Protein AF-0000000080648873 (afdb_homodimer)

Foldseek 3Di:
DDPVVVVVLVVVCVVVVVVPFPLVLLLPLFDQVVLQVLLVVLPPCPPPPDDDPQPRSSLLLLLLLVCQQAVHALQRSQVCCVPDSSNCVSSVNDPDGDHSVSSVVSLVSCLVVVSLVVSLVVVLVRCVVLVNDADQFKEKDKDAQAAACDDDPDQDDPPDLALHANQWDWDDDPPDIGIFKMKIWMAGLPQLATNDIAIGHPHDQSLVDAPDADAGEYEYECSNPPHDHNYNYHYQHDADDVRGQDPVSVVSNVVSVVSCVSVVVLVCCSCPRSVRSYDSDHDRSSVVSSVSSSSVSSNSVSSSVCVVVVVGPD/DDPVVVVVLVVVCVVVVVVPDPLVLLLPLFDQVVLQVLLVVLPPCPPPPDDDPQPRSSLLLLLLLVCQQAVHALQRSQVCCVPDSSNCVSSVNDPDGDHSVSSVVSLVSCLVVVSLVVSLVVVLVRCVVLVNDADQFKEKDKDAQAAAQDDDPDQDDPPDLALHANQWDWDDDPPDIGIFKMKIWMAGLPQLATNDIAIGHPHDQSLVDAPDADAGEYEYECSNPPHDHNYNDHYQHDADDVRGADPVSVVSNVVSVVSCVSVVVLVCCSCPRSVRSYDRDHDRSSVVSSVSSSSVSSNSVSSSVCVVVVVGPD

InterPro domains:
  IPR002559 Transposase IS4-like domain [PF01609] (135-297)
  IPR008490 Transposase InsH, N-terminal [PF05598] (14-109)
  IPR047959 IS5 family transposase [NF033581] (22-300)

Radius of gyration: 28.11 Å; Cα contacts (8 Å, |Δi|>4): 966; chains: 2; bounding box: 74×78×67 Å

Nearest PDB structures (foldseek):
  1hbk-assembly1_A  TM=2.390E-01  e=6.594E+00  Plasmodium falciparum
  1hbk-assembly1_A  TM=2.390E-01  e=6.672E+00  Plasmodium falciparum

Solvent-accessible surface area (backbone atoms only — not comparable to full-atom values): 34703 Å² total; per-residue (Å²): 78,56,71,60,32,48,48,12,47,54,58,48,38,53,59,30,53,73,70,61,46,69,61,67,60,50,63,72,71,58,78,66,70,77,50,41,69,62,55,54,61,72,57,73,75,75,63,79,72,80,61,80,76,72,74,57,62,60,50,52,52,50,50,51,34,51,23,35,50,63,43,43,51,52,61,52,38,36,48,43,45,53,25,24,48,62,51,26,56,68,55,63,59,55,64,67,78,67,46,35,64,57,52,49,51,52,53,50,50,30,43,76,69,49,44,51,56,53,52,51,50,52,52,52,51,53,40,44,73,73,67,65,57,78,76,81,25,32,29,46,52,71,45,74,30,34,35,43,80,55,88,74,88,68,87,71,72,95,80,60,93,45,60,36,30,71,56,44,28,65,29,72,55,89,92,44,80,43,40,12,24,26,44,34,38,28,25,26,67,82,78,54,37,69,75,44,73,47,66,46,41,31,58,61,58,67,52,78,60,76,86,57,47,73,85,36,37,32,38,34,52,52,73,34,51,94,51,84,54,67,15,47,67,45,55,25,78,66,67,44,95,97,42,73,68,48,71,68,51,49,51,50,37,50,52,51,54,62,68,41,50,62,60,53,51,57,53,48,43,39,40,69,66,15,47,55,40,59,48,70,58,32,43,64,56,57,47,35,44,53,48,51,34,38,50,52,40,46,38,49,54,44,47,51,53,35,40,75,69,61,71,44,80,136,79,56,71,60,33,49,48,11,47,54,59,46,39,53,58,29,53,73,72,60,48,71,63,68,60,51,62,73,70,59,80,67,70,78,50,40,70,64,53,55,62,73,56,72,74,75,61,78,70,81,61,80,77,74,73,58,61,59,50,52,52,51,49,50,34,51,23,35,51,64,43,44,53,52,60,51,37,34,49,43,45,54,26,24,48,63,52,26,55,69,56,63,59,54,62,67,76,65,46,35,65,55,53,48,50,52,52,49,49,30,42,74,68,48,45,50,56,55,51,51,50,53,52,53,50,53,39,45,74,73,65,66,57,77,76,81,24,32,31,46,52,72,45,74,30,34,37,43,78,55,88,74,88,66,86,70,72,96,79,59,91,46,58,37,31,70,58,44,29,65,30,73,55,91,91,43,80,44,41,14,24,26,44,34,37,28,26,26,66,80,77,56,36,70,76,45,75,49,65,46,42,30,57,60,57,67,53,78,58,77,87,54,47,74,84,36,37,33,37,34,52,52,74,34,52,94,52,85,52,67,16,48,66,45,55,24,78,64,67,44,94,96,41,73,67,50,71,66,51,49,52,50,35,52,52,51,54,63,68,42,49,61,60,54,49,57,55,49,43,40,41,70,66,15,47,56,40,58,47,70,56,32,42,64,56,57,46,36,44,53,48,50,32,38,51,51,39,47,38,48,55,44,47,52,52,36,40,75,69,62,71,44,81,135

Sequence (628 aa):
MSSFTAWGLREAYKNVEKLGDRLSKITNLIEWEPFRPILEEMYHNKTERGGRPNFDVILMLKVLLLQQWYGLSDLETEKQISDRISFMKFLGFPDSIPDSRTIWLFRERMAQTGKDESVWEELQRQLDFKGLQVKRGTIQDATFIEADPGGSKKPRRETARTRRSRDGTWAKKGEELHFGYKLHSKVDIDYGLIRSIESTTASVHDSRVDLSVEGEVVLRDKGYFGVKAKGNDFTMKRAAAGHPLSDLDKLRNRLISKLRFPGERQFAVIKRVFRSAHVMVTTIPRVHVKMVFTAFAFDLYQLCTLKNAEIVSKMSSFTAWGLREAYKNVEKLGDRLSKITNLIEWEPFRPILEEMYHNKTERGGRPNFDVILMLKVLLLQQWYGLSDLETEKQISDRISFMKFLGFPDSIPDSRTIWLFRERMAQTGKDESVWEELQRQLDFKGLQVKRGTIQDATFIEADPGGSKKPRRETARTRRSRDGTWAKKGEELHFGYKLHSKVDIDYGLIRSIESTTASVHDSRVDLSVEGEVVLRDKGYFGVKAKGNDFTMKRAAAGHPLSDLDKLRNRLISKLRFPGERQFAVIKRVFRSAHVMVTTIPRVHVKMVFTAFAFDLYQLCTLKNAEIVSK

Structure (mmCIF, N/CA/C/O backbone):
data_AF-0000000080648873-model_v1
#
loop_
_entity.id
_entity.type
_entity.pdbx_description
1 polymer Transposase
#
loop_
_atom_site.group_PDB
_atom_site.id
_atom_site.type_symbol
_atom_site.label_atom_id
_atom_site.label_alt_id
_atom_site.label_comp_id
_atom_site.label_asym_id
_atom_site.label_entity_id
_atom_site.label_seq_id
_atom_site.pdbx_PDB_ins_code
_atom_site.Cartn_x
_atom_site.Cartn_y
_atom_site.Cartn_z
_atom_site.occupancy
_atom_site.B_iso_or_equiv
_atom_site.auth_seq_id
_atom_site.auth_comp_id
_atom_site.auth_asym_id
_atom_site.auth_atom_id
_atom_site.pdbx_PDB_model_num
ATOM 1 N N . MET A 1 1 ? 25.808 -4.186 -13.613 1 66.53 1 MET A N 1
ATOM 2 C CA . MET A 1 1 ? 26.315 -3.49 -12.433 1 66.53 1 MET A CA 1
ATOM 3 C C . MET A 1 1 ? 27.792 -3.798 -12.213 1 66.53 1 MET A C 1
ATOM 5 O O . MET A 1 1 ? 28.234 -4.928 -12.429 1 66.53 1 MET A O 1
ATOM 9 N N . SER A 1 2 ? 28.55 -2.704 -11.987 1 70.62 2 SER A N 1
ATOM 10 C CA . SER A 1 2 ? 29.976 -2.906 -11.755 1 70.62 2 SER A CA 1
ATOM 11 C C . SER A 1 2 ? 30.218 -3.792 -10.537 1 70.62 2 SER A C 1
ATOM 13 O O . SER A 1 2 ? 29.355 -3.907 -9.665 1 70.62 2 SER A O 1
ATOM 15 N N . SER A 1 3 ? 31.276 -4.503 -10.574 1 75.38 3 SER A N 1
ATOM 16 C CA . SER A 1 3 ? 31.664 -5.411 -9.5 1 75.38 3 SER A CA 1
ATOM 17 C C . SER A 1 3 ? 31.681 -4.698 -8.152 1 75.38 3 SER A C 1
ATOM 19 O O . SER A 1 3 ? 31.236 -5.253 -7.145 1 75.38 3 SER A O 1
ATOM 21 N N . PHE A 1 4 ? 32.126 -3.474 -8.228 1 75.02 4 PHE A N 1
ATOM 22 C CA . PHE A 1 4 ? 32.221 -2.722 -6.982 1 75.02 4 PHE A CA 1
ATOM 23 C C . PHE A 1 4 ? 30.837 -2.336 -6.475 1 75.02 4 PHE A C 1
ATOM 25 O O . PHE A 1 4 ? 30.582 -2.365 -5.269 1 75.02 4 PHE A O 1
ATOM 32 N N . THR A 1 5 ? 30.006 -2.034 -7.394 1 81.13 5 THR A N 1
ATOM 33 C CA . THR A 1 5 ? 28.636 -1.693 -7.028 1 81.13 5 THR A CA 1
ATOM 34 C C . THR A 1 5 ? 27.929 -2.891 -6.401 1 81.13 5 THR A C 1
ATOM 36 O O . THR A 1 5 ? 27.289 -2.764 -5.354 1 81.13 5 THR A O 1
ATOM 39 N N . ALA A 1 6 ? 28.202 -3.938 -6.972 1 81.82 6 ALA A N 1
ATOM 40 C CA . ALA A 1 6 ? 27.586 -5.165 -6.474 1 81.82 6 ALA A CA 1
ATOM 41 C C . ALA A 1 6 ? 28.096 -5.507 -5.077 1 81.82 6 ALA A C 1
ATOM 43 O O . ALA A 1 6 ? 27.333 -5.97 -4.226 1 81.82 6 ALA A O 1
ATOM 44 N N . TRP A 1 7 ? 29.36 -5.299 -4.921 1 83.01 7 TRP A N 1
ATOM 45 C CA . TRP A 1 7 ? 29.94 -5.556 -3.607 1 83.01 7 TRP A CA 1
ATOM 46 C C . TRP A 1 7 ? 29.298 -4.668 -2.545 1 83.01 7 TRP A C 1
ATOM 48 O O . TRP A 1 7 ? 28.943 -5.142 -1.463 1 83.01 7 TRP A O 1
ATOM 58 N N . GLY A 1 8 ? 29.221 -3.425 -2.86 1 83.93 8 GLY A N 1
ATOM 59 C CA . GLY A 1 8 ? 28.581 -2.507 -1.931 1 83.93 8 GLY A CA 1
ATOM 60 C C . GLY A 1 8 ? 27.153 -2.896 -1.597 1 83.93 8 GLY A C 1
ATOM 61 O O . GLY A 1 8 ? 26.734 -2.804 -0.441 1 83.93 8 GLY A O 1
ATOM 62 N N . LEU A 1 9 ? 26.495 -3.352 -2.534 1 87.65 9 LEU A N 1
ATOM 63 C CA . LEU A 1 9 ? 25.104 -3.756 -2.359 1 87.65 9 LEU A CA 1
ATOM 64 C C . LEU A 1 9 ? 25.009 -5.028 -1.524 1 87.65 9 LEU A C 1
ATOM 66 O O . LEU A 1 9 ? 24.111 -5.162 -0.689 1 87.65 9 LEU A O 1
ATOM 70 N N . ARG A 1 10 ? 25.929 -5.909 -1.732 1 87.43 10 ARG A N 1
ATOM 71 C CA . ARG A 1 10 ? 25.957 -7.144 -0.954 1 87.43 10 ARG A CA 1
ATOM 72 C C . ARG A 1 10 ? 26.218 -6.856 0.521 1 87.43 10 ARG A C 1
ATOM 74 O O . ARG A 1 10 ? 25.638 -7.5 1.397 1 87.43 10 ARG A O 1
ATOM 81 N N . GLU A 1 11 ? 27.1 -5.914 0.681 1 87.12 11 GLU A N 1
ATOM 82 C CA . GLU A 1 11 ? 27.384 -5.517 2.057 1 87.12 11 GLU A CA 1
ATOM 83 C C . GLU A 1 11 ? 26.159 -4.886 2.713 1 87.12 11 GLU A C 1
ATOM 85 O O . GLU A 1 11 ? 25.86 -5.163 3.877 1 87.12 11 GLU A O 1
ATOM 90 N N . ALA A 1 12 ? 25.547 -4.091 1.984 1 86.79 12 ALA A N 1
ATOM 91 C CA . ALA A 1 12 ? 24.356 -3.425 2.504 1 86.79 12 ALA A CA 1
ATOM 92 C C . ALA A 1 12 ? 23.242 -4.431 2.78 1 86.79 12 ALA A C 1
ATOM 94 O O . ALA A 1 12 ? 22.456 -4.256 3.714 1 86.79 12 ALA A O 1
ATOM 95 N N . TYR A 1 13 ? 23.201 -5.489 2.041 1 91.11 13 TYR A N 1
ATOM 96 C CA . TYR A 1 13 ? 22.155 -6.497 2.176 1 91.11 13 TYR A CA 1
ATOM 97 C C . TYR A 1 13 ? 22.263 -7.22 3.514 1 91.11 13 TYR A C 1
ATOM 99 O O . TYR A 1 13 ? 21.267 -7.729 4.033 1 91.11 13 TYR A O 1
ATOM 107 N N . LYS A 1 14 ? 23.387 -7.282 4.067 1 88.82 14 LYS A N 1
ATOM 108 C CA . LYS A 1 14 ? 23.557 -7.941 5.359 1 88.82 14 LYS A CA 1
ATOM 109 C C . LYS A 1 14 ? 22.63 -7.336 6.409 1 88.82 14 LYS A C 1
ATOM 111 O O . LYS A 1 14 ? 22.078 -8.055 7.245 1 88.82 14 LYS A O 1
ATOM 116 N N . ASN A 1 15 ? 22.469 -6.07 6.351 1 87.03 15 ASN A N 1
ATOM 117 C CA . ASN A 1 15 ? 21.564 -5.41 7.287 1 87.03 15 ASN A CA 1
ATOM 118 C C . ASN A 1 15 ? 20.108 -5.778 7.012 1 87.03 15 ASN A C 1
ATOM 120 O O . ASN A 1 15 ? 19.316 -5.929 7.944 1 87.03 15 ASN A O 1
ATOM 124 N N . VAL A 1 16 ? 19.779 -5.891 5.759 1 90.28 16 VAL A N 1
ATOM 125 C CA . VAL A 1 16 ? 18.427 -6.265 5.355 1 90.28 16 VAL A CA 1
ATOM 126 C C . VAL A 1 16 ? 18.113 -7.677 5.844 1 90.28 16 VAL A C 1
ATOM 128 O O . VAL A 1 16 ? 17.023 -7.934 6.361 1 90.28 16 VAL A O 1
ATOM 131 N N . GLU A 1 17 ? 19.041 -8.48 5.697 1 89.71 17 GLU A N 1
ATOM 132 C CA . GLU A 1 17 ? 18.886 -9.877 6.091 1 89.71 17 GLU A CA 1
ATOM 133 C C . GLU A 1 17 ? 18.661 -10.006 7.594 1 89.71 17 GLU A C 1
ATOM 135 O O . GLU A 1 17 ? 17.849 -10.82 8.039 1 89.71 17 GLU A O 1
ATOM 140 N N . LYS A 1 18 ? 19.39 -9.233 8.339 1 88.95 18 LYS A N 1
ATOM 141 C CA . LYS A 1 18 ? 19.273 -9.259 9.794 1 88.95 18 LYS A CA 1
ATOM 142 C C . LYS A 1 18 ? 17.866 -8.87 10.239 1 88.95 18 LYS A C 1
ATOM 144 O O . LYS A 1 18 ? 17.361 -9.385 11.239 1 88.95 18 LYS A O 1
ATOM 149 N N . LEU A 1 19 ? 17.283 -8.005 9.506 1 89.27 19 LEU A N 1
ATOM 150 C CA . LEU A 1 19 ? 15.959 -7.517 9.877 1 89.27 19 LEU A CA 1
ATOM 151 C C . LEU A 1 19 ? 14.869 -8.436 9.335 1 89.27 19 LEU A C 1
ATOM 153 O O . LEU A 1 19 ? 13.695 -8.281 9.676 1 89.27 19 LEU A O 1
ATOM 157 N N . GLY A 1 20 ? 15.241 -9.369 8.565 1 84.26 20 GLY A N 1
ATOM 158 C CA . GLY A 1 20 ? 14.289 -10.322 8.017 1 84.26 20 GLY A CA 1
ATOM 159 C C . GLY A 1 20 ? 13.851 -9.983 6.605 1 84.26 20 GLY A C 1
ATOM 160 O O . GLY A 1 20 ? 13.279 -8.917 6.366 1 84.26 20 GLY A O 1
ATOM 161 N N . ASP A 1 21 ? 14.238 -10.74 5.649 1 85.36 21 ASP A N 1
ATOM 162 C CA . ASP A 1 21 ? 13.864 -10.604 4.244 1 85.36 21 ASP A CA 1
ATOM 163 C C . ASP A 1 21 ? 13.015 -11.787 3.785 1 85.36 21 ASP A C 1
ATOM 165 O O . ASP A 1 21 ? 13.515 -12.907 3.662 1 85.36 21 ASP A O 1
ATOM 169 N N . ARG A 1 22 ? 11.801 -11.501 3.502 1 82.45 22 ARG A N 1
ATOM 170 C CA . ARG A 1 22 ? 10.883 -12.557 3.088 1 82.45 22 ARG A CA 1
ATOM 171 C C . ARG A 1 22 ? 11.309 -13.161 1.754 1 82.45 22 ARG A C 1
ATOM 173 O O . ARG A 1 22 ? 11.116 -14.356 1.518 1 82.45 22 ARG A O 1
ATOM 180 N N . LEU A 1 23 ? 11.88 -12.394 0.906 1 90.96 23 LEU A N 1
ATOM 181 C CA . LEU A 1 23 ? 12.284 -12.861 -0.416 1 90.96 23 LEU A CA 1
ATOM 182 C C . LEU A 1 23 ? 13.41 -13.884 -0.31 1 90.96 23 LEU A C 1
ATOM 184 O O . LEU A 1 23 ? 13.508 -14.793 -1.138 1 90.96 23 LEU A O 1
ATOM 188 N N . SER A 1 24 ? 14.252 -13.729 0.707 1 88 24 SER A N 1
ATOM 189 C CA . SER A 1 24 ? 15.326 -14.694 0.916 1 88 24 SER A CA 1
ATOM 190 C C . SER A 1 24 ? 14.772 -16.062 1.302 1 88 24 SER A C 1
ATOM 192 O O . SER A 1 24 ? 15.34 -17.093 0.936 1 88 24 SER A O 1
ATOM 194 N N . LYS A 1 25 ? 13.666 -16.083 1.954 1 86.13 25 LYS A N 1
ATOM 195 C CA . LYS A 1 25 ? 13.039 -17.331 2.378 1 86.13 25 LYS A CA 1
ATOM 196 C C . LYS A 1 25 ? 12.396 -18.053 1.197 1 86.13 25 LYS A C 1
ATOM 198 O O . LYS A 1 25 ? 12.379 -19.284 1.15 1 86.13 25 LYS A O 1
ATOM 203 N N . ILE A 1 26 ? 11.909 -17.279 0.29 1 89.18 26 ILE A N 1
ATOM 204 C CA . ILE A 1 26 ? 11.154 -17.911 -0.787 1 89.18 26 ILE A CA 1
ATOM 205 C C . ILE A 1 26 ? 12.113 -18.42 -1.86 1 89.18 26 ILE A C 1
ATOM 207 O O . ILE A 1 26 ? 11.776 -19.331 -2.621 1 89.18 26 ILE A O 1
ATOM 211 N N . THR A 1 27 ? 13.316 -17.887 -1.945 1 88.12 27 THR A N 1
ATOM 212 C CA . THR A 1 27 ? 14.292 -18.249 -2.966 1 88.12 27 THR A CA 1
ATOM 213 C C . THR A 1 27 ? 14.65 -19.729 -2.872 1 88.12 27 THR A C 1
ATOM 215 O O . THR A 1 27 ? 14.869 -20.387 -3.891 1 88.12 27 THR A O 1
ATOM 218 N N . ASN A 1 28 ? 14.57 -20.234 -1.71 1 88.59 28 ASN A N 1
ATOM 219 C CA . ASN A 1 28 ? 15.047 -21.601 -1.527 1 88.59 28 ASN A CA 1
ATOM 220 C C . ASN A 1 28 ? 13.889 -22.582 -1.371 1 88.59 28 ASN A C 1
ATOM 222 O O . ASN A 1 28 ? 14.103 -23.761 -1.081 1 88.59 28 ASN A O 1
ATOM 226 N N . LEU A 1 29 ? 12.746 -22.156 -1.684 1 92.85 29 LEU A N 1
ATOM 227 C CA . LEU A 1 29 ? 11.579 -23.004 -1.464 1 92.85 29 LEU A CA 1
ATOM 228 C C . LEU A 1 29 ? 11.328 -23.906 -2.668 1 92.85 29 LEU A C 1
ATOM 230 O O . LEU A 1 29 ? 10.714 -24.967 -2.536 1 92.85 29 LEU A O 1
ATOM 234 N N . ILE A 1 30 ? 11.76 -23.451 -3.831 1 95.23 30 ILE A N 1
ATOM 235 C CA . ILE A 1 30 ? 11.562 -24.238 -5.042 1 95.23 30 ILE A CA 1
ATOM 236 C C . ILE A 1 30 ? 12.826 -24.194 -5.899 1 95.23 30 ILE A C 1
ATOM 238 O O . ILE A 1 30 ? 13.747 -23.425 -5.616 1 95.23 30 ILE A O 1
ATOM 242 N N . GLU A 1 31 ? 12.875 -25.106 -6.865 1 96.71 31 GLU A N 1
ATOM 243 C CA . GLU A 1 31 ? 13.947 -25.085 -7.856 1 96.71 31 GLU A CA 1
ATOM 244 C C . GLU A 1 31 ? 13.582 -24.2 -9.045 1 96.71 31 GLU A C 1
ATOM 246 O O . GLU A 1 31 ? 12.548 -24.405 -9.683 1 96.71 31 GLU A O 1
ATOM 251 N N . TRP A 1 32 ? 14.418 -23.311 -9.399 1 97.21 32 TRP A N 1
ATOM 252 C CA . TRP A 1 32 ? 14.102 -22.32 -10.423 1 97.21 32 TRP A CA 1
ATOM 253 C C . TRP A 1 32 ? 14.548 -22.799 -11.8 1 97.21 32 TRP A C 1
ATOM 255 O O . TRP A 1 32 ? 13.902 -22.5 -12.808 1 97.21 32 TRP A O 1
ATOM 265 N N . GLU A 1 33 ? 15.54 -23.585 -11.888 1 96.75 33 GLU A N 1
ATOM 266 C CA . GLU A 1 33 ? 16.185 -23.931 -13.151 1 96.75 33 GLU A CA 1
ATOM 267 C C . GLU A 1 33 ? 15.266 -24.777 -14.028 1 96.75 33 GLU A C 1
ATOM 269 O O . GLU A 1 33 ? 15.283 -24.653 -15.254 1 96.75 33 GLU A O 1
ATOM 274 N N . PRO A 1 34 ? 14.418 -25.552 -13.458 1 97.64 34 PRO A N 1
ATOM 275 C CA . PRO A 1 34 ? 13.516 -26.356 -14.286 1 97.64 34 PRO A CA 1
ATOM 276 C C . PRO A 1 34 ? 12.548 -25.505 -15.104 1 97.64 34 PRO A C 1
ATOM 278 O O . PRO A 1 34 ? 11.943 -25.997 -16.06 1 97.64 34 PRO A O 1
ATOM 281 N N . PHE A 1 35 ? 12.358 -24.286 -14.781 1 97.92 35 PHE A N 1
ATOM 282 C CA . PHE A 1 35 ? 11.477 -23.406 -15.541 1 97.92 35 PHE A CA 1
ATOM 283 C C . PHE A 1 35 ? 12.162 -22.921 -16.813 1 97.92 35 PHE A C 1
ATOM 285 O O . PHE A 1 35 ? 11.5 -22.446 -17.738 1 97.92 35 PHE A O 1
ATOM 292 N N . ARG A 1 36 ? 13.478 -22.971 -16.906 1 96.72 36 ARG A N 1
ATOM 293 C CA . ARG A 1 36 ? 14.265 -22.373 -17.98 1 96.72 36 ARG A CA 1
ATOM 294 C C . ARG A 1 36 ? 13.895 -22.978 -19.33 1 96.72 36 ARG A C 1
ATOM 296 O O . ARG A 1 36 ? 13.569 -22.254 -20.273 1 96.72 36 ARG A O 1
ATOM 303 N N . PRO A 1 37 ? 13.892 -24.325 -19.451 1 95.96 37 PRO A N 1
ATOM 304 C CA . PRO A 1 37 ? 13.543 -24.887 -20.757 1 95.96 37 PRO A CA 1
ATOM 305 C C . PRO A 1 37 ? 12.14 -24.493 -21.213 1 95.96 37 PRO A C 1
ATOM 307 O O . PRO A 1 37 ? 11.906 -24.303 -22.41 1 95.96 37 PRO A O 1
ATOM 310 N N . ILE A 1 38 ? 11.228 -24.354 -20.318 1 96.15 38 ILE A N 1
ATOM 311 C CA . ILE A 1 38 ? 9.851 -23.979 -20.624 1 96.15 38 ILE A CA 1
ATOM 312 C C . ILE A 1 38 ? 9.818 -22.565 -21.201 1 96.15 38 ILE A C 1
ATOM 314 O O . ILE A 1 38 ? 9.209 -22.329 -22.246 1 96.15 38 ILE A O 1
ATOM 318 N N . LEU A 1 39 ? 10.552 -21.714 -20.597 1 95.48 39 LEU A N 1
ATOM 319 C CA . LEU A 1 39 ? 10.5 -20.296 -20.937 1 95.48 39 LEU A CA 1
ATOM 320 C C . LEU A 1 39 ? 11.32 -20.007 -22.19 1 95.48 39 LEU A C 1
ATOM 322 O O . LEU A 1 39 ? 10.971 -19.122 -22.974 1 95.48 39 LEU A O 1
ATOM 326 N N . GLU A 1 40 ? 12.387 -20.683 -22.384 1 92.87 40 GLU A N 1
ATOM 327 C CA . GLU A 1 40 ? 13.239 -20.467 -23.55 1 92.87 40 GLU A CA 1
ATOM 328 C C . GLU A 1 40 ? 12.514 -20.841 -24.839 1 92.87 40 GLU A C 1
ATOM 330 O O . GLU A 1 40 ? 12.833 -20.32 -25.91 1 92.87 40 GLU A O 1
ATOM 335 N N . GLU A 1 41 ? 11.54 -21.708 -24.726 1 91.37 41 GLU A N 1
ATOM 336 C CA . GLU A 1 41 ? 10.76 -22.131 -25.885 1 91.37 41 GLU A CA 1
ATOM 337 C C . GLU A 1 41 ? 9.935 -20.976 -26.446 1 91.37 41 GLU A C 1
ATOM 339 O O . GLU A 1 41 ? 9.464 -21.038 -27.584 1 91.37 41 GLU A O 1
ATOM 344 N N . MET A 1 42 ? 9.739 -19.969 -25.659 1 88.63 42 MET A N 1
ATOM 345 C CA . MET A 1 42 ? 8.964 -18.811 -26.096 1 88.63 42 MET A CA 1
ATOM 346 C C . MET A 1 42 ? 9.708 -18.036 -27.179 1 88.63 42 MET A C 1
ATOM 348 O O . MET A 1 42 ? 9.106 -17.245 -27.907 1 88.63 42 MET A O 1
ATOM 352 N N . TYR A 1 43 ? 10.969 -18.252 -27.159 1 83.53 43 TYR A N 1
ATOM 353 C CA . TYR A 1 43 ? 11.782 -17.484 -28.095 1 83.53 43 TYR A CA 1
ATOM 354 C C . TYR A 1 43 ? 12.153 -18.323 -29.312 1 83.53 43 TYR A C 1
ATOM 356 O O . TYR A 1 43 ? 12.504 -19.498 -29.18 1 83.53 43 TYR A O 1
ATOM 364 N N . HIS A 1 44 ? 11.194 -18.412 -30.421 1 63.8 44 HIS A N 1
ATOM 365 C CA . HIS A 1 44 ? 11.452 -19.18 -31.634 1 63.8 44 HIS A CA 1
ATOM 366 C C . HIS A 1 44 ? 12.916 -19.077 -32.049 1 63.8 44 HIS A C 1
ATOM 368 O O . HIS A 1 44 ? 13.534 -20.08 -32.415 1 63.8 44 HIS A O 1
ATOM 374 N N . ASN A 1 45 ? 13.303 -17.97 -32.761 1 52.49 45 ASN A N 1
ATOM 375 C CA . ASN A 1 45 ? 14.467 -17.86 -33.634 1 52.49 45 ASN A CA 1
ATOM 376 C C . ASN A 1 45 ? 15.77 -17.94 -32.843 1 52.49 45 ASN A C 1
ATOM 378 O O . ASN A 1 45 ? 16.15 -16.983 -32.165 1 52.49 45 ASN A O 1
ATOM 382 N N . LYS A 1 46 ? 16.113 -19.161 -32.356 1 47.13 46 LYS A N 1
ATOM 383 C CA . LYS A 1 46 ? 17.514 -19.203 -31.946 1 47.13 46 LYS A CA 1
ATOM 384 C C . LYS A 1 46 ? 18.392 -18.407 -32.907 1 47.13 46 LYS A C 1
ATOM 386 O O . LYS A 1 46 ? 19.591 -18.67 -33.023 1 47.13 46 LYS A O 1
ATOM 391 N N . THR A 1 47 ? 17.928 -17.853 -33.929 1 40.79 47 THR A N 1
ATOM 392 C CA . THR A 1 47 ? 18.953 -17.282 -34.795 1 40.79 47 THR A CA 1
ATOM 393 C C . THR A 1 47 ? 19.825 -16.296 -34.023 1 40.79 47 THR A C 1
ATOM 395 O O . THR A 1 47 ? 19.337 -15.586 -33.141 1 40.79 47 THR A O 1
ATOM 398 N N . GLU A 1 48 ? 21.23 -16.674 -34.016 1 37.25 48 GLU A N 1
ATOM 399 C CA . GLU A 1 48 ? 22.381 -15.87 -33.616 1 37.25 48 GLU A CA 1
ATOM 400 C C . GLU A 1 48 ? 22.134 -14.386 -33.873 1 37.25 48 GLU A C 1
ATOM 402 O O . GLU A 1 48 ? 23.056 -13.574 -33.781 1 37.25 48 GLU A O 1
ATOM 407 N N . ARG A 1 49 ? 21.237 -13.987 -34.792 1 36.42 49 ARG A N 1
ATOM 408 C CA . ARG A 1 49 ? 21.395 -12.57 -35.105 1 36.42 49 ARG A CA 1
ATOM 409 C C . ARG A 1 49 ? 21.461 -11.733 -33.832 1 36.42 49 ARG A C 1
ATOM 411 O O . ARG A 1 49 ? 20.856 -12.087 -32.818 1 36.42 49 ARG A O 1
ATOM 418 N N . GLY A 1 50 ? 22.303 -10.885 -33.588 1 38.33 50 GLY A N 1
ATOM 419 C CA . GLY A 1 50 ? 22.921 -9.804 -32.837 1 38.33 50 GLY A CA 1
ATOM 420 C C . GLY A 1 50 ? 21.948 -9.076 -31.929 1 38.33 50 GLY A C 1
ATOM 421 O O . GLY A 1 50 ? 22.208 -7.946 -31.51 1 38.33 50 GLY A O 1
ATOM 422 N N . GLY A 1 51 ? 20.663 -9.365 -32.005 1 42.66 51 GLY A N 1
ATOM 423 C CA . GLY A 1 51 ? 19.897 -8.383 -31.253 1 42.66 51 GLY A CA 1
ATOM 424 C C . GLY A 1 51 ? 20.138 -8.457 -29.757 1 42.66 51 GLY A C 1
ATOM 425 O O . GLY A 1 51 ? 20.81 -9.372 -29.275 1 42.66 51 GLY A O 1
ATOM 426 N N . ARG A 1 52 ? 19.935 -7.369 -29.02 1 48.84 52 ARG A N 1
ATOM 427 C CA . ARG A 1 52 ? 20.134 -7.173 -27.588 1 48.84 52 ARG A CA 1
ATOM 428 C C . ARG A 1 52 ? 19.775 -8.432 -26.807 1 48.84 52 ARG A C 1
ATOM 430 O O . ARG A 1 52 ? 18.69 -8.99 -26.982 1 48.84 52 ARG A O 1
ATOM 437 N N . PRO A 1 53 ? 20.852 -9.163 -26.482 1 54.85 53 PRO A N 1
ATOM 438 C CA . PRO A 1 53 ? 20.654 -10.367 -25.671 1 54.85 53 PRO A CA 1
ATOM 439 C C . PRO A 1 53 ? 19.467 -10.247 -24.718 1 54.85 53 PRO A C 1
ATOM 441 O O . PRO A 1 53 ? 19.277 -9.202 -24.09 1 54.85 53 PRO A O 1
ATOM 444 N N . ASN A 1 54 ? 18.439 -11.162 -24.895 1 71.32 54 ASN A N 1
ATOM 445 C CA . ASN A 1 54 ? 17.274 -11.274 -24.023 1 71.32 54 ASN A CA 1
ATOM 446 C C . ASN A 1 54 ? 17.681 -11.472 -22.566 1 71.32 54 ASN A C 1
ATOM 448 O O . ASN A 1 54 ? 18.753 -12.01 -22.284 1 71.32 54 ASN A O 1
ATOM 452 N N . PHE A 1 55 ? 17.144 -10.664 -21.655 1 87.49 55 PHE A N 1
ATOM 453 C CA . PHE A 1 55 ? 17.331 -10.923 -20.233 1 87.49 55 PHE A CA 1
ATOM 454 C C . PHE A 1 55 ? 17.176 -12.409 -19.928 1 87.49 55 PHE A C 1
ATOM 456 O O . PHE A 1 55 ? 16.509 -13.133 -20.669 1 87.49 55 PHE A O 1
ATOM 463 N N . ASP A 1 56 ? 17.988 -12.852 -19 1 93.53 56 ASP A N 1
ATOM 464 C CA . ASP A 1 56 ? 17.831 -14.21 -18.487 1 93.53 56 ASP A CA 1
ATOM 465 C C . ASP A 1 56 ? 16.366 -14.516 -18.183 1 93.53 56 ASP A C 1
ATOM 467 O O . ASP A 1 56 ? 15.691 -13.738 -17.506 1 93.53 56 ASP A O 1
ATOM 471 N N . VAL A 1 57 ? 15.867 -15.616 -18.713 1 95.38 57 VAL A N 1
ATOM 472 C CA . VAL A 1 57 ? 14.445 -15.929 -18.626 1 95.38 57 VAL A CA 1
ATOM 473 C C . VAL A 1 57 ? 14.062 -16.198 -17.173 1 95.38 57 VAL A C 1
ATOM 475 O O . VAL A 1 57 ? 12.931 -15.928 -16.762 1 95.38 57 VAL A O 1
ATOM 478 N N . ILE A 1 58 ? 14.959 -16.754 -16.398 1 96.46 58 ILE A N 1
ATOM 479 C CA . ILE A 1 58 ? 14.673 -16.988 -14.987 1 96.46 58 ILE A CA 1
ATOM 480 C C . ILE A 1 58 ? 14.549 -15.653 -14.257 1 96.46 58 ILE A C 1
ATOM 482 O O . ILE A 1 58 ? 13.682 -15.487 -13.396 1 96.46 58 ILE A O 1
ATOM 486 N N . LEU A 1 59 ? 15.43 -14.764 -14.628 1 96.73 59 LEU A N 1
ATOM 487 C CA . LEU A 1 59 ? 15.336 -13.414 -14.084 1 96.73 59 LEU A CA 1
ATOM 488 C C . LEU A 1 59 ? 13.971 -12.802 -14.38 1 96.73 59 LEU A C 1
ATOM 490 O O . LEU A 1 59 ? 13.34 -12.223 -13.493 1 96.73 59 LEU A O 1
ATOM 494 N N . MET A 1 60 ? 13.529 -13 -15.579 1 97.3 60 MET A N 1
ATOM 495 C CA . MET A 1 60 ? 12.26 -12.407 -15.991 1 97.3 60 MET A CA 1
ATOM 496 C C . MET A 1 60 ? 11.091 -13.064 -15.265 1 97.3 60 MET A C 1
ATOM 498 O O . MET A 1 60 ? 10.111 -12.398 -14.929 1 97.3 60 MET A O 1
ATOM 502 N N . LEU A 1 61 ? 11.191 -14.339 -15.04 1 97.51 61 LEU A N 1
ATOM 503 C CA . LEU A 1 61 ? 10.185 -15.05 -14.258 1 97.51 61 LEU A CA 1
ATOM 504 C C . LEU A 1 61 ? 10.075 -14.465 -12.854 1 97.51 61 LEU A C 1
ATOM 506 O O . LEU A 1 61 ? 8.97 -14.224 -12.362 1 97.51 61 LEU A O 1
ATOM 510 N N . LYS A 1 62 ? 11.206 -14.264 -12.286 1 97.62 62 LYS A N 1
ATOM 511 C CA . LYS A 1 62 ? 11.261 -13.717 -10.934 1 97.62 62 LYS A CA 1
ATOM 512 C C . LYS A 1 62 ? 10.721 -12.29 -10.895 1 97.62 62 LYS A C 1
ATOM 514 O O . LYS A 1 62 ? 10.113 -11.877 -9.906 1 97.62 62 LYS A O 1
ATOM 519 N N . VAL A 1 63 ? 10.939 -11.55 -11.913 1 97.95 63 VAL A N 1
ATOM 520 C CA . VAL A 1 63 ? 10.432 -10.185 -12.012 1 97.95 63 VAL A CA 1
ATOM 521 C C . VAL A 1 63 ? 8.905 -10.198 -11.993 1 97.95 63 VAL A C 1
ATOM 523 O O . VAL A 1 63 ? 8.281 -9.405 -11.284 1 97.95 63 VAL A O 1
ATOM 526 N N . LEU A 1 64 ? 8.308 -11.101 -12.742 1 97.45 64 LEU A N 1
ATOM 527 C CA . LEU A 1 64 ? 6.852 -11.192 -12.765 1 97.45 64 LEU A CA 1
ATOM 528 C C . LEU A 1 64 ? 6.312 -11.598 -11.398 1 97.45 64 LEU A C 1
ATOM 530 O O . LEU A 1 64 ? 5.242 -11.141 -10.988 1 97.45 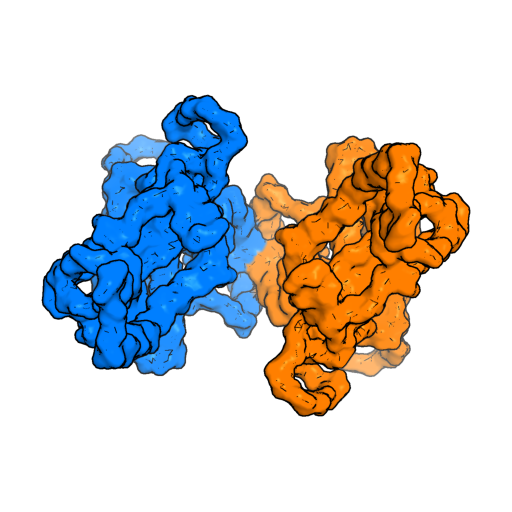64 LEU A O 1
ATOM 534 N N . LEU A 1 65 ? 7.033 -12.429 -10.763 1 97.18 65 LEU A N 1
ATOM 535 C CA . LEU A 1 65 ? 6.637 -12.834 -9.419 1 97.18 65 LEU A CA 1
ATOM 536 C C . LEU A 1 65 ? 6.665 -11.647 -8.463 1 97.18 65 LEU A C 1
ATOM 538 O O . LEU A 1 65 ? 5.727 -11.446 -7.687 1 97.18 65 LEU A O 1
ATOM 542 N N . LEU A 1 66 ? 7.762 -10.848 -8.527 1 96.97 66 LEU A N 1
ATOM 543 C CA . LEU A 1 66 ? 7.862 -9.648 -7.703 1 96.97 66 LEU A CA 1
ATOM 544 C C . LEU A 1 66 ? 6.694 -8.705 -7.971 1 96.97 66 LEU A C 1
ATOM 546 O O . LEU A 1 66 ? 6.145 -8.11 -7.041 1 96.97 66 LEU A O 1
ATOM 550 N N . GLN A 1 67 ? 6.405 -8.574 -9.166 1 96.49 67 GLN A N 1
ATOM 551 C CA . GLN A 1 67 ? 5.328 -7.682 -9.582 1 96.49 67 GLN A CA 1
ATOM 552 C C . GLN A 1 67 ? 4.013 -8.055 -8.905 1 96.49 67 GLN A C 1
ATOM 554 O O . GLN A 1 67 ? 3.318 -7.189 -8.368 1 96.49 67 GLN A O 1
ATOM 559 N N . GLN A 1 68 ? 3.699 -9.295 -8.846 1 95.51 68 GLN A N 1
ATOM 560 C CA . GLN A 1 68 ? 2.44 -9.745 -8.262 1 95.51 68 GLN A CA 1
ATOM 561 C C . GLN A 1 68 ? 2.522 -9.781 -6.739 1 95.51 68 GLN A C 1
ATOM 563 O O . GLN A 1 68 ? 1.55 -9.462 -6.052 1 95.51 68 GLN A O 1
ATOM 568 N N . TRP A 1 69 ? 3.651 -10.179 -6.265 1 95.27 69 TRP A N 1
ATOM 569 C CA . TRP A 1 69 ? 3.859 -10.273 -4.823 1 95.27 69 TRP A CA 1
ATOM 570 C C . TRP A 1 69 ? 3.645 -8.92 -4.153 1 95.27 69 TRP A C 1
ATOM 572 O O . TRP A 1 69 ? 3.129 -8.849 -3.035 1 95.27 69 TRP A O 1
ATOM 582 N N . TYR A 1 70 ? 4.028 -7.885 -4.849 1 94.16 70 TYR A N 1
ATOM 583 C CA . TYR A 1 70 ? 3.98 -6.56 -4.241 1 94.16 70 TYR A CA 1
ATOM 584 C C . TYR A 1 70 ? 2.937 -5.684 -4.923 1 94.16 70 TYR A C 1
ATOM 586 O O . TYR A 1 70 ? 2.84 -4.487 -4.639 1 94.16 70 TYR A O 1
ATOM 594 N N . GLY A 1 71 ? 2.195 -6.274 -5.861 1 93.06 71 GLY A N 1
ATOM 595 C CA . GLY A 1 71 ? 1.134 -5.531 -6.523 1 93.06 71 GLY A CA 1
ATOM 596 C C . GLY A 1 71 ? 1.64 -4.332 -7.301 1 93.06 71 GLY A C 1
ATOM 597 O O . GLY A 1 71 ? 1.111 -3.227 -7.163 1 93.06 71 GLY A O 1
ATOM 598 N N . LEU A 1 72 ? 2.62 -4.502 -8.154 1 94.24 72 LEU A N 1
ATOM 599 C CA . LEU A 1 72 ? 3.289 -3.394 -8.827 1 94.24 72 LEU A CA 1
ATOM 600 C C . LEU A 1 72 ? 2.904 -3.341 -10.301 1 94.24 72 LEU A C 1
ATOM 602 O O . LEU A 1 72 ? 2.661 -4.378 -10.922 1 94.24 72 LEU A O 1
ATOM 606 N N . SER A 1 73 ? 2.843 -2.103 -10.856 1 92.45 73 SER A N 1
ATOM 607 C CA . SER A 1 73 ? 2.789 -1.923 -12.303 1 92.45 73 SER A CA 1
ATOM 608 C C . SER A 1 73 ? 4.142 -2.209 -12.947 1 92.45 73 SER A C 1
ATOM 610 O O . SER A 1 73 ? 5.14 -2.399 -12.248 1 92.45 73 SER A O 1
ATOM 612 N N . ASP A 1 74 ? 4.152 -2.222 -14.285 1 93.93 74 ASP A N 1
ATOM 613 C CA . ASP A 1 74 ? 5.413 -2.442 -14.987 1 93.93 74 ASP A CA 1
ATOM 614 C C . ASP A 1 74 ? 6.424 -1.347 -14.656 1 93.93 74 ASP A C 1
ATOM 616 O O . ASP A 1 74 ? 7.588 -1.636 -14.368 1 93.93 74 ASP A O 1
ATOM 620 N N . LEU A 1 75 ? 5.92 -0.136 -14.674 1 93.26 75 LEU A N 1
ATOM 621 C CA . LEU A 1 75 ? 6.793 0.996 -14.382 1 93.26 75 LEU A CA 1
ATOM 622 C C . LEU A 1 75 ? 7.28 0.949 -12.938 1 93.26 75 LEU A C 1
ATOM 624 O O . LEU A 1 75 ? 8.464 1.166 -12.67 1 93.26 75 LEU A O 1
ATOM 628 N N . GLU A 1 76 ? 6.403 0.663 -12.026 1 92.88 76 GLU A N 1
ATOM 629 C CA . GLU A 1 76 ? 6.774 0.598 -10.616 1 92.88 76 GLU A CA 1
ATOM 630 C C . GLU A 1 76 ? 7.733 -0.559 -10.35 1 92.88 76 GLU A C 1
ATOM 632 O O . GLU A 1 76 ? 8.604 -0.463 -9.483 1 92.88 76 GLU A O 1
ATOM 637 N N . THR A 1 77 ? 7.532 -1.608 -11.053 1 96.08 77 THR A N 1
ATOM 638 C CA . THR A 1 77 ? 8.438 -2.742 -10.909 1 96.08 77 THR A CA 1
ATOM 639 C C . THR A 1 77 ? 9.866 -2.343 -11.27 1 96.08 77 THR A C 1
ATOM 641 O O . THR A 1 77 ? 10.802 -2.619 -10.517 1 96.08 77 THR A O 1
ATOM 644 N N . GLU A 1 78 ? 9.994 -1.695 -12.401 1 95.66 78 GLU A N 1
ATOM 645 C CA . GLU A 1 78 ? 11.296 -1.189 -12.825 1 95.66 78 GLU A CA 1
ATOM 646 C C . GLU A 1 78 ? 11.905 -0.278 -11.762 1 95.66 78 GLU A C 1
ATOM 648 O O . GLU A 1 78 ? 13.068 -0.444 -11.389 1 95.66 78 GLU A O 1
ATOM 653 N N . LYS A 1 79 ? 11.136 0.598 -11.235 1 94.72 79 LYS A N 1
ATOM 654 C CA . LYS A 1 79 ? 11.601 1.554 -10.235 1 94.72 79 LYS A CA 1
ATOM 655 C C . LYS A 1 79 ? 12.024 0.845 -8.952 1 94.72 79 LYS A C 1
ATOM 657 O O . LYS A 1 79 ? 13.083 1.141 -8.393 1 94.72 79 LYS A O 1
ATOM 662 N N . GLN A 1 80 ? 11.249 -0.065 -8.532 1 95.41 80 GLN A N 1
ATOM 663 C CA . GLN A 1 80 ? 11.5 -0.706 -7.246 1 95.41 80 GLN A CA 1
ATOM 664 C C . GLN A 1 80 ? 12.676 -1.674 -7.333 1 95.41 80 GLN A C 1
ATOM 666 O O . GLN A 1 80 ? 13.427 -1.835 -6.368 1 95.41 80 GLN A O 1
ATOM 671 N N . ILE A 1 81 ? 12.817 -2.308 -8.457 1 96.08 81 ILE A N 1
ATOM 672 C CA . ILE A 1 81 ? 13.984 -3.167 -8.628 1 96.08 81 ILE A CA 1
ATOM 673 C C . ILE A 1 81 ? 15.259 -2.33 -8.533 1 96.08 81 ILE A C 1
ATOM 675 O O . ILE A 1 81 ? 16.263 -2.779 -7.976 1 96.08 81 ILE A O 1
ATOM 679 N N . SER A 1 82 ? 15.248 -1.193 -9.043 1 94.03 82 SER A N 1
ATOM 680 C CA . SER A 1 82 ? 16.407 -0.307 -9.025 1 94.03 82 SER A CA 1
ATOM 681 C C . SER A 1 82 ? 16.641 0.268 -7.633 1 94.03 82 SER A C 1
ATOM 683 O O . SER A 1 82 ? 17.755 0.685 -7.307 1 94.03 82 SER A O 1
ATOM 685 N N . ASP A 1 83 ? 15.691 0.218 -6.834 1 94.92 83 ASP A N 1
ATOM 686 C CA . ASP A 1 83 ? 15.738 0.978 -5.588 1 94.92 83 ASP A CA 1
ATOM 687 C C . ASP A 1 83 ? 15.905 0.053 -4.386 1 94.92 83 ASP A C 1
ATOM 689 O O . ASP A 1 83 ? 16.457 0.454 -3.359 1 94.92 83 ASP A O 1
ATOM 693 N N . ARG A 1 84 ? 15.43 -1.132 -4.444 1 95.14 84 ARG A N 1
ATOM 694 C CA . ARG A 1 84 ? 15.399 -2.024 -3.289 1 95.14 84 ARG A CA 1
ATOM 695 C C . ARG A 1 84 ? 16.499 -3.077 -3.381 1 95.14 84 ARG A C 1
ATOM 697 O O . ARG A 1 84 ? 16.551 -3.845 -4.344 1 95.14 84 ARG A O 1
ATOM 704 N N . ILE A 1 85 ? 17.211 -3.187 -2.372 1 94.51 85 ILE A N 1
ATOM 705 C CA . ILE A 1 85 ? 18.335 -4.116 -2.322 1 94.51 85 ILE A CA 1
ATOM 706 C C . ILE A 1 85 ? 17.815 -5.55 -2.252 1 94.51 85 ILE A C 1
ATOM 708 O O . ILE A 1 85 ? 18.375 -6.451 -2.881 1 94.51 85 ILE A O 1
ATOM 712 N N . SER A 1 86 ? 16.764 -5.746 -1.542 1 95.48 86 SER A N 1
ATOM 713 C CA . SER A 1 86 ? 16.181 -7.079 -1.427 1 95.48 86 SER A CA 1
ATOM 714 C C . SER A 1 86 ? 15.718 -7.599 -2.784 1 95.48 86 SER A C 1
ATOM 716 O O . SER A 1 86 ? 15.858 -8.788 -3.079 1 95.48 86 SER A O 1
ATOM 718 N N . PHE A 1 87 ? 15.12 -6.719 -3.598 1 96.21 87 PHE A N 1
ATOM 719 C CA . PHE A 1 87 ? 14.709 -7.104 -4.943 1 96.21 87 PHE A CA 1
ATOM 720 C C . PHE A 1 87 ? 15.915 -7.514 -5.781 1 96.21 87 PHE A C 1
ATOM 722 O O . PHE A 1 87 ? 15.884 -8.542 -6.461 1 96.21 87 PHE A O 1
ATOM 729 N N . MET A 1 88 ? 16.965 -6.706 -5.673 1 93.86 88 MET A N 1
ATOM 730 C CA . MET A 1 88 ? 18.174 -6.979 -6.443 1 93.86 88 MET A CA 1
ATOM 731 C C . MET A 1 88 ? 18.805 -8.301 -6.017 1 93.86 88 MET A C 1
ATOM 733 O O . MET A 1 88 ? 19.263 -9.075 -6.858 1 93.86 88 MET A O 1
ATOM 737 N N . LYS A 1 89 ? 18.811 -8.475 -4.753 1 94.12 89 LYS A N 1
ATOM 738 C CA . LYS A 1 89 ? 19.349 -9.734 -4.247 1 94.12 89 LYS A CA 1
ATOM 739 C C . LYS A 1 89 ? 18.535 -10.922 -4.751 1 94.12 89 LYS A C 1
ATOM 741 O O . LYS A 1 89 ? 19.098 -11.94 -5.16 1 94.12 89 LYS A O 1
ATOM 746 N N . PHE A 1 90 ? 17.254 -10.803 -4.728 1 95.65 90 PHE A N 1
ATOM 747 C CA . PHE A 1 90 ? 16.36 -11.855 -5.195 1 95.65 90 PHE A CA 1
ATOM 748 C C . PHE A 1 90 ? 16.61 -12.166 -6.666 1 95.65 90 PHE A C 1
ATOM 750 O O . PHE A 1 90 ? 16.506 -13.32 -7.088 1 95.65 90 PHE A O 1
ATOM 757 N N . LEU A 1 91 ? 16.959 -11.152 -7.388 1 95.18 91 LEU A N 1
ATOM 758 C CA . LEU A 1 91 ? 17.202 -11.306 -8.818 1 95.18 91 LEU A CA 1
ATOM 759 C C . LEU A 1 91 ? 18.657 -11.675 -9.085 1 95.18 91 LEU A C 1
ATOM 761 O O . LEU A 1 91 ? 19.056 -11.848 -10.239 1 95.18 91 LEU A O 1
ATOM 765 N N . GLY A 1 92 ? 19.525 -11.703 -8.067 1 91.01 92 GLY A N 1
ATOM 766 C CA . GLY A 1 92 ? 20.916 -12.107 -8.195 1 91.01 92 GLY A CA 1
ATOM 767 C C . GLY A 1 92 ? 21.83 -10.974 -8.621 1 91.01 92 GLY A C 1
ATOM 768 O O . GLY A 1 92 ? 22.793 -11.19 -9.36 1 91.01 92 GLY A O 1
ATOM 769 N N . PHE A 1 93 ? 21.457 -9.752 -8.28 1 89.56 93 PHE A N 1
ATOM 770 C CA . PHE A 1 93 ? 22.208 -8.543 -8.594 1 89.56 93 PHE A CA 1
ATOM 771 C C . PHE A 1 93 ? 22.548 -8.487 -10.079 1 89.56 93 PHE A C 1
ATOM 773 O O . PHE A 1 93 ? 23.722 -8.465 -10.452 1 89.56 93 PHE A O 1
ATOM 780 N N . PRO A 1 94 ? 21.58 -8.352 -10.838 1 87.87 94 PRO A N 1
ATOM 781 C CA . PRO A 1 94 ? 21.805 -8.359 -12.286 1 87.87 94 PRO A CA 1
ATOM 782 C C . PRO A 1 94 ? 22.551 -7.119 -12.773 1 87.87 94 PRO A C 1
ATOM 784 O O . PRO A 1 94 ? 22.455 -6.055 -12.156 1 87.87 94 PRO A O 1
ATOM 787 N N . ASP A 1 95 ? 23.194 -7.274 -13.91 1 83.45 95 ASP A N 1
ATOM 788 C CA . ASP A 1 95 ? 23.96 -6.18 -14.499 1 83.45 95 ASP A CA 1
ATOM 789 C C . ASP A 1 95 ? 23.038 -5.066 -14.992 1 83.45 95 ASP A C 1
ATOM 791 O O . ASP A 1 95 ? 23.412 -3.892 -14.977 1 83.45 95 ASP A O 1
ATOM 795 N N . SER A 1 96 ? 21.929 -5.523 -15.489 1 87.89 96 SER A N 1
ATOM 796 C CA . SER A 1 96 ? 20.951 -4.56 -15.984 1 87.89 96 SER A CA 1
ATOM 797 C C . SER A 1 96 ? 19.547 -4.891 -15.487 1 87.89 96 SER A C 1
ATOM 799 O O . SER A 1 96 ? 19.233 -6.056 -15.231 1 87.89 96 SER A O 1
ATOM 801 N N . ILE A 1 97 ? 18.803 -3.855 -15.382 1 90.72 97 ILE A N 1
ATOM 802 C CA . ILE A 1 97 ? 17.425 -3.996 -14.922 1 90.72 97 ILE A CA 1
ATOM 803 C C . ILE A 1 97 ? 16.471 -3.877 -16.108 1 90.72 97 ILE A C 1
ATOM 805 O O . ILE A 1 97 ? 16.591 -2.957 -16.92 1 90.72 97 ILE A O 1
ATOM 809 N N . PRO A 1 98 ? 15.644 -4.867 -16.224 1 94.39 98 PRO A N 1
ATOM 810 C CA . PRO A 1 98 ? 14.679 -4.76 -17.32 1 94.39 98 PRO A CA 1
ATOM 811 C C . PRO A 1 98 ? 13.766 -3.543 -17.185 1 94.39 98 PRO A C 1
ATOM 813 O O . PRO A 1 98 ? 13.288 -3.244 -16.087 1 94.39 98 PRO A O 1
ATOM 816 N N . ASP A 1 99 ? 13.555 -2.848 -18.228 1 94.31 99 ASP A N 1
ATOM 817 C CA . ASP A 1 99 ? 12.645 -1.707 -18.201 1 94.31 99 ASP A CA 1
ATOM 818 C C . ASP A 1 99 ? 11.191 -2.16 -18.317 1 94.31 99 ASP A C 1
ATOM 820 O O . ASP A 1 99 ? 10.919 -3.347 -18.51 1 94.31 99 ASP A O 1
ATOM 824 N N . SER A 1 100 ? 10.322 -1.223 -18.154 1 94.65 100 SER A N 1
ATOM 825 C CA . SER A 1 100 ? 8.893 -1.517 -18.109 1 94.65 100 SER A CA 1
ATOM 826 C C . SER A 1 100 ? 8.421 -2.158 -19.41 1 94.65 100 SER A C 1
ATOM 828 O O . SER A 1 100 ? 7.569 -3.049 -19.394 1 94.65 100 SER A O 1
ATOM 830 N N . ARG A 1 101 ? 8.956 -1.778 -20.518 1 94.11 101 ARG A N 1
ATOM 831 C CA . ARG A 1 101 ? 8.569 -2.344 -21.807 1 94.11 101 ARG A CA 1
ATOM 832 C C . ARG A 1 101 ? 9.008 -3.8 -21.92 1 94.11 101 ARG A C 1
ATOM 834 O O . ARG A 1 101 ? 8.261 -4.642 -22.422 1 94.11 101 ARG A O 1
ATOM 841 N N . THR A 1 102 ? 10.238 -4.072 -21.508 1 95.13 102 THR A N 1
ATOM 842 C CA . THR A 1 102 ? 10.754 -5.437 -21.524 1 95.13 102 THR A CA 1
ATOM 843 C C . THR A 1 102 ? 9.88 -6.355 -20.674 1 95.13 102 THR A C 1
ATOM 845 O O . THR A 1 102 ? 9.587 -7.484 -21.072 1 95.13 102 THR A O 1
ATOM 848 N N . ILE A 1 103 ? 9.471 -5.854 -19.529 1 95.89 103 ILE A N 1
ATOM 849 C CA . ILE A 1 103 ? 8.606 -6.619 -18.637 1 95.89 103 ILE A CA 1
ATOM 850 C C . ILE A 1 103 ? 7.272 -6.897 -19.325 1 95.89 103 ILE A C 1
ATOM 852 O O . ILE A 1 103 ? 6.792 -8.033 -19.326 1 95.89 103 ILE A O 1
ATOM 856 N N . TRP A 1 104 ? 6.782 -5.929 -19.942 1 94.05 104 TRP A N 1
ATOM 857 C CA . TRP A 1 104 ? 5.516 -6.054 -20.657 1 94.05 104 TRP A CA 1
ATOM 858 C C . TRP A 1 104 ? 5.629 -7.07 -21.79 1 94.05 104 TRP A C 1
ATOM 860 O O . TRP A 1 104 ? 4.771 -7.944 -21.935 1 94.05 104 TRP A O 1
ATOM 870 N N . LEU A 1 105 ? 6.653 -6.967 -22.567 1 93.87 105 LEU A N 1
ATOM 871 C CA . LEU A 1 105 ? 6.839 -7.84 -23.72 1 93.87 105 LEU A CA 1
ATOM 872 C C . LEU A 1 105 ? 6.974 -9.295 -23.284 1 93.87 105 LEU A C 1
ATOM 874 O O . LEU A 1 105 ? 6.464 -10.198 -23.952 1 93.87 105 LEU A O 1
ATOM 878 N N . PHE A 1 106 ? 7.657 -9.493 -22.264 1 95.12 106 PHE A N 1
ATOM 879 C CA . PHE A 1 106 ? 7.814 -10.846 -21.744 1 95.12 106 PHE A CA 1
ATOM 880 C C . PHE A 1 106 ? 6.465 -11.432 -21.344 1 95.12 106 PHE A C 1
ATOM 882 O O . PHE A 1 106 ? 6.16 -12.581 -21.67 1 95.12 106 PHE A O 1
ATOM 889 N N . ARG A 1 107 ? 5.713 -10.644 -20.661 1 94.77 107 ARG A N 1
ATOM 890 C CA . ARG A 1 107 ? 4.385 -11.08 -20.243 1 94.77 107 ARG A CA 1
ATOM 891 C C . ARG A 1 107 ? 3.486 -11.33 -21.45 1 94.77 107 ARG A C 1
ATOM 893 O O . ARG A 1 107 ? 2.69 -12.271 -21.453 1 94.77 107 ARG A O 1
ATOM 900 N N . GLU A 1 108 ? 3.598 -10.488 -22.396 1 93.66 108 GLU A N 1
ATOM 901 C CA . GLU A 1 108 ? 2.82 -10.63 -23.623 1 93.66 108 GLU A CA 1
ATOM 902 C C . GLU A 1 108 ? 3.173 -11.922 -24.355 1 93.66 108 GLU A C 1
ATOM 904 O O . GLU A 1 108 ? 2.289 -12.62 -24.854 1 93.66 108 GLU A O 1
ATOM 909 N N . ARG A 1 109 ? 4.402 -12.179 -24.396 1 93.71 109 ARG A N 1
ATOM 910 C CA . ARG A 1 109 ? 4.858 -13.406 -25.041 1 93.71 109 ARG A CA 1
ATOM 911 C C . ARG A 1 109 ? 4.329 -14.637 -24.311 1 93.71 109 ARG A C 1
ATOM 913 O O . ARG A 1 109 ? 3.947 -15.624 -24.943 1 93.71 109 ARG A O 1
ATOM 920 N N . MET A 1 110 ? 4.334 -14.559 -23.059 1 94.72 110 MET A N 1
ATOM 921 C CA . MET A 1 110 ? 3.804 -15.666 -22.269 1 94.72 110 MET A CA 1
ATOM 922 C C . MET A 1 110 ? 2.321 -15.879 -22.558 1 94.72 110 MET A C 1
ATOM 924 O O . MET A 1 110 ? 1.871 -17.016 -22.711 1 94.72 110 MET A O 1
ATOM 928 N N . ALA A 1 111 ? 1.615 -14.809 -22.611 1 93.42 111 ALA A N 1
ATOM 929 C CA . ALA A 1 111 ? 0.183 -14.881 -22.889 1 93.42 111 ALA A CA 1
ATOM 930 C C . ALA A 1 111 ? -0.078 -15.464 -24.275 1 93.42 111 ALA A C 1
ATOM 932 O O . ALA A 1 111 ? -0.981 -16.286 -24.449 1 93.42 111 ALA A O 1
ATOM 933 N N . GLN A 1 112 ? 0.732 -15.129 -25.241 1 93.27 112 GLN A N 1
ATOM 934 C CA . GLN A 1 112 ? 0.541 -15.546 -26.626 1 93.27 112 GLN A CA 1
ATOM 935 C C . GLN A 1 112 ? 0.929 -17.009 -26.818 1 93.27 112 GLN A C 1
ATOM 937 O O . GLN A 1 112 ? 0.339 -17.709 -27.644 1 93.27 112 GLN A O 1
ATOM 942 N N . THR A 1 113 ? 1.868 -17.452 -26.042 1 94.04 113 THR A N 1
ATOM 943 C CA . THR A 1 113 ? 2.396 -18.796 -26.248 1 94.04 113 THR A CA 1
ATOM 944 C C . THR A 1 113 ? 1.762 -19.782 -25.272 1 94.04 113 THR A C 1
ATOM 946 O O . THR A 1 113 ? 1.917 -20.996 -25.418 1 94.04 113 THR A O 1
ATOM 949 N N . GLY A 1 114 ? 1.109 -19.286 -24.234 1 93.42 114 GLY A N 1
ATOM 950 C CA . GLY A 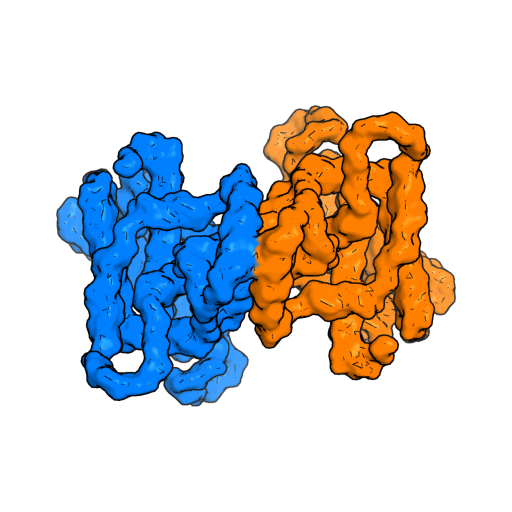1 114 ? 0.48 -20.145 -23.243 1 93.42 114 GLY A CA 1
ATOM 951 C C . GLY A 1 114 ? 1.469 -20.751 -22.266 1 93.42 114 GLY A C 1
ATOM 952 O O . GLY A 1 114 ? 1.169 -21.751 -21.61 1 93.42 114 GLY A O 1
ATOM 953 N N . LYS A 1 115 ? 2.633 -20.188 -22.22 1 95.41 115 LYS A N 1
ATOM 954 C CA . LYS A 1 115 ? 3.678 -20.761 -21.376 1 95.41 115 LYS A CA 1
ATOM 955 C C . LYS A 1 115 ? 3.397 -20.497 -19.9 1 95.41 115 LYS A C 1
ATOM 957 O O . LYS A 1 115 ? 4.001 -21.123 -19.026 1 95.41 115 LYS A O 1
ATOM 962 N N . ASP A 1 116 ? 2.496 -19.554 -19.632 1 95.97 116 ASP A N 1
ATOM 963 C CA . ASP A 1 116 ? 2.062 -19.364 -18.252 1 95.97 116 ASP A CA 1
ATOM 964 C C . ASP A 1 116 ? 1.495 -20.658 -17.672 1 95.97 116 ASP A C 1
ATOM 966 O O . ASP A 1 116 ? 1.749 -20.988 -16.512 1 95.97 116 ASP A O 1
ATOM 970 N N . GLU A 1 117 ? 0.835 -21.434 -18.457 1 96.34 117 GLU A N 1
ATOM 971 C CA . GLU A 1 117 ? 0.269 -22.705 -18.015 1 96.34 117 GLU A CA 1
ATOM 972 C C . GLU A 1 117 ? 1.365 -23.727 -17.729 1 96.34 117 GLU A C 1
ATOM 974 O O . GLU A 1 117 ? 1.276 -24.487 -16.762 1 96.34 117 GLU A O 1
ATOM 979 N N . SER A 1 118 ? 2.334 -23.724 -18.607 1 97.17 118 SER A N 1
ATOM 980 C CA . SER A 1 118 ? 3.445 -24.654 -18.425 1 97.17 118 SER A CA 1
ATOM 981 C C . SER A 1 118 ? 4.225 -24.341 -17.153 1 97.17 118 SER A C 1
ATOM 983 O O . SER A 1 118 ? 4.691 -25.252 -16.465 1 97.17 118 SER A O 1
ATOM 985 N N . VAL A 1 119 ? 4.357 -23.084 -16.901 1 97.85 119 VAL A N 1
ATOM 986 C CA . VAL A 1 119 ? 5.034 -22.66 -15.68 1 97.85 119 VAL A CA 1
ATOM 987 C C . VAL A 1 119 ? 4.234 -23.114 -14.461 1 97.85 119 VAL A C 1
ATOM 989 O O . VAL A 1 119 ? 4.802 -23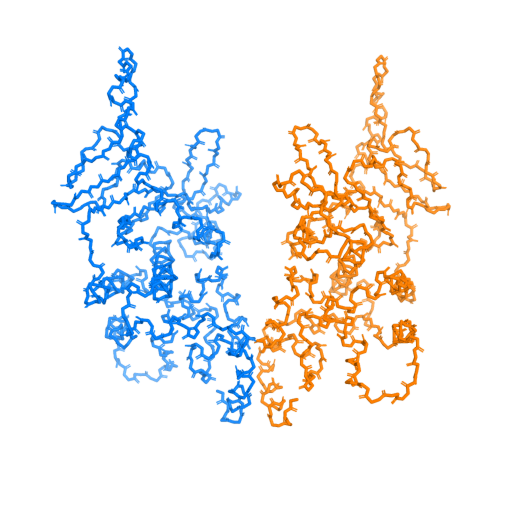.63 -13.495 1 97.85 119 VAL A O 1
ATOM 992 N N . TRP A 1 120 ? 2.97 -22.946 -14.537 1 98.22 120 TRP A N 1
ATOM 993 C CA . TRP A 1 120 ? 2.088 -23.381 -13.459 1 98.22 120 TRP A CA 1
ATOM 994 C C . TRP A 1 120 ? 2.215 -24.883 -13.224 1 98.22 120 TRP A C 1
ATOM 996 O O . TRP A 1 120 ? 2.346 -25.331 -12.083 1 98.22 120 TRP A O 1
ATOM 1006 N N . GLU A 1 121 ? 2.232 -25.618 -14.263 1 97.68 121 GLU A N 1
ATOM 1007 C CA . GLU A 1 121 ? 2.335 -27.072 -14.184 1 97.68 121 GLU A CA 1
ATOM 1008 C C . GLU A 1 121 ? 3.653 -27.497 -13.544 1 97.68 121 GLU A C 1
ATOM 1010 O O . GLU A 1 121 ? 3.691 -28.454 -12.767 1 97.68 121 GLU A O 1
ATOM 1015 N N . GLU A 1 122 ? 4.67 -26.819 -13.961 1 98.14 122 GLU A N 1
ATOM 1016 C CA . GLU A 1 122 ? 5.969 -27.138 -13.377 1 98.14 122 GLU A CA 1
ATOM 1017 C C . GLU A 1 122 ? 5.974 -26.891 -11.871 1 98.14 122 GLU A C 1
ATOM 1019 O O . GLU A 1 122 ? 6.533 -27.683 -11.109 1 98.14 122 GLU A O 1
ATOM 1024 N N . LEU A 1 123 ? 5.368 -25.815 -11.405 1 98.13 123 LEU A N 1
ATOM 1025 C CA . LEU A 1 123 ? 5.264 -25.559 -9.973 1 98.13 123 LEU A CA 1
ATOM 1026 C C . LEU A 1 123 ? 4.495 -26.677 -9.276 1 98.13 123 LEU A C 1
ATOM 1028 O O . LEU A 1 123 ? 4.918 -27.166 -8.226 1 98.13 123 LEU A O 1
ATOM 1032 N N . GLN A 1 124 ? 3.363 -27.076 -9.852 1 97.65 124 GLN A N 1
ATOM 1033 C CA . GLN A 1 124 ? 2.568 -28.158 -9.281 1 97.65 124 GLN A CA 1
ATOM 1034 C C . GLN A 1 124 ? 3.39 -29.438 -9.158 1 97.65 124 GLN A C 1
ATOM 1036 O O . GLN A 1 124 ? 3.293 -30.15 -8.156 1 97.65 124 GLN A O 1
ATOM 1041 N N . ARG A 1 125 ? 4.159 -29.693 -10.174 1 97.52 125 ARG A N 1
ATOM 1042 C CA . ARG A 1 125 ? 5.014 -30.876 -10.161 1 97.52 125 ARG A CA 1
ATOM 1043 C C . ARG A 1 125 ? 5.985 -30.836 -8.986 1 97.52 125 ARG A C 1
ATOM 1045 O O . ARG A 1 125 ? 6.175 -31.84 -8.297 1 97.52 125 ARG A O 1
ATOM 1052 N N . GLN A 1 126 ? 6.598 -29.706 -8.759 1 97.01 126 GLN A N 1
ATOM 1053 C CA . GLN A 1 126 ? 7.546 -29.565 -7.659 1 97.01 126 GLN A CA 1
ATOM 1054 C C . GLN A 1 126 ? 6.855 -29.75 -6.311 1 97.01 126 GLN A C 1
ATOM 1056 O O . GLN A 1 126 ? 7.421 -30.348 -5.394 1 97.01 126 GLN A O 1
ATOM 1061 N N . LEU A 1 127 ? 5.645 -29.221 -6.154 1 96.4 127 LEU A N 1
ATOM 1062 C CA . LEU A 1 127 ? 4.896 -29.366 -4.91 1 96.4 127 LEU A CA 1
ATOM 1063 C C . LEU A 1 127 ? 4.572 -30.831 -4.638 1 96.4 127 LEU A C 1
ATOM 1065 O O . LEU A 1 127 ? 4.693 -31.298 -3.503 1 96.4 127 LEU A O 1
ATOM 1069 N N . ASP A 1 128 ? 4.205 -31.528 -5.675 1 95.46 128 ASP A N 1
ATOM 1070 C CA . ASP A 1 128 ? 3.922 -32.954 -5.545 1 95.46 128 ASP A CA 1
ATOM 1071 C C . ASP A 1 128 ? 5.172 -33.727 -5.13 1 95.46 128 ASP A C 1
ATOM 1073 O O . ASP A 1 128 ? 5.099 -34.634 -4.299 1 95.46 128 ASP A O 1
ATOM 1077 N N . PHE A 1 129 ? 6.252 -33.369 -5.754 1 94.75 129 PHE A N 1
ATOM 1078 C CA . PHE A 1 129 ? 7.516 -34.033 -5.459 1 94.75 129 PHE A CA 1
ATOM 1079 C C . PHE A 1 129 ? 7.908 -33.829 -4 1 94.75 129 PHE A C 1
ATOM 1081 O O . PHE A 1 129 ? 8.534 -34.699 -3.392 1 94.75 129 PHE A O 1
ATOM 1088 N N . LYS A 1 130 ? 7.471 -32.728 -3.398 1 93.32 130 LYS A N 1
ATOM 1089 C CA . LYS A 1 130 ? 7.757 -32.422 -1.999 1 93.32 130 LYS A CA 1
ATOM 1090 C C . LYS A 1 130 ? 6.773 -33.129 -1.07 1 93.32 130 LYS A C 1
ATOM 1092 O O . LYS A 1 130 ? 6.828 -32.954 0.149 1 93.32 130 LYS A O 1
ATOM 1097 N N . GLY A 1 131 ? 5.742 -33.795 -1.632 1 92.14 131 GLY A N 1
ATOM 1098 C CA . GLY A 1 131 ? 4.793 -34.563 -0.842 1 92.14 131 GLY A CA 1
ATOM 1099 C C . GLY A 1 131 ? 3.565 -33.766 -0.443 1 92.14 131 GLY A C 1
ATOM 1100 O O . GLY A 1 131 ? 2.848 -34.144 0.485 1 92.14 131 GLY A O 1
ATOM 1101 N N . LEU A 1 132 ? 3.347 -32.693 -1.118 1 94.92 132 LEU A N 1
ATOM 1102 C CA . LEU A 1 132 ? 2.228 -31.826 -0.766 1 94.92 132 LEU A CA 1
ATOM 1103 C C . LEU A 1 132 ? 1.036 -32.077 -1.684 1 94.92 132 LEU A C 1
ATOM 1105 O O . LEU A 1 132 ? 0.44 -31.133 -2.207 1 94.92 132 LEU A O 1
ATOM 1109 N N . GLN A 1 133 ? 0.749 -33.292 -1.825 1 92.29 133 GLN A N 1
ATOM 1110 C CA . GLN A 1 133 ? -0.369 -33.686 -2.677 1 92.29 133 GLN A CA 1
ATOM 1111 C C . GLN A 1 133 ? -1.697 -33.554 -1.938 1 92.29 133 GLN A C 1
ATOM 1113 O O . GLN A 1 133 ? -1.733 -33.578 -0.706 1 92.29 133 GLN A O 1
ATOM 1118 N N . VAL A 1 134 ? -2.708 -33.483 -2.717 1 89.81 134 VAL A N 1
ATOM 1119 C CA . VAL A 1 134 ? -4.057 -33.413 -2.165 1 89.81 134 VAL A CA 1
ATOM 1120 C C . VAL A 1 134 ? -4.404 -34.732 -1.478 1 89.81 134 VAL A C 1
ATOM 1122 O O . VAL A 1 134 ? -4.255 -35.805 -2.068 1 89.81 134 VAL A O 1
ATOM 1125 N N . LYS A 1 135 ? -4.909 -34.644 -0.272 1 86.8 135 LYS A N 1
ATOM 1126 C CA . LYS A 1 135 ? -5.236 -35.858 0.469 1 86.8 135 LYS A CA 1
ATOM 1127 C C . LYS A 1 135 ? -6.727 -35.922 0.789 1 86.8 135 LYS A C 1
ATOM 1129 O O . LYS A 1 135 ? -7.432 -36.816 0.315 1 86.8 135 LYS A O 1
ATOM 1134 N N . ARG A 1 136 ? -7.272 -34.933 1.488 1 86.42 136 ARG A N 1
ATOM 1135 C CA . ARG A 1 136 ? -8.634 -34.99 2.009 1 86.42 136 ARG A CA 1
ATOM 1136 C C . ARG A 1 136 ? -9.627 -34.408 1.01 1 86.42 136 ARG A C 1
ATOM 1138 O O . ARG A 1 136 ? -10.783 -34.833 0.955 1 86.42 136 ARG A O 1
ATOM 1145 N N . GLY A 1 137 ? -9.137 -33.46 0.285 1 92.56 137 GLY A N 1
ATOM 1146 C CA . GLY A 1 137 ? -10.052 -32.823 -0.648 1 92.56 137 GLY A CA 1
ATOM 1147 C C . GLY A 1 137 ? -9.641 -31.409 -1.015 1 92.56 137 GLY A C 1
ATOM 1148 O O . GLY A 1 137 ? -8.544 -30.967 -0.669 1 92.56 137 GLY A O 1
ATOM 1149 N N . THR A 1 138 ? -10.551 -30.836 -1.857 1 95.77 138 THR A N 1
ATOM 1150 C CA . THR A 1 138 ? -10.262 -29.501 -2.369 1 95.77 138 THR A CA 1
ATOM 1151 C C . THR A 1 138 ? -11.466 -28.581 -2.192 1 95.77 138 THR A C 1
ATOM 1153 O O . THR A 1 138 ? -12.572 -29.046 -1.907 1 95.77 138 THR A O 1
ATOM 1156 N N . ILE A 1 139 ? -11.224 -27.338 -2.23 1 96.74 139 ILE A N 1
ATOM 1157 C CA . ILE A 1 139 ? -12.24 -26.293 -2.16 1 96.74 139 ILE A CA 1
ATOM 1158 C C . ILE A 1 139 ? -12.187 -25.435 -3.421 1 96.74 139 ILE A C 1
ATOM 1160 O O . ILE A 1 139 ? -11.129 -24.912 -3.779 1 96.74 139 ILE A O 1
ATOM 1164 N N . GLN A 1 140 ? -13.236 -25.37 -4.139 1 96.04 140 GLN A N 1
ATOM 1165 C CA . GLN A 1 140 ? -13.31 -24.477 -5.29 1 96.04 140 GLN A CA 1
ATOM 1166 C C . GLN A 1 140 ? -14.119 -23.225 -4.963 1 96.04 140 GLN A C 1
ATOM 1168 O O . GLN A 1 140 ? -15.185 -23.31 -4.35 1 96.04 140 GLN A O 1
ATOM 1173 N N . ASP A 1 141 ? -13.628 -22.128 -5.322 1 95.57 141 ASP A N 1
ATOM 1174 C CA . ASP A 1 141 ? -14.267 -20.832 -5.115 1 95.57 141 ASP A CA 1
ATOM 1175 C C . ASP A 1 141 ? -13.814 -19.822 -6.167 1 95.57 141 ASP A C 1
ATOM 1177 O O . ASP A 1 141 ? -13.007 -20.147 -7.04 1 95.57 141 ASP A O 1
ATOM 1181 N N . ALA A 1 142 ? -14.489 -18.668 -6.142 1 95.52 142 ALA A N 1
ATOM 1182 C CA . ALA A 1 142 ? -14.145 -17.631 -7.111 1 95.52 142 ALA A CA 1
ATOM 1183 C C . ALA A 1 142 ? -14.152 -16.25 -6.461 1 95.52 142 ALA A C 1
ATOM 1185 O O . ALA A 1 142 ? -14.796 -16.045 -5.429 1 95.52 142 ALA A O 1
ATOM 1186 N N . THR A 1 143 ? -13.377 -15.379 -6.974 1 95.13 143 THR A N 1
ATOM 1187 C CA . THR A 1 143 ? -13.356 -13.994 -6.517 1 95.13 143 THR A CA 1
ATOM 1188 C C . THR A 1 143 ? -13.311 -13.034 -7.702 1 95.13 143 THR A C 1
ATOM 1190 O O . THR A 1 143 ? -12.817 -13.387 -8.775 1 95.13 143 THR A O 1
ATOM 1193 N N . PHE A 1 144 ? -13.844 -11.833 -7.524 1 94.67 144 PHE A N 1
ATOM 1194 C CA . PHE A 1 144 ? -13.815 -10.806 -8.558 1 94.67 144 PHE A CA 1
ATOM 1195 C C . PHE A 1 144 ? -12.45 -10.131 -8.612 1 94.67 144 PHE A C 1
ATOM 1197 O O . PHE A 1 144 ? -11.846 -9.854 -7.573 1 94.67 144 PHE A O 1
ATOM 1204 N N . ILE A 1 145 ? -11.971 -9.967 -9.747 1 94.75 145 ILE A N 1
ATOM 1205 C CA . ILE A 1 145 ? -10.822 -9.117 -10.042 1 94.75 145 ILE A CA 1
ATOM 1206 C C . ILE A 1 145 ? -11.281 -7.872 -10.798 1 94.75 145 ILE A C 1
ATOM 1208 O O . ILE A 1 145 ? -11.672 -7.956 -11.965 1 94.75 145 ILE A O 1
ATOM 1212 N N . GLU A 1 146 ? -11.15 -6.755 -10.196 1 93.11 146 GLU A N 1
ATOM 1213 C CA . GLU A 1 146 ? -11.724 -5.525 -10.733 1 93.11 146 GLU A CA 1
ATOM 1214 C C . GLU A 1 146 ? -10.84 -4.937 -11.829 1 93.11 146 GLU A C 1
ATOM 1216 O O . GLU A 1 146 ? -9.62 -5.111 -11.811 1 93.11 146 GLU A O 1
ATOM 1221 N N . ALA A 1 147 ? -11.493 -4.274 -12.792 1 90.29 147 ALA A N 1
ATOM 1222 C CA . ALA A 1 147 ? -10.83 -3.524 -13.856 1 90.29 147 ALA A CA 1
ATOM 1223 C C . ALA A 1 147 ? -11.543 -2.201 -14.12 1 90.29 147 ALA A C 1
ATOM 1225 O O . ALA A 1 147 ? -12.645 -1.971 -13.617 1 90.29 147 ALA A O 1
ATOM 1226 N N . ASP A 1 148 ? -10.901 -1.26 -14.744 1 82.55 148 ASP A N 1
ATOM 1227 C CA . ASP A 1 148 ? -11.504 0.032 -15.055 1 82.55 148 ASP A CA 1
ATOM 1228 C C . ASP A 1 148 ? -12.399 -0.061 -16.289 1 82.55 148 ASP A C 1
ATOM 1230 O O . ASP A 1 148 ? -11.951 -0.485 -17.356 1 82.55 148 ASP A O 1
ATOM 1234 N N . PRO A 1 149 ? -13.705 0.3 -16.108 1 76.06 149 PRO A N 1
ATOM 1235 C CA . PRO A 1 149 ? -14.622 0.211 -17.246 1 76.06 149 PRO A CA 1
ATOM 1236 C C . PRO A 1 149 ? -14.347 1.272 -18.31 1 76.06 149 PRO A C 1
ATOM 1238 O O . PRO A 1 149 ? -14.739 1.107 -19.468 1 76.06 149 PRO A O 1
ATOM 1241 N N . GLY A 1 150 ? -13.413 2.161 -18.315 1 60.83 150 GLY A N 1
ATOM 1242 C CA . GLY A 1 150 ? -13.173 3.27 -19.224 1 60.83 150 GLY A CA 1
ATOM 1243 C C . GLY A 1 150 ? -14.382 4.168 -19.403 1 60.83 150 GLY A C 1
ATOM 1244 O O . GLY A 1 150 ? -15.509 3.769 -19.101 1 60.83 150 GLY A O 1
ATOM 1245 N N . GLY A 1 151 ? -14.383 5.426 -19.391 1 50.72 151 GLY A N 1
ATOM 1246 C CA . GLY A 1 151 ? -15.507 6.313 -19.644 1 50.72 151 GLY A CA 1
ATOM 1247 C C . GLY A 1 151 ? -16.148 6.091 -21.001 1 50.72 151 GLY A C 1
ATOM 1248 O O . GLY A 1 151 ? -17.359 6.259 -21.155 1 50.72 151 GLY A O 1
ATOM 1249 N N . SER A 1 152 ? -15.417 6.354 -22.283 1 49.59 152 SER A N 1
ATOM 1250 C CA . SER A 1 152 ? -16.016 6.577 -23.595 1 49.59 152 SER A CA 1
ATOM 1251 C C . SER A 1 152 ? -16.514 5.271 -24.205 1 49.59 152 SER A C 1
ATOM 1253 O O . SER A 1 152 ? -15.862 4.233 -24.079 1 49.59 152 SER A O 1
ATOM 1255 N N . LYS A 1 153 ? -17.815 5.176 -24.688 1 45.09 153 LYS A N 1
ATOM 1256 C CA . LYS A 1 153 ? -18.501 4.182 -25.508 1 45.09 153 LYS A CA 1
ATOM 1257 C C . LYS A 1 153 ? -17.596 3.673 -26.626 1 45.09 153 LYS A C 1
ATOM 1259 O O . LYS A 1 153 ? -18.005 2.832 -27.429 1 45.09 153 LYS A O 1
ATOM 1264 N N . LYS A 1 154 ? -16.593 4.302 -27.106 1 43.72 154 LYS A N 1
ATOM 1265 C CA . LYS A 1 154 ? -16.077 3.886 -28.406 1 43.72 154 LYS A CA 1
ATOM 1266 C C . LYS A 1 154 ? -15.149 2.682 -28.269 1 43.72 154 LYS A C 1
ATOM 1268 O O . LYS A 1 154 ? -14.248 2.678 -27.428 1 43.72 154 LYS A O 1
ATOM 1273 N N . PRO A 1 155 ? -15.557 1.636 -29.168 1 40.66 155 PRO A N 1
ATOM 1274 C CA . PRO A 1 155 ? -14.806 0.38 -29.235 1 40.66 155 PRO A CA 1
ATOM 1275 C C . PRO A 1 155 ? -13.324 0.594 -29.536 1 40.66 155 PRO A C 1
ATOM 1277 O O . PRO A 1 155 ? -12.979 1.238 -30.53 1 40.66 155 PRO A O 1
ATOM 1280 N N . ARG A 1 156 ? -12.392 0.813 -28.701 1 44.18 156 ARG A N 1
ATOM 1281 C CA . ARG A 1 156 ? -11.053 1.147 -29.175 1 44.18 156 ARG A CA 1
ATOM 1282 C C . ARG A 1 156 ? -10.276 -0.109 -29.552 1 44.18 156 ARG A C 1
ATOM 1284 O O . ARG A 1 156 ? -10.588 -1.204 -29.079 1 44.18 156 ARG A O 1
ATOM 1291 N N . ARG A 1 157 ? -9.011 0.121 -30.265 1 40.91 157 ARG A N 1
ATOM 1292 C CA . ARG A 1 157 ? -8.173 -0.826 -30.993 1 40.91 157 ARG A CA 1
ATOM 1293 C C . ARG A 1 157 ? -7.57 -1.862 -30.05 1 40.91 157 ARG A C 1
ATOM 1295 O O . ARG A 1 157 ? -7.457 -1.622 -28.846 1 40.91 157 ARG A O 1
ATOM 1302 N N . GLU A 1 158 ? -7.35 -3.075 -30.412 1 42.57 158 GLU A N 1
ATOM 1303 C CA . GLU A 1 158 ? -6.841 -4.302 -29.807 1 42.57 158 GLU A CA 1
ATOM 1304 C C . GLU A 1 158 ? -5.575 -4.035 -28.998 1 42.57 158 GLU A C 1
ATOM 1306 O O . GLU A 1 158 ? -5.304 -4.724 -28.013 1 42.57 158 GLU A O 1
ATOM 1311 N N . THR A 1 159 ? -4.634 -3.181 -29.519 1 38.75 159 THR A N 1
ATOM 1312 C CA . THR A 1 159 ? -3.293 -3.049 -28.961 1 38.75 159 THR A CA 1
ATOM 1313 C C . THR A 1 159 ? -3.199 -1.817 -28.067 1 38.75 159 THR A C 1
ATOM 1315 O O . THR A 1 159 ? -2.105 -1.425 -27.654 1 38.75 159 THR A O 1
ATOM 1318 N N . ALA A 1 160 ? -4.16 -1.065 -27.899 1 44.23 160 ALA A N 1
ATOM 1319 C CA . ALA A 1 160 ? -4.019 0.242 -27.263 1 44.23 160 ALA A CA 1
ATOM 1320 C C . ALA A 1 160 ? -3.658 0.098 -25.787 1 44.23 160 ALA A C 1
ATOM 1322 O O . ALA A 1 160 ? -4.202 -0.762 -25.089 1 44.23 160 ALA A O 1
ATOM 1323 N N . ARG A 1 161 ? -2.622 0.649 -25.388 1 44.5 161 ARG A N 1
ATOM 1324 C CA . ARG A 1 161 ? -2.145 0.762 -24.013 1 44.5 161 ARG A CA 1
ATOM 1325 C C . ARG A 1 161 ? -3.159 1.495 -23.14 1 44.5 161 ARG A C 1
ATOM 1327 O O . ARG A 1 161 ? -3.146 2.726 -23.065 1 44.5 161 ARG A O 1
ATOM 1334 N N . THR A 1 162 ? -4.427 1.142 -23.276 1 51.24 162 THR A N 1
ATOM 1335 C CA . THR A 1 162 ? -5.419 1.845 -22.47 1 51.24 162 THR A CA 1
ATOM 1336 C C . THR A 1 162 ? -5.743 1.059 -21.203 1 51.24 162 THR A C 1
ATOM 1338 O O . THR A 1 162 ? -5.631 -0.169 -21.182 1 51.24 162 THR A O 1
ATOM 1341 N N . ARG A 1 163 ? -5.802 1.704 -20.191 1 56.86 163 ARG A N 1
ATOM 1342 C CA . ARG A 1 163 ? -6.193 1.198 -18.879 1 56.86 163 ARG A CA 1
ATOM 1343 C C . ARG A 1 163 ? -7.618 0.655 -18.904 1 56.86 163 ARG A C 1
ATOM 1345 O O . ARG A 1 163 ? -8.058 0.009 -17.95 1 56.86 163 ARG A O 1
ATOM 1352 N N . ARG A 1 164 ? -8.199 0.703 -20.097 1 62.92 164 ARG A N 1
ATOM 1353 C CA . ARG A 1 164 ? -9.6 0.3 -20.146 1 62.92 164 ARG A CA 1
ATOM 1354 C C . ARG A 1 164 ? -9.733 -1.172 -20.521 1 62.92 164 ARG A C 1
ATOM 1356 O O . ARG A 1 164 ? -9.165 -1.618 -21.521 1 62.92 164 ARG A O 1
ATOM 1363 N N . SER A 1 165 ? -10.498 -1.897 -19.797 1 72.24 165 SER A N 1
ATOM 1364 C CA . SER A 1 165 ? -10.671 -3.331 -20.004 1 72.24 165 SER A CA 1
ATOM 1365 C C . SER A 1 165 ? -11.504 -3.614 -21.25 1 72.24 165 SER A C 1
ATOM 1367 O O . SER A 1 165 ? -12.595 -3.063 -21.411 1 72.24 165 SER A O 1
ATOM 1369 N N . ARG A 1 166 ? -11.029 -4.355 -22.171 1 76.69 166 ARG A N 1
ATOM 1370 C CA . ARG A 1 166 ? -11.716 -4.731 -23.403 1 76.69 166 ARG A CA 1
ATOM 1371 C C . ARG A 1 166 ? -12.674 -5.893 -23.163 1 76.69 166 ARG A C 1
ATOM 1373 O O . ARG A 1 166 ? -13.813 -5.873 -23.632 1 76.69 166 ARG A O 1
ATOM 1380 N N . ASP A 1 167 ? -12.256 -6.835 -22.428 1 87.25 167 ASP A N 1
ATOM 1381 C CA . ASP A 1 167 ? -13.032 -8.061 -22.268 1 87.25 167 ASP A CA 1
ATOM 1382 C C . ASP A 1 167 ? -13.85 -8.028 -20.979 1 87.25 167 ASP A C 1
ATOM 1384 O O . ASP A 1 167 ? -14.692 -8.898 -20.749 1 87.25 167 ASP A O 1
ATOM 1388 N N . GLY A 1 168 ? -13.548 -6.992 -20.163 1 88.93 168 GLY A N 1
ATOM 1389 C CA . GLY A 1 168 ? -14.217 -6.952 -18.873 1 88.93 168 GLY A CA 1
ATOM 1390 C C . GLY A 1 168 ? -15.722 -6.802 -18.986 1 88.93 168 GLY A C 1
ATOM 1391 O O . GLY A 1 168 ? -16.222 -6.2 -19.939 1 88.93 168 GLY A O 1
ATOM 1392 N N . THR A 1 169 ? -16.436 -7.429 -18.075 1 91.01 169 THR A N 1
ATOM 1393 C CA . THR A 1 169 ? -17.891 -7.33 -18.068 1 91.01 169 THR A CA 1
ATOM 1394 C C . THR A 1 169 ? -18.4 -6.935 -16.684 1 91.01 169 THR A C 1
ATOM 1396 O O . THR A 1 169 ? -17.646 -6.961 -15.709 1 91.01 169 THR A O 1
ATOM 1399 N N . TRP A 1 170 ? -19.573 -6.554 -16.661 1 91.21 170 TRP A N 1
ATOM 1400 C CA . TRP A 1 170 ? -20.235 -6.186 -15.414 1 91.21 170 TRP A CA 1
ATOM 1401 C C . TRP A 1 170 ? -20.918 -7.395 -14.783 1 91.21 170 TRP A C 1
ATOM 1403 O O . TRP A 1 170 ? -21.473 -8.24 -15.488 1 91.21 170 TRP A O 1
ATOM 1413 N N . ALA A 1 171 ? -20.836 -7.494 -13.499 1 91.46 171 ALA A N 1
ATOM 1414 C CA . ALA A 1 171 ? -21.539 -8.519 -12.732 1 91.46 171 ALA A CA 1
ATOM 1415 C C . ALA A 1 171 ? -22.068 -7.954 -11.417 1 91.46 171 ALA A C 1
ATOM 1417 O O . ALA A 1 171 ? -21.428 -7.099 -10.8 1 91.46 171 ALA A O 1
ATOM 1418 N N . LYS A 1 172 ? -23.181 -8.4 -10.988 1 88.99 172 LYS A N 1
ATOM 1419 C CA . LYS A 1 172 ? -23.794 -7.95 -9.742 1 88.99 172 LYS A CA 1
ATOM 1420 C C . LYS A 1 172 ? -23.666 -9.01 -8.652 1 88.99 172 LYS A C 1
ATOM 1422 O O . LYS A 1 172 ? -23.938 -10.189 -8.89 1 88.99 172 LYS A O 1
ATOM 1427 N N . LYS A 1 173 ? -23.161 -8.666 -7.559 1 84.85 173 LYS A N 1
ATOM 1428 C CA . LYS A 1 173 ? -23.135 -9.501 -6.361 1 84.85 173 LYS A CA 1
ATOM 1429 C C . LYS A 1 173 ? -23.928 -8.859 -5.226 1 84.85 173 LYS A C 1
ATOM 1431 O O . LYS A 1 173 ? -23.467 -7.898 -4.606 1 84.85 173 LYS A O 1
ATOM 1436 N N . GLY A 1 174 ? -24.976 -9.504 -4.979 1 79.42 174 GLY A N 1
ATOM 1437 C CA . GLY A 1 174 ? -25.87 -8.799 -4.073 1 79.42 174 GLY A CA 1
ATOM 1438 C C . GLY A 1 174 ? -26.277 -7.429 -4.582 1 79.42 174 GLY A C 1
ATOM 1439 O O . GLY A 1 174 ? -26.819 -7.306 -5.682 1 79.42 174 GLY A O 1
ATOM 1440 N N . GLU A 1 175 ? -25.838 -6.409 -3.794 1 78.88 175 GLU A N 1
ATOM 1441 C CA . GLU A 1 175 ? -26.154 -5.038 -4.182 1 78.88 175 GLU A CA 1
ATOM 1442 C C . GLU A 1 175 ? -24.936 -4.339 -4.78 1 78.88 175 GLU A C 1
ATOM 1444 O O . GLU A 1 175 ? -25.019 -3.18 -5.19 1 78.88 175 GLU A O 1
ATOM 1449 N N . GLU A 1 176 ? -23.954 -5.038 -4.939 1 84.96 176 GLU A N 1
ATOM 1450 C CA . GLU A 1 176 ? -22.715 -4.434 -5.421 1 84.96 176 GLU A CA 1
ATOM 1451 C C . GLU A 1 176 ? -22.46 -4.791 -6.882 1 84.96 176 GLU A C 1
ATOM 1453 O O . GLU A 1 176 ? -22.728 -5.916 -7.308 1 84.96 176 GLU A O 1
ATOM 1458 N N . LEU A 1 177 ? -22.038 -3.8 -7.607 1 88.15 177 LEU A N 1
ATOM 1459 C CA . LEU A 1 177 ? -21.664 -3.987 -9.005 1 88.15 177 LEU A CA 1
ATOM 1460 C C . LEU A 1 177 ? -20.149 -4.082 -9.154 1 88.15 177 LEU A C 1
ATOM 1462 O O . LEU A 1 177 ? -19.412 -3.282 -8.573 1 88.15 177 LEU A O 1
ATOM 1466 N N . HIS A 1 178 ? -19.816 -5.103 -9.9 1 90.42 178 HIS A N 1
ATOM 1467 C CA . HIS A 1 178 ? -18.397 -5.325 -10.155 1 90.42 178 HIS A CA 1
ATOM 1468 C C . HIS A 1 178 ? -18.103 -5.349 -11.651 1 90.42 178 HIS A C 1
ATOM 1470 O O . HIS A 1 178 ? -18.883 -5.896 -12.433 1 90.42 178 HIS A O 1
ATOM 1476 N N . PHE A 1 179 ? -17.034 -4.687 -12.039 1 91.89 179 PHE A N 1
ATOM 1477 C CA . PHE A 1 179 ? -16.604 -4.728 -13.432 1 91.89 179 PHE A CA 1
ATOM 1478 C C . PHE A 1 179 ? -15.214 -5.341 -13.551 1 91.89 179 PHE A C 1
ATOM 1480 O O . PHE A 1 179 ? -14.293 -4.949 -12.831 1 91.89 179 PHE A O 1
ATOM 1487 N N . GLY A 1 180 ? -15.094 -6.302 -14.467 1 94.45 180 GLY A N 1
ATOM 1488 C CA . GLY A 1 180 ? -13.775 -6.854 -14.73 1 94.45 180 GLY A CA 1
ATOM 1489 C C . GLY A 1 180 ? -13.79 -8.353 -14.959 1 94.45 180 GLY A C 1
ATOM 1490 O O . GLY A 1 180 ? -14.421 -8.836 -15.902 1 94.45 180 GLY A O 1
ATOM 1491 N N . TYR A 1 181 ? -13.158 -9.054 -14.093 1 96.12 181 TYR A N 1
ATOM 1492 C CA . TYR A 1 181 ? -12.905 -10.471 -14.325 1 96.12 181 TYR A CA 1
ATOM 1493 C C . TYR A 1 181 ? -13.125 -11.28 -13.053 1 96.12 181 TYR A C 1
ATOM 1495 O O . TYR A 1 181 ? -13.417 -10.718 -11.995 1 96.12 181 TYR A O 1
ATOM 1503 N N . LYS A 1 182 ? -13.065 -12.653 -13.19 1 96.17 182 LYS A N 1
ATOM 1504 C CA . LYS A 1 182 ? -13.133 -13.568 -12.054 1 96.17 182 LYS A CA 1
ATOM 1505 C C . LYS A 1 182 ? -11.943 -14.523 -12.047 1 96.17 182 LYS A C 1
ATOM 1507 O O . LYS A 1 182 ? -11.514 -14.998 -13.101 1 96.17 182 LYS A O 1
ATOM 1512 N N . LEU A 1 183 ? -11.421 -14.693 -10.926 1 97.08 183 LEU A N 1
ATOM 1513 C CA . LEU A 1 183 ? -10.436 -15.742 -10.685 1 97.08 183 LEU A CA 1
ATOM 1514 C C . LEU A 1 183 ? -11.076 -16.94 -9.991 1 97.08 183 LEU A C 1
ATOM 1516 O O . LEU A 1 183 ? -11.541 -16.829 -8.854 1 97.08 183 LEU A O 1
ATOM 1520 N N . HIS A 1 184 ? -11.131 -18.047 -10.679 1 97.52 184 HIS A N 1
ATOM 1521 C CA . HIS A 1 184 ? -11.554 -19.315 -10.095 1 97.52 184 HIS A CA 1
ATOM 1522 C C . HIS A 1 184 ? -10.357 -20.114 -9.59 1 97.52 184 HIS A C 1
ATOM 1524 O O . HIS A 1 184 ? -9.366 -20.275 -10.306 1 97.52 184 HIS A O 1
ATOM 1530 N N . SER A 1 185 ? -10.463 -20.525 -8.399 1 97.34 185 SER A N 1
ATOM 1531 C CA . SER A 1 185 ? -9.335 -21.261 -7.837 1 97.34 185 SER A CA 1
ATOM 1532 C C . SER A 1 185 ? -9.802 -22.514 -7.104 1 97.34 185 SER A C 1
ATOM 1534 O O . SER A 1 185 ? -10.957 -22.598 -6.682 1 97.34 185 SER A O 1
ATOM 1536 N N . LYS A 1 186 ? -9.022 -23.461 -7.061 1 97.02 186 LYS A N 1
ATOM 1537 C CA . LYS A 1 186 ? -9.172 -24.69 -6.287 1 97.02 186 LYS A CA 1
ATOM 1538 C C . LYS A 1 186 ? -8.01 -24.874 -5.316 1 97.02 186 LYS A C 1
ATOM 1540 O O . LYS A 1 186 ? -6.849 -24.916 -5.73 1 97.02 186 LYS A O 1
ATOM 1545 N N . VAL A 1 187 ? -8.299 -24.967 -4.077 1 96.89 187 VAL A N 1
ATOM 1546 C CA . VAL A 1 187 ? -7.286 -25.043 -3.03 1 96.89 187 VAL A CA 1
ATOM 1547 C C . VAL A 1 187 ? -7.403 -26.375 -2.293 1 96.89 187 VAL A C 1
ATOM 1549 O O . VAL A 1 187 ? -8.51 -26.861 -2.048 1 96.89 187 VAL A O 1
ATOM 1552 N N . ASP A 1 188 ? -6.287 -26.924 -1.967 1 94.93 188 ASP A N 1
ATOM 1553 C CA . ASP A 1 188 ? -6.331 -28.166 -1.202 1 94.93 188 ASP A CA 1
ATOM 1554 C C . ASP A 1 188 ? -6.607 -27.892 0.275 1 94.93 188 ASP A C 1
ATOM 1556 O O . ASP A 1 188 ? -6.128 -26.9 0.828 1 94.93 188 ASP A O 1
ATOM 1560 N N . ILE A 1 189 ? -7.276 -28.771 0.953 1 91.54 189 ILE A N 1
ATOM 1561 C CA . ILE A 1 189 ? -7.723 -28.573 2.328 1 91.54 189 ILE A CA 1
ATOM 1562 C C . ILE A 1 189 ? -6.559 -28.81 3.288 1 91.54 189 ILE A C 1
ATOM 1564 O O . ILE A 1 189 ? -6.476 -28.172 4.34 1 91.54 189 ILE A O 1
ATOM 1568 N N . ASP A 1 190 ? -5.663 -29.634 2.971 1 90.27 190 ASP A N 1
ATOM 1569 C CA . ASP A 1 190 ? -4.627 -30.104 3.885 1 90.27 190 ASP A CA 1
ATOM 1570 C C . ASP A 1 190 ? -3.534 -29.052 4.063 1 90.27 190 ASP A C 1
ATOM 1572 O O . ASP A 1 190 ? -3.112 -28.773 5.187 1 90.27 190 ASP A O 1
ATOM 1576 N N . TYR A 1 191 ? -3.158 -28.46 2.923 1 93.42 191 TYR A N 1
ATOM 1577 C CA . TYR A 1 191 ? -1.991 -27.587 2.988 1 93.42 191 TYR A CA 1
ATOM 1578 C C . TYR A 1 191 ? -2.364 -26.152 2.635 1 93.42 191 TYR A C 1
ATOM 1580 O O . TYR A 1 191 ? -1.565 -25.232 2.824 1 93.42 191 TYR A O 1
ATOM 1588 N N . GLY A 1 192 ? -3.536 -25.993 2.051 1 94.42 192 GLY A N 1
ATOM 1589 C CA . GLY A 1 192 ? -3.985 -24.655 1.698 1 94.42 192 GLY A CA 1
ATOM 1590 C C . GLY A 1 192 ? -3.29 -24.098 0.469 1 94.42 192 GLY A C 1
ATOM 1591 O O . GLY A 1 192 ? -3.102 -22.885 0.352 1 94.42 192 GLY A O 1
ATOM 1592 N N . LEU A 1 193 ? -2.868 -25.017 -0.38 1 96.57 193 LEU A N 1
ATOM 1593 C CA . LEU A 1 193 ? -2.181 -24.612 -1.602 1 96.57 193 LEU A CA 1
ATOM 1594 C C . LEU A 1 193 ? -3.152 -24.55 -2.776 1 96.57 193 LEU A C 1
ATOM 1596 O O . LEU A 1 193 ? -4.039 -25.398 -2.899 1 96.57 193 LEU A O 1
ATOM 1600 N N . ILE A 1 194 ? -2.952 -23.569 -3.622 1 97.79 194 ILE A N 1
ATOM 1601 C CA . ILE A 1 194 ? -3.748 -23.491 -4.842 1 97.79 194 ILE A CA 1
ATOM 1602 C C . ILE A 1 194 ? -3.272 -24.546 -5.838 1 97.79 194 ILE A C 1
ATOM 1604 O O . ILE A 1 194 ? -2.08 -24.625 -6.145 1 97.79 194 ILE A O 1
ATOM 1608 N N . ARG A 1 195 ? -4.191 -25.252 -6.373 1 97.44 195 ARG A N 1
ATOM 1609 C CA . ARG A 1 195 ? -3.817 -26.366 -7.238 1 97.44 195 ARG A CA 1
ATOM 1610 C C . ARG A 1 195 ? -4.261 -26.117 -8.675 1 97.44 195 ARG A C 1
ATOM 1612 O O . ARG A 1 195 ? -3.693 -26.68 -9.613 1 97.44 195 ARG A O 1
ATOM 1619 N N . SER A 1 196 ? -5.297 -25.35 -8.783 1 97.24 196 SER A N 1
ATOM 1620 C CA . SER A 1 196 ? -5.81 -25.025 -10.11 1 97.24 196 SER A CA 1
ATOM 1621 C C . SER A 1 196 ? -6.454 -23.644 -10.131 1 97.24 196 SER A C 1
ATOM 1623 O O . SER A 1 196 ? -6.974 -23.18 -9.113 1 97.24 196 SER A O 1
ATOM 1625 N N . ILE A 1 197 ? -6.365 -23.015 -11.305 1 97.89 197 ILE A N 1
ATOM 1626 C CA . ILE A 1 197 ? -6.998 -21.708 -11.444 1 97.89 197 ILE A CA 1
ATOM 1627 C C . ILE A 1 197 ? -7.584 -21.565 -12.846 1 97.89 197 ILE A C 1
ATOM 1629 O O . ILE A 1 197 ? -7.166 -22.262 -13.774 1 97.89 197 ILE A O 1
ATOM 1633 N N . GLU A 1 198 ? -8.524 -20.725 -12.994 1 97.65 198 GLU A N 1
ATOM 1634 C CA . GLU A 1 198 ? -9.12 -20.298 -14.257 1 97.65 198 GLU A CA 1
ATOM 1635 C C . GLU A 1 198 ? -9.604 -18.853 -14.179 1 97.65 198 GLU A C 1
ATOM 1637 O O . GLU A 1 198 ? -10.076 -18.407 -13.131 1 97.65 198 GLU A O 1
ATOM 1642 N N . SER A 1 199 ? -9.374 -18.15 -15.265 1 96.89 199 SER A N 1
ATOM 1643 C CA . SER A 1 199 ? -9.821 -16.761 -15.321 1 96.89 199 SER A CA 1
ATOM 1644 C C . SER A 1 199 ? -10.949 -16.584 -16.331 1 96.89 199 SER A C 1
ATOM 1646 O O . SER A 1 199 ? -10.888 -17.122 -17.438 1 96.89 199 SER A O 1
ATOM 1648 N N . THR A 1 200 ? -11.96 -15.88 -15.96 1 97.01 200 THR A N 1
ATOM 1649 C CA . THR A 1 200 ? -13.083 -15.568 -16.837 1 97.01 200 THR A CA 1
ATOM 1650 C C . THR A 1 200 ? -13.488 -14.103 -16.696 1 97.01 200 THR A C 1
ATOM 1652 O O . THR A 1 200 ? -12.929 -13.375 -15.873 1 97.01 200 THR A O 1
ATOM 1655 N N . THR A 1 201 ? -14.413 -13.695 -17.536 1 95.34 201 THR A N 1
ATOM 1656 C CA . THR A 1 201 ? -15.013 -12.382 -17.327 1 95.34 201 THR A CA 1
ATOM 1657 C C . THR A 1 201 ? -15.907 -12.386 -16.091 1 95.34 201 THR A C 1
ATOM 1659 O O . THR A 1 201 ? -16.312 -13.449 -15.615 1 95.34 201 THR A O 1
ATOM 1662 N N . ALA A 1 202 ? -16.204 -11.243 -15.625 1 94.32 202 ALA A N 1
ATOM 1663 C CA . ALA A 1 202 ? -16.97 -11.118 -14.387 1 94.32 202 ALA A CA 1
ATOM 1664 C C . ALA A 1 202 ? -18.381 -11.674 -14.557 1 94.32 202 ALA A C 1
ATOM 1666 O O . ALA A 1 202 ? -18.992 -12.136 -13.591 1 94.32 202 ALA A O 1
ATOM 1667 N N . SER A 1 203 ? -18.921 -11.727 -15.712 1 93.55 203 SER A N 1
ATOM 1668 C CA . SER A 1 203 ? -20.313 -12.095 -15.951 1 93.55 203 SER A CA 1
ATOM 1669 C C . SER A 1 203 ? -20.492 -13.61 -15.949 1 93.55 203 SER A C 1
ATOM 1671 O O . SER A 1 203 ? -21.616 -14.107 -15.85 1 93.55 203 SER A O 1
ATOM 1673 N N . VAL A 1 204 ? -19.428 -14.352 -16.111 1 94.24 204 VAL A N 1
ATOM 1674 C CA . VAL A 1 204 ? -19.525 -15.808 -16.127 1 94.24 204 VAL A CA 1
ATOM 1675 C C . VAL A 1 204 ? -19.882 -16.318 -14.733 1 94.24 204 VAL A C 1
ATOM 1677 O O . VAL A 1 204 ? -19.189 -16.016 -13.758 1 94.24 204 VAL A O 1
ATOM 1680 N N . HIS A 1 205 ? -20.928 -17.002 -14.669 1 93.53 205 HIS A N 1
ATOM 1681 C CA . HIS A 1 205 ? -21.377 -17.552 -13.395 1 93.53 205 HIS A CA 1
ATOM 1682 C C . HIS A 1 205 ? -20.4 -18.599 -12.872 1 93.53 205 HIS A C 1
ATOM 1684 O O . HIS A 1 205 ? -19.876 -19.406 -13.643 1 93.53 205 HIS A O 1
ATOM 1690 N N . ASP A 1 206 ? -20.215 -18.716 -11.642 1 92.28 206 ASP A N 1
ATOM 1691 C CA . ASP A 1 206 ? -19.24 -19.595 -11.004 1 92.28 206 ASP A CA 1
ATOM 1692 C C . ASP A 1 206 ? -19.501 -21.056 -11.364 1 92.28 206 ASP A C 1
ATOM 1694 O O . ASP A 1 206 ? -18.562 -21.839 -11.524 1 92.28 206 ASP A O 1
ATOM 1698 N N . SER A 1 207 ? -20.741 -21.402 -11.54 1 92.13 207 SER A N 1
ATOM 1699 C CA . SER A 1 207 ? -21.118 -22.789 -11.788 1 92.13 207 SER A CA 1
ATOM 1700 C C . SER A 1 207 ? -20.662 -23.247 -13.17 1 92.13 207 SER A C 1
ATOM 1702 O O . SER A 1 207 ? -20.651 -24.446 -13.46 1 92.13 207 SER A O 1
ATOM 1704 N N . ARG A 1 208 ? -20.266 -22.332 -13.992 1 93.29 208 ARG A N 1
ATOM 1705 C CA . ARG A 1 208 ? -19.873 -22.674 -15.355 1 93.29 208 ARG A CA 1
ATOM 1706 C C . ARG A 1 208 ? -18.413 -23.111 -15.411 1 93.29 208 ARG A C 1
ATOM 1708 O O . ARG A 1 208 ? -17.927 -23.538 -16.46 1 93.29 208 ARG A O 1
ATOM 1715 N N . VAL A 1 209 ? -17.759 -22.991 -14.34 1 95.41 209 VAL A N 1
ATOM 1716 C CA . VAL A 1 209 ? -16.35 -23.369 -14.289 1 95.41 209 VAL A CA 1
ATOM 1717 C C . VAL A 1 209 ? -16.155 -24.499 -13.281 1 95.41 209 VAL A C 1
ATOM 1719 O O . VAL A 1 209 ? -16.504 -24.359 -12.106 1 95.41 209 VAL A O 1
ATOM 1722 N N . ASP A 1 210 ? -15.675 -25.59 -13.68 1 95.19 210 ASP A N 1
ATOM 1723 C CA . ASP A 1 210 ? -15.395 -26.737 -12.822 1 95.19 210 ASP A CA 1
ATOM 1724 C C . ASP A 1 210 ? -13.912 -27.1 -12.856 1 95.19 210 ASP A C 1
ATOM 1726 O O . ASP A 1 210 ? -13.417 -27.614 -13.862 1 95.19 210 ASP A O 1
ATOM 1730 N N . LEU A 1 211 ? -13.231 -26.897 -11.789 1 95.86 211 LEU A N 1
ATOM 1731 C CA . LEU A 1 211 ? -11.8 -27.166 -11.696 1 95.86 211 LEU A CA 1
ATOM 1732 C C . LEU A 1 211 ? -11.542 -28.512 -11.028 1 95.86 211 LEU A C 1
ATOM 1734 O O . LEU A 1 211 ? -10.389 -28.884 -10.797 1 95.86 211 LEU A O 1
ATOM 1738 N N . SER A 1 212 ? -12.549 -29.239 -10.658 1 93.27 212 SER A N 1
ATOM 1739 C CA . SER A 1 212 ? -12.389 -30.5 -9.941 1 93.27 212 SER A CA 1
ATOM 1740 C C . SER A 1 212 ? -11.908 -31.608 -10.871 1 93.27 212 SER A C 1
ATOM 1742 O O . SER A 1 212 ? -12.05 -31.506 -12.091 1 93.27 212 SER A O 1
ATOM 1744 N N . VAL A 1 213 ? -11.24 -32.531 -10.279 1 92.11 213 VAL A N 1
ATOM 1745 C CA . VAL A 1 213 ? -10.75 -33.694 -11.012 1 92.11 213 VAL A CA 1
ATOM 1746 C C . VAL A 1 213 ? -11.463 -34.952 -10.521 1 92.11 213 VAL A C 1
ATOM 1748 O O . VAL A 1 213 ? -11.919 -35.008 -9.376 1 92.11 213 VAL A O 1
ATOM 1751 N N . GLU A 1 214 ? -11.547 -35.908 -11.347 1 91.45 214 GLU A N 1
ATOM 1752 C CA . GLU A 1 214 ? -12.221 -37.156 -11 1 91.45 214 GLU A CA 1
ATOM 1753 C C . GLU A 1 214 ? -11.576 -37.811 -9.782 1 91.45 214 GLU A C 1
ATOM 1755 O O . GLU A 1 214 ? -10.35 -37.882 -9.685 1 91.45 214 GLU A O 1
ATOM 1760 N N . GLY A 1 215 ? -12.443 -38.199 -8.889 1 89.26 215 GLY A N 1
ATOM 1761 C CA . GLY A 1 215 ? -11.952 -38.936 -7.735 1 89.26 215 GLY A CA 1
ATOM 1762 C C . GLY A 1 215 ? -11.624 -38.044 -6.553 1 89.26 215 GLY A C 1
ATOM 1763 O O . GLY A 1 215 ? -11.432 -38.531 -5.436 1 89.26 215 GLY A O 1
ATOM 1764 N N . GLU A 1 216 ? -11.6 -36.796 -6.78 1 92.01 216 GLU A N 1
ATOM 1765 C CA . GLU A 1 216 ? -11.258 -35.863 -5.711 1 92.01 216 GLU A CA 1
ATOM 1766 C C . GLU A 1 216 ? -12.512 -35.258 -5.085 1 92.01 216 GLU A C 1
ATOM 1768 O O . GLU A 1 216 ? -13.477 -34.952 -5.788 1 92.01 216 GLU A O 1
ATOM 1773 N N . VAL A 1 217 ? -12.496 -35.191 -3.792 1 94.1 217 VAL A N 1
ATOM 1774 C CA . VAL A 1 217 ? -13.578 -34.512 -3.087 1 94.1 217 VAL A CA 1
ATOM 1775 C C . VAL A 1 217 ? -13.471 -33.005 -3.305 1 94.1 217 VAL A C 1
ATOM 1777 O O . VAL A 1 217 ? -12.391 -32.426 -3.169 1 94.1 217 VAL A O 1
ATOM 1780 N N . VAL A 1 218 ? -14.554 -32.393 -3.671 1 95.15 218 VAL A N 1
ATOM 1781 C CA . VAL A 1 218 ? -14.531 -30.953 -3.91 1 95.15 218 VAL A CA 1
ATOM 1782 C C . VAL A 1 218 ? -15.677 -30.285 -3.154 1 95.15 218 VAL A C 1
ATOM 1784 O O . VAL A 1 218 ? -16.838 -30.671 -3.307 1 95.15 218 VAL A O 1
ATOM 1787 N N . LEU A 1 219 ? -15.335 -29.369 -2.304 1 95.61 219 LEU A N 1
ATOM 1788 C CA . LEU A 1 219 ? -16.309 -28.57 -1.569 1 95.61 219 LEU A CA 1
ATOM 1789 C C . LEU A 1 219 ? -16.596 -27.259 -2.295 1 95.61 219 LEU A C 1
ATOM 1791 O O . LEU A 1 219 ? -15.67 -26.547 -2.688 1 95.61 219 LEU A O 1
ATOM 1795 N N . ARG A 1 220 ? -17.857 -26.918 -2.465 1 94.73 220 ARG A N 1
ATOM 1796 C CA . ARG A 1 220 ? -18.27 -25.717 -3.182 1 94.73 220 ARG A CA 1
ATOM 1797 C C . ARG A 1 220 ? -19.436 -25.031 -2.476 1 94.73 220 ARG A C 1
ATOM 1799 O O . ARG A 1 220 ? -20.195 -25.677 -1.75 1 94.73 220 ARG A O 1
ATOM 1806 N N . ASP A 1 221 ? -19.532 -23.774 -2.684 1 92.67 221 ASP A N 1
ATOM 1807 C CA . ASP A 1 221 ? -20.595 -23.029 -2.017 1 92.67 221 ASP A CA 1
ATOM 1808 C C . ASP A 1 221 ? -21.91 -23.143 -2.784 1 92.67 221 ASP A C 1
ATOM 1810 O O . ASP A 1 221 ? -22.018 -23.927 -3.73 1 92.67 221 ASP A O 1
ATOM 1814 N N . LYS A 1 222 ? -22.884 -22.449 -2.336 1 90.47 222 LYS A N 1
ATOM 1815 C CA . LYS A 1 222 ? -24.237 -22.54 -2.878 1 90.47 222 LYS A CA 1
ATOM 1816 C C . LYS A 1 222 ? -24.294 -22.006 -4.307 1 90.47 222 LYS A C 1
ATOM 1818 O O . LYS A 1 222 ? -25.225 -22.315 -5.053 1 90.47 222 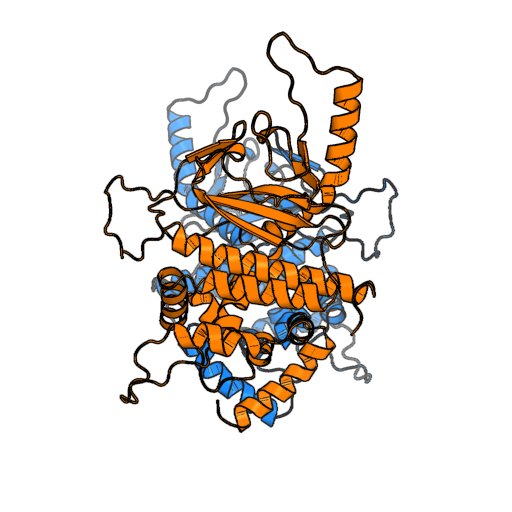LYS A O 1
ATOM 1823 N N . GLY A 1 223 ? -23.321 -21.245 -4.669 1 87.54 223 GLY A N 1
ATOM 1824 C CA . GLY A 1 223 ? -23.291 -20.69 -6.012 1 87.54 223 GLY A CA 1
ATOM 1825 C C . GLY A 1 223 ? -23.091 -21.741 -7.088 1 87.54 223 GLY A C 1
ATOM 1826 O O . GLY A 1 223 ? -23.408 -21.51 -8.256 1 87.54 223 GLY A O 1
ATOM 1827 N N . TYR A 1 224 ? -22.69 -22.829 -6.683 1 92.24 224 TYR A N 1
ATOM 1828 C CA . TYR A 1 224 ? -22.412 -23.909 -7.624 1 92.24 224 TYR A CA 1
ATOM 1829 C C . TYR A 1 224 ? -23.553 -24.918 -7.649 1 92.24 224 TYR A C 1
ATOM 1831 O O . TYR A 1 224 ? -23.461 -25.953 -8.313 1 92.24 224 TYR A O 1
ATOM 1839 N N . PHE A 1 225 ? -24.568 -24.605 -6.946 1 88.43 225 PHE A N 1
ATOM 1840 C CA . PHE A 1 225 ? -25.689 -25.528 -6.822 1 88.43 225 PHE A CA 1
ATOM 1841 C C . PHE A 1 225 ? -26.347 -25.766 -8.176 1 88.43 225 PHE A C 1
ATOM 1843 O O . PHE A 1 225 ? -26.53 -24.83 -8.957 1 88.43 225 PHE A O 1
ATOM 1850 N N . GLY A 1 226 ? -26.628 -27.066 -8.429 1 84.58 226 GLY A N 1
ATOM 1851 C CA . GLY A 1 226 ? -27.316 -27.399 -9.666 1 84.58 226 GLY A CA 1
ATOM 1852 C C . GLY A 1 226 ? -26.397 -27.984 -10.721 1 84.58 226 GLY A C 1
ATOM 1853 O O . GLY A 1 226 ? -26.862 -28.571 -11.701 1 84.58 226 GLY A O 1
ATOM 1854 N N . VAL A 1 227 ? -25.126 -27.74 -10.595 1 88.12 227 VAL A N 1
ATOM 1855 C CA . VAL A 1 227 ? -24.158 -28.29 -11.538 1 88.12 227 VAL A CA 1
ATOM 1856 C C . VAL A 1 227 ? -23.287 -29.331 -10.837 1 88.12 227 VAL A C 1
ATOM 1858 O O . VAL A 1 227 ? -22.697 -29.053 -9.79 1 88.12 227 VAL A O 1
ATOM 1861 N N . LYS A 1 228 ? -23.223 -30.463 -11.38 1 87.94 228 LYS A N 1
ATOM 1862 C CA . LYS A 1 228 ? -22.43 -31.536 -10.787 1 87.94 228 LYS A CA 1
ATOM 1863 C C . LYS A 1 228 ? -20.945 -31.351 -11.085 1 87.94 228 LYS A C 1
ATOM 1865 O O . LYS A 1 228 ? -20.569 -31.016 -12.21 1 87.94 228 LYS A O 1
ATOM 1870 N N . ALA A 1 229 ? -20.19 -31.636 -10.132 1 88.87 229 ALA A N 1
ATOM 1871 C CA . ALA A 1 229 ? -18.741 -31.547 -10.291 1 88.87 229 ALA A CA 1
ATOM 1872 C C . ALA A 1 229 ? -18.171 -32.844 -10.859 1 88.87 229 ALA A C 1
ATOM 1874 O O . ALA A 1 229 ? -18.774 -33.91 -10.716 1 88.87 229 ALA A O 1
ATOM 1875 N N . LYS A 1 230 ? -17.046 -32.752 -11.527 1 88.08 230 LYS A N 1
ATOM 1876 C CA . LYS A 1 230 ? -16.333 -33.929 -12.016 1 88.08 230 LYS A CA 1
ATOM 1877 C C . LYS A 1 230 ? -15.853 -34.802 -10.86 1 88.08 230 LYS A C 1
ATOM 1879 O O . LYS A 1 230 ? -15.859 -36.03 -10.96 1 88.08 230 LYS A O 1
ATOM 1884 N N . GLY A 1 231 ? -15.507 -34.141 -9.722 1 87.35 231 GLY A N 1
ATOM 1885 C CA . GLY A 1 231 ? -15.095 -34.868 -8.531 1 87.35 231 GLY A CA 1
ATOM 1886 C C . GLY A 1 231 ? -16.26 -35.277 -7.649 1 87.35 231 GLY A C 1
ATOM 1887 O O . GLY A 1 231 ? -17.416 -35.225 -8.075 1 87.35 231 GLY A O 1
ATOM 1888 N N . ASN A 1 232 ? -15.878 -35.91 -6.481 1 88.94 232 ASN A N 1
ATOM 1889 C CA . ASN A 1 232 ? -16.905 -36.172 -5.478 1 88.94 232 ASN A CA 1
ATOM 1890 C C . ASN A 1 232 ? -17.497 -34.877 -4.93 1 88.94 232 ASN A C 1
ATOM 1892 O O . ASN A 1 232 ? -16.861 -34.188 -4.13 1 88.94 232 ASN A O 1
ATOM 1896 N N . ASP A 1 233 ? -18.641 -34.652 -5.271 1 90.29 233 ASP A N 1
ATOM 1897 C CA . ASP A 1 233 ? -19.271 -33.338 -5.195 1 90.29 233 ASP A CA 1
ATOM 1898 C C . ASP A 1 233 ? -19.867 -33.093 -3.811 1 90.29 233 ASP A C 1
ATOM 1900 O O . ASP A 1 233 ? -20.838 -33.746 -3.423 1 90.29 233 ASP A O 1
ATOM 1904 N N . PHE A 1 234 ? -19.338 -32.202 -3.17 1 91.4 234 PHE A N 1
ATOM 1905 C CA . PHE A 1 234 ? -19.891 -31.701 -1.918 1 91.4 234 PHE A CA 1
ATOM 1906 C C . PHE A 1 234 ? -20.212 -30.215 -2.024 1 91.4 234 PHE A C 1
ATOM 1908 O O . PHE A 1 234 ? -19.477 -29.376 -1.497 1 91.4 234 PHE A O 1
ATOM 1915 N N . THR A 1 235 ? -21.263 -29.914 -2.69 1 92.18 235 THR A N 1
ATOM 1916 C CA . THR A 1 235 ? -21.773 -28.558 -2.864 1 92.18 235 THR A CA 1
ATOM 1917 C C . THR A 1 235 ? -22.889 -28.269 -1.864 1 92.18 235 THR A C 1
ATOM 1919 O O . THR A 1 235 ? -23.75 -29.118 -1.624 1 92.18 235 THR A O 1
ATOM 1922 N N . MET A 1 236 ? -22.824 -27.14 -1.336 1 92.52 236 MET A N 1
ATOM 1923 C CA . MET A 1 236 ? -23.883 -26.747 -0.411 1 92.52 236 MET A CA 1
ATOM 1924 C C . MET A 1 236 ? -25.226 -26.657 -1.127 1 92.52 236 MET A C 1
ATOM 1926 O O . MET A 1 236 ? -25.296 -26.199 -2.269 1 92.52 236 MET A O 1
ATOM 1930 N N . LYS A 1 237 ? -26.231 -27.035 -0.361 1 90.6 237 LYS A N 1
ATOM 1931 C CA . LYS A 1 237 ? -27.581 -27.017 -0.917 1 90.6 237 LYS A CA 1
ATOM 1932 C C . LYS A 1 237 ? -28.23 -25.648 -0.74 1 90.6 237 LYS A C 1
ATOM 1934 O O . LYS A 1 237 ? -27.926 -24.929 0.215 1 90.6 237 LYS A O 1
ATOM 1939 N N . ARG A 1 238 ? -28.964 -25.33 -1.683 1 89.15 238 ARG A N 1
ATOM 1940 C CA . ARG A 1 238 ? -29.681 -24.06 -1.648 1 89.15 238 ARG A CA 1
ATOM 1941 C C . ARG A 1 238 ? -31.189 -24.284 -1.611 1 89.15 238 ARG A C 1
ATOM 1943 O O . ARG A 1 238 ? -31.697 -25.228 -2.218 1 89.15 238 ARG A O 1
ATOM 1950 N N . ALA A 1 239 ? -31.82 -23.368 -0.791 1 85.65 239 ALA A N 1
ATOM 1951 C CA . ALA A 1 239 ? -33.277 -23.447 -0.721 1 85.65 239 ALA A CA 1
ATOM 1952 C C . ALA A 1 239 ? -33.914 -23.011 -2.038 1 85.65 239 ALA A C 1
ATOM 1954 O O . ALA A 1 239 ? -33.368 -22.162 -2.747 1 85.65 239 ALA A O 1
ATOM 1955 N N . ALA A 1 240 ? -34.872 -23.79 -2.534 1 80.24 240 ALA A N 1
ATOM 1956 C CA . ALA A 1 240 ? -35.636 -23.42 -3.723 1 80.24 240 ALA A CA 1
ATOM 1957 C C . ALA A 1 240 ? -37.069 -23.042 -3.358 1 80.24 240 ALA A C 1
ATOM 1959 O O . ALA A 1 240 ? -37.526 -23.317 -2.247 1 80.24 240 ALA A O 1
ATOM 1960 N N . ALA A 1 241 ? -37.571 -22.189 -4.222 1 79.33 241 ALA A N 1
ATOM 1961 C CA . ALA A 1 241 ? -38.961 -21.808 -3.989 1 79.33 241 ALA A CA 1
ATOM 1962 C C . ALA A 1 241 ? -39.814 -23.027 -3.646 1 79.33 241 ALA A C 1
ATOM 1964 O O . ALA A 1 241 ? -39.846 -24.002 -4.401 1 79.33 241 ALA A O 1
ATOM 1965 N N . GLY A 1 242 ? -40.464 -23.077 -2.456 1 79.22 242 GLY A N 1
ATOM 1966 C CA . GLY A 1 242 ? -41.347 -24.154 -2.035 1 79.22 242 GLY A CA 1
ATOM 1967 C C . GLY A 1 242 ? -40.608 -25.322 -1.41 1 79.22 242 GLY A C 1
ATOM 1968 O O . GLY A 1 242 ? -41.231 -26.254 -0.897 1 79.22 242 GLY A O 1
ATOM 1969 N N . HIS A 1 243 ? -39.3 -25.285 -1.576 1 85.73 243 HIS A N 1
ATOM 1970 C CA . HIS A 1 243 ? -38.497 -26.373 -1.028 1 85.73 243 HIS A CA 1
ATOM 1971 C C . HIS A 1 243 ? -37.424 -25.844 -0.082 1 85.73 243 HIS A C 1
ATOM 1973 O O . HIS A 1 243 ? -36.278 -25.642 -0.488 1 85.73 243 HIS A O 1
ATOM 1979 N N . PRO A 1 244 ? -37.916 -25.69 1.228 1 86.37 244 PRO A N 1
ATOM 1980 C CA . PRO A 1 244 ? -36.94 -25.198 2.204 1 86.37 244 PRO A CA 1
ATOM 1981 C C . PRO A 1 244 ? -35.875 -26.236 2.547 1 86.37 244 PRO A C 1
ATOM 1983 O O . PRO A 1 244 ? -36.076 -27.432 2.318 1 86.37 244 PRO A O 1
ATOM 1986 N N . LEU A 1 245 ? -34.799 -25.864 2.985 1 87.35 245 LEU A N 1
ATOM 1987 C CA . LEU A 1 245 ? -33.712 -26.752 3.383 1 87.35 245 LEU A CA 1
ATOM 1988 C C . LEU A 1 245 ? -34.1 -27.569 4.611 1 87.35 245 LEU A C 1
ATOM 1990 O O . LEU A 1 245 ? -34.658 -27.03 5.57 1 87.35 245 LEU A O 1
ATOM 1994 N N . SER A 1 246 ? -33.96 -28.821 4.569 1 90.15 246 SER A N 1
ATOM 1995 C CA . SER A 1 246 ? -34.178 -29.656 5.746 1 90.15 246 SER A CA 1
ATOM 1996 C C . SER A 1 246 ? -33.163 -29.344 6.841 1 90.15 246 SER A C 1
ATOM 1998 O O . SER A 1 246 ? -32.139 -28.707 6.583 1 90.15 246 SER A O 1
ATOM 2000 N N . ASP A 1 247 ? -33.47 -29.666 8.024 1 89.27 247 ASP A N 1
ATOM 2001 C CA . ASP A 1 247 ? -32.545 -29.45 9.131 1 89.27 247 ASP A CA 1
ATOM 2002 C C . ASP A 1 247 ? -31.228 -30.188 8.899 1 89.27 247 ASP A C 1
ATOM 2004 O O . ASP A 1 247 ? -30.16 -29.691 9.261 1 89.27 247 ASP A O 1
ATOM 2008 N N . LEU A 1 248 ? -31.408 -31.341 8.339 1 90.64 248 LEU A N 1
ATOM 2009 C CA . LEU A 1 248 ? -30.21 -32.114 8.033 1 90.64 248 LEU A CA 1
ATOM 2010 C C . LEU A 1 248 ? -29.358 -31.405 6.986 1 90.64 248 LEU A C 1
ATOM 2012 O O . LEU A 1 248 ? -28.129 -31.398 7.081 1 90.64 248 LEU A O 1
ATOM 2016 N N . ASP A 1 249 ? -30.017 -30.818 6.042 1 90.92 249 ASP A N 1
ATOM 2017 C CA . ASP A 1 249 ? -29.308 -30.096 4.99 1 90.92 249 ASP A CA 1
ATOM 2018 C C . ASP A 1 249 ? -28.635 -28.842 5.543 1 90.92 249 ASP A C 1
ATOM 2020 O O . ASP A 1 249 ? -27.535 -28.482 5.117 1 90.92 249 ASP A O 1
ATOM 2024 N N . LYS A 1 250 ? -29.256 -28.235 6.441 1 92.46 250 LYS A N 1
ATOM 2025 C CA . LYS A 1 250 ? -28.67 -27.058 7.076 1 92.46 250 LYS A CA 1
ATOM 2026 C C . LYS A 1 250 ? -27.406 -27.421 7.848 1 92.46 250 LYS A C 1
ATOM 2028 O O . LYS A 1 250 ? -26.413 -26.693 7.802 1 92.46 250 LYS A O 1
ATOM 2033 N N . LEU A 1 251 ? -27.539 -28.518 8.536 1 91.02 251 LEU A N 1
ATOM 2034 C CA . LEU A 1 251 ? -26.384 -28.99 9.292 1 91.02 251 LEU A CA 1
ATOM 2035 C C . LEU A 1 251 ? -25.23 -29.342 8.358 1 91.02 251 LEU A C 1
ATOM 2037 O O . LEU A 1 251 ? -24.077 -29.001 8.633 1 91.02 251 LEU A O 1
ATOM 2041 N N . ARG A 1 252 ? -25.618 -29.986 7.301 1 91.85 252 ARG A N 1
ATOM 2042 C CA . ARG A 1 252 ? -24.617 -30.34 6.3 1 91.85 252 ARG A CA 1
ATOM 2043 C C . ARG A 1 252 ? -23.947 -29.095 5.73 1 91.85 252 ARG A C 1
ATOM 2045 O O . ARG A 1 252 ? -22.72 -29.033 5.634 1 91.85 252 ARG A O 1
ATOM 2052 N N . ASN A 1 253 ? -24.751 -28.127 5.408 1 92.37 253 ASN A N 1
ATOM 2053 C CA . ASN A 1 253 ? -24.225 -26.877 4.87 1 92.37 253 ASN A CA 1
ATOM 2054 C C . ASN A 1 253 ? -23.308 -26.179 5.87 1 92.37 253 ASN A C 1
ATOM 2056 O O . ASN A 1 253 ? -22.292 -25.597 5.486 1 92.37 253 ASN A O 1
ATOM 2060 N N . ARG A 1 254 ? -23.594 -26.25 7.085 1 91.44 254 ARG A N 1
ATOM 2061 C CA . ARG A 1 254 ? -22.77 -25.644 8.126 1 91.44 254 ARG A CA 1
ATOM 2062 C C . ARG A 1 254 ? -21.413 -26.334 8.221 1 91.44 254 ARG A C 1
ATOM 2064 O O . ARG A 1 254 ? -20.388 -25.675 8.408 1 91.44 254 ARG A O 1
ATOM 2071 N N . LEU A 1 255 ? -21.47 -27.589 8.125 1 90.09 255 LEU A N 1
ATOM 2072 C CA . LEU A 1 255 ? -20.232 -28.358 8.195 1 90.09 255 LEU A CA 1
ATOM 2073 C C . LEU A 1 255 ? -19.332 -28.048 7.003 1 90.09 255 LEU A C 1
ATOM 2075 O O . LEU A 1 255 ? -18.124 -27.86 7.164 1 90.09 255 LEU A O 1
ATOM 2079 N N . ILE A 1 256 ? -19.961 -28.003 5.832 1 91.14 256 ILE A N 1
ATOM 2080 C CA . ILE A 1 256 ? -19.203 -27.695 4.624 1 91.14 256 ILE A CA 1
ATOM 2081 C C . ILE A 1 256 ? -18.595 -26.298 4.739 1 91.14 256 ILE A C 1
ATOM 2083 O O . ILE A 1 256 ? -17.439 -26.085 4.367 1 91.14 256 ILE A O 1
ATOM 2087 N N . SER A 1 257 ? -19.356 -25.39 5.25 1 90.03 257 SER A N 1
ATOM 2088 C CA . SER A 1 257 ? -18.89 -24.017 5.418 1 90.03 257 SER A CA 1
ATOM 2089 C C . SER A 1 257 ? -17.663 -23.957 6.322 1 90.03 257 SER A C 1
ATOM 2091 O O . SER A 1 257 ? -16.719 -23.213 6.047 1 90.03 257 SER A O 1
ATOM 2093 N N . LYS A 1 258 ? -17.664 -24.717 7.307 1 88.44 258 LYS A N 1
ATOM 2094 C CA . LYS A 1 258 ? -16.543 -24.755 8.242 1 88.44 258 LYS A CA 1
ATOM 2095 C C . LYS A 1 258 ? -15.292 -25.324 7.578 1 88.44 258 LYS A C 1
ATOM 2097 O O . LYS A 1 258 ? -14.179 -24.863 7.84 1 88.44 258 LYS A O 1
ATOM 2102 N N . LEU A 1 259 ? -15.568 -26.251 6.767 1 88.69 259 LEU A N 1
ATOM 2103 C CA . LEU A 1 259 ? -14.445 -26.909 6.109 1 88.69 259 LEU A CA 1
ATOM 2104 C C . LEU A 1 259 ? -13.867 -26.025 5.008 1 88.69 259 LEU A C 1
ATOM 2106 O O . LEU A 1 259 ? -12.732 -26.231 4.573 1 88.69 259 LEU A O 1
ATOM 2110 N N . ARG A 1 260 ? -14.603 -25.019 4.608 1 90.99 260 ARG A N 1
ATOM 2111 C CA . ARG A 1 260 ? -14.212 -24.192 3.471 1 90.99 260 ARG A CA 1
ATOM 2112 C C . ARG A 1 260 ? -13.375 -23 3.922 1 90.99 260 ARG A C 1
ATOM 2114 O O . ARG A 1 260 ? -12.876 -22.236 3.093 1 90.99 260 ARG A O 1
ATOM 2121 N N . PHE A 1 261 ? -13.058 -22.901 5.098 1 83.06 261 PHE A N 1
ATOM 2122 C CA . PHE A 1 261 ? -12.404 -21.732 5.675 1 83.06 261 PHE A CA 1
ATOM 2123 C C . PHE A 1 261 ? -11.055 -21.484 5.01 1 83.06 261 PHE A C 1
ATOM 2125 O O . PHE A 1 261 ? -10.731 -20.348 4.657 1 83.06 261 PHE A O 1
ATOM 2132 N N . PRO A 1 262 ? -10.252 -22.456 4.682 1 81.34 262 PRO A N 1
ATOM 2133 C CA . PRO A 1 262 ? -8.966 -22.221 4.021 1 81.34 262 PRO A CA 1
ATOM 2134 C C . PRO A 1 262 ? -9.117 -21.535 2.665 1 81.34 262 PRO A C 1
ATOM 2136 O O . PRO A 1 262 ? -8.216 -20.811 2.232 1 81.34 262 PRO A O 1
ATOM 2139 N N . GLY A 1 263 ? -10.253 -21.794 2.041 1 88 263 GLY A N 1
ATOM 2140 C CA . GLY A 1 263 ? -10.512 -21.178 0.749 1 88 263 GLY A CA 1
ATOM 2141 C C . GLY A 1 263 ? -10.65 -19.669 0.825 1 88 263 GLY A C 1
ATOM 2142 O O . GLY A 1 263 ? -10.461 -18.973 -0.175 1 88 263 GLY A O 1
ATOM 2143 N N . GLU A 1 264 ? -10.958 -19.193 2.021 1 87.5 264 GLU A N 1
ATOM 2144 C CA . GLU A 1 264 ? -11.132 -17.755 2.205 1 87.5 264 GLU A CA 1
ATOM 2145 C C . GLU A 1 264 ? -9.792 -17.063 2.441 1 87.5 264 GLU A C 1
ATOM 2147 O O . GLU A 1 264 ? -9.613 -15.902 2.069 1 87.5 264 GLU A O 1
ATOM 2152 N N . ARG A 1 265 ? -8.875 -17.731 2.955 1 90.96 265 ARG A N 1
ATOM 2153 C CA . ARG A 1 265 ? -7.568 -17.176 3.292 1 90.96 265 ARG A CA 1
ATOM 2154 C C . ARG A 1 265 ? -6.794 -16.795 2.034 1 90.96 265 ARG A C 1
ATOM 2156 O O . ARG A 1 265 ? -6.128 -15.758 1.999 1 90.96 265 ARG A O 1
ATOM 2163 N N . GLN A 1 266 ? -6.872 -17.608 1.04 1 94.5 266 GLN A N 1
ATOM 2164 C CA . GLN A 1 266 ? -6.127 -17.313 -0.179 1 94.5 266 GLN A CA 1
ATOM 2165 C C . GLN A 1 266 ? -6.545 -15.969 -0.768 1 94.5 266 GLN A C 1
ATOM 2167 O O . GLN A 1 266 ? -5.698 -15.183 -1.197 1 94.5 266 GLN A O 1
ATOM 2172 N N . PHE A 1 267 ? -7.834 -15.718 -0.731 1 94.63 267 PHE A N 1
ATOM 2173 C CA . PHE A 1 267 ? -8.317 -14.476 -1.322 1 94.63 267 PHE A CA 1
ATOM 2174 C C . PHE A 1 267 ? -7.961 -13.284 -0.443 1 94.63 267 PHE A C 1
ATOM 2176 O O . PHE A 1 267 ? -7.704 -12.189 -0.947 1 94.63 267 PHE A O 1
ATOM 2183 N N . ALA A 1 268 ? -7.922 -13.512 0.891 1 92.46 268 ALA A N 1
ATOM 2184 C CA . ALA A 1 268 ? -7.484 -12.455 1.798 1 92.46 268 ALA A CA 1
ATOM 2185 C C . ALA A 1 268 ? -6.042 -12.047 1.511 1 92.46 268 ALA A C 1
ATOM 2187 O O . ALA A 1 268 ? -5.731 -10.857 1.431 1 92.46 268 ALA A O 1
ATOM 2188 N N . VAL A 1 269 ? -5.214 -12.98 1.316 1 93.76 269 VAL A N 1
ATOM 2189 C CA . VAL A 1 269 ? -3.802 -12.718 1.057 1 93.76 269 VAL A CA 1
ATOM 2190 C C . VAL A 1 269 ? -3.643 -12.044 -0.304 1 93.76 269 VAL A C 1
ATOM 2192 O O . VAL A 1 269 ? -2.936 -11.041 -0.428 1 93.76 269 VAL A O 1
ATOM 2195 N N . ILE A 1 270 ? -4.337 -12.57 -1.263 1 94.17 270 ILE A N 1
ATOM 2196 C CA . ILE A 1 270 ? -4.237 -12.052 -2.623 1 94.17 270 ILE A CA 1
ATOM 2197 C C . ILE A 1 270 ? -4.695 -10.596 -2.657 1 94.17 270 ILE A C 1
ATOM 2199 O O . ILE A 1 270 ? -4.041 -9.747 -3.266 1 94.17 270 ILE A O 1
ATOM 2203 N N . LYS A 1 271 ? -5.752 -10.281 -1.978 1 91.15 271 LYS A N 1
ATOM 2204 C CA . LYS A 1 271 ? -6.337 -8.946 -2.057 1 91.15 271 LYS A CA 1
ATOM 2205 C C . LYS A 1 271 ? -5.644 -7.984 -1.096 1 91.15 271 LYS A C 1
ATOM 2207 O O . LYS A 1 271 ? -5.35 -6.843 -1.456 1 91.15 271 LYS A O 1
ATOM 2212 N N . ARG A 1 272 ? -5.28 -8.41 0.079 1 86.06 272 ARG A N 1
ATOM 2213 C CA . ARG A 1 272 ? -4.835 -7.492 1.123 1 86.06 272 ARG A CA 1
ATOM 2214 C C . ARG A 1 272 ? -3.312 -7.429 1.184 1 86.06 272 ARG A C 1
ATOM 2216 O O . ARG A 1 272 ? -2.74 -6.375 1.468 1 86.06 272 ARG A O 1
ATOM 2223 N N . VAL A 1 273 ? -2.736 -8.569 0.945 1 88.23 273 VAL A N 1
ATOM 2224 C CA . VAL A 1 273 ? -1.284 -8.617 1.081 1 88.23 273 VAL A CA 1
ATOM 2225 C C . VAL A 1 273 ? -0.628 -8.29 -0.259 1 88.23 273 VAL A C 1
ATOM 2227 O O . VAL A 1 273 ? 0.225 -7.403 -0.339 1 88.23 273 VAL A O 1
ATOM 2230 N N . PHE A 1 274 ? -1.125 -8.935 -1.326 1 92.9 274 PHE A N 1
ATOM 2231 C CA . PHE A 1 274 ? -0.523 -8.735 -2.639 1 92.9 274 PHE A CA 1
ATOM 2232 C C . PHE A 1 274 ? -1.137 -7.527 -3.337 1 92.9 274 PHE A C 1
ATOM 2234 O O . PHE A 1 274 ? -0.589 -7.029 -4.323 1 92.9 274 PHE A O 1
ATOM 2241 N N . ARG A 1 275 ? -2.248 -7.095 -2.903 1 87.53 275 ARG A N 1
ATOM 2242 C CA . ARG A 1 275 ? -2.972 -5.979 -3.503 1 87.53 275 ARG A CA 1
ATOM 2243 C C . ARG A 1 275 ? -3.291 -6.257 -4.968 1 87.53 275 ARG A C 1
ATOM 2245 O O . ARG A 1 275 ? -3.099 -5.392 -5.826 1 87.53 275 ARG A O 1
ATOM 2252 N N . SER A 1 276 ? -3.682 -7.451 -5.219 1 88.96 276 SER A N 1
ATOM 2253 C CA . SER A 1 276 ? -3.916 -7.895 -6.589 1 88.96 276 SER A CA 1
ATOM 2254 C C . SER A 1 276 ? -5.408 -8.012 -6.885 1 88.96 276 SER A C 1
ATOM 2256 O O . SER A 1 276 ? -5.831 -8.902 -7.626 1 88.96 276 SER A O 1
ATOM 2258 N N . ALA A 1 277 ? -6.198 -7.165 -6.261 1 88.98 277 ALA A N 1
ATOM 2259 C CA . ALA A 1 277 ? -7.641 -7.211 -6.479 1 88.98 277 ALA A CA 1
ATOM 2260 C C . ALA A 1 277 ? -8.034 -6.417 -7.722 1 88.98 277 ALA A C 1
ATOM 2262 O O . ALA A 1 277 ? -9.171 -6.508 -8.19 1 88.98 277 ALA A O 1
ATOM 2263 N N . HIS A 1 278 ? -7.097 -5.673 -8.278 1 89.44 278 HIS A N 1
ATOM 2264 C CA . HIS A 1 278 ? -7.349 -4.817 -9.432 1 89.44 278 HIS A CA 1
ATOM 2265 C C . HIS A 1 278 ? -6.292 -5.023 -10.512 1 89.44 278 HIS A C 1
ATOM 2267 O O . HIS A 1 278 ? -5.105 -5.156 -10.208 1 89.44 278 HIS A O 1
ATOM 2273 N N . VAL A 1 279 ? -6.783 -5.073 -11.755 1 88.41 279 VAL A N 1
ATOM 2274 C CA . VAL A 1 279 ? -5.841 -5.263 -12.854 1 88.41 279 VAL A CA 1
ATOM 2275 C C . VAL A 1 279 ? -5.996 -4.132 -13.868 1 88.41 279 VAL A C 1
ATOM 2277 O O . VAL A 1 279 ? -7.096 -3.61 -14.063 1 88.41 279 VAL A O 1
ATOM 2280 N N . MET A 1 280 ? -4.868 -3.782 -14.516 1 81.33 280 MET A N 1
ATOM 2281 C CA . MET A 1 280 ? -4.869 -2.75 -15.548 1 81.33 280 MET A CA 1
ATOM 2282 C C . MET A 1 280 ? -4.596 -3.353 -16.922 1 81.33 280 MET A C 1
ATOM 2284 O O . MET A 1 280 ? -3.879 -2.764 -17.732 1 81.33 280 MET A O 1
ATOM 2288 N N . VAL A 1 281 ? -4.976 -4.547 -17.1 1 84.18 281 VAL A N 1
ATOM 2289 C CA . VAL A 1 281 ? -4.842 -5.18 -18.409 1 84.18 281 VAL A CA 1
ATOM 2290 C C . VAL A 1 281 ? -6.223 -5.38 -19.03 1 84.18 281 VAL A C 1
ATOM 2292 O O . VAL A 1 281 ? -7.235 -5.37 -18.325 1 84.18 281 VAL A O 1
ATOM 2295 N N . THR A 1 282 ? -6.242 -5.668 -20.339 1 83.04 282 THR A N 1
ATOM 2296 C CA . THR A 1 282 ? -7.504 -5.435 -21.033 1 83.04 282 THR A CA 1
ATOM 2297 C C . THR A 1 282 ? -8.095 -6.749 -21.535 1 83.04 282 THR A C 1
ATOM 2299 O O . THR A 1 282 ? -9.268 -6.805 -21.911 1 83.04 282 THR A O 1
ATOM 2302 N N . THR A 1 283 ? -7.354 -7.849 -21.614 1 89.91 283 THR A N 1
ATOM 2303 C CA . THR A 1 283 ? -7.863 -9.084 -22.201 1 89.91 283 THR A CA 1
ATOM 2304 C C . THR A 1 283 ? -7.766 -10.236 -21.206 1 89.91 283 THR A C 1
ATOM 2306 O O . THR A 1 283 ? -6.945 -10.203 -20.287 1 89.91 283 THR A O 1
ATOM 2309 N N . ILE A 1 284 ? -8.512 -11.289 -21.456 1 92.4 284 ILE A N 1
ATOM 2310 C CA . ILE A 1 284 ? -8.58 -12.442 -20.565 1 92.4 284 ILE A CA 1
ATOM 2311 C C . ILE A 1 284 ? -7.225 -13.145 -20.526 1 92.4 284 ILE A C 1
ATOM 2313 O O . ILE A 1 284 ? -6.723 -13.48 -19.451 1 92.4 284 ILE A O 1
ATOM 2317 N N . PRO A 1 285 ? -6.581 -13.361 -21.747 1 93.56 285 PRO A N 1
ATOM 2318 C CA . PRO A 1 285 ? -5.278 -14.027 -21.692 1 93.56 285 PRO A CA 1
ATOM 2319 C C . PRO A 1 285 ? -4.257 -13.257 -20.858 1 93.56 285 PRO A C 1
ATOM 2321 O O . PRO A 1 285 ? -3.484 -13.861 -20.109 1 93.56 285 PRO A O 1
ATOM 2324 N N . ARG A 1 286 ? -4.302 -11.957 -20.961 1 93.56 286 ARG A N 1
ATOM 2325 C CA . ARG A 1 286 ? -3.379 -11.129 -20.192 1 93.56 286 ARG A CA 1
ATOM 2326 C C . ARG A 1 286 ? -3.695 -11.196 -18.701 1 93.56 286 ARG A C 1
ATOM 2328 O O . ARG A 1 286 ? -2.785 -11.251 -17.871 1 93.56 286 ARG A O 1
ATOM 2335 N N . VAL A 1 287 ? -4.949 -11.202 -18.4 1 94.64 287 VAL A N 1
ATOM 2336 C CA . VAL A 1 287 ? -5.374 -11.307 -17.009 1 94.64 287 VAL A CA 1
ATOM 2337 C C . VAL A 1 287 ? -4.978 -12.671 -16.448 1 94.64 287 VAL A C 1
ATOM 2339 O O . VAL A 1 287 ? -4.526 -12.772 -15.305 1 94.64 287 VAL A O 1
ATOM 2342 N N . HIS A 1 288 ? -5.125 -13.636 -17.255 1 96.56 288 HIS A N 1
ATOM 2343 C CA . HIS A 1 288 ? -4.822 -14.988 -16.802 1 96.56 288 HIS A CA 1
ATOM 2344 C C . HIS A 1 288 ? -3.348 -15.13 -16.436 1 96.56 288 HIS A C 1
ATOM 2346 O O . HIS A 1 288 ? -3.011 -15.776 -15.441 1 96.56 288 HIS A O 1
ATOM 2352 N N . VAL A 1 289 ? -2.475 -14.586 -17.235 1 97.13 289 VAL A N 1
ATOM 2353 C CA . VAL A 1 289 ? -1.052 -14.636 -16.913 1 97.13 289 VAL A CA 1
ATOM 2354 C C . VAL A 1 289 ? -0.811 -14.015 -15.539 1 97.13 289 VAL A C 1
ATOM 2356 O O . VAL A 1 289 ? -0.088 -14.579 -14.715 1 97.13 289 VAL A O 1
ATOM 2359 N N . LYS A 1 290 ? -1.379 -12.896 -15.261 1 96.5 290 LYS A N 1
ATOM 2360 C CA . LYS A 1 290 ? -1.209 -12.227 -13.975 1 96.5 290 LYS A CA 1
ATOM 2361 C C . LYS A 1 290 ? -1.746 -13.086 -12.833 1 96.5 290 LYS A C 1
ATOM 2363 O O . LYS A 1 290 ? -1.137 -13.159 -11.764 1 96.5 290 LYS A O 1
ATOM 2368 N N . MET A 1 291 ? -2.863 -13.719 -13.086 1 96.89 291 MET A N 1
ATOM 2369 C CA . MET A 1 291 ? -3.464 -14.547 -12.045 1 96.89 291 MET A CA 1
ATOM 2370 C C . MET A 1 291 ? -2.61 -15.781 -11.77 1 96.89 291 MET A C 1
ATOM 2372 O O . MET A 1 291 ? -2.532 -16.246 -10.632 1 96.89 291 MET A O 1
ATOM 2376 N N . VAL A 1 292 ? -2.044 -16.342 -12.81 1 98.04 292 VAL A N 1
ATOM 2377 C CA . VAL A 1 292 ? -1.137 -17.471 -12.633 1 98.04 292 VAL A CA 1
ATOM 2378 C C . VAL A 1 292 ? -0.003 -17.08 -11.687 1 98.04 292 VAL A C 1
ATOM 2380 O O . VAL A 1 292 ? 0.314 -17.818 -10.751 1 98.04 292 VAL A O 1
ATOM 2383 N N . PHE A 1 293 ? 0.536 -15.951 -11.874 1 98.04 293 PHE A N 1
ATOM 2384 C CA . PHE A 1 293 ? 1.654 -15.523 -11.043 1 98.04 293 PHE A CA 1
ATOM 2385 C C . PHE A 1 293 ? 1.173 -15.12 -9.654 1 98.04 293 PHE A C 1
ATOM 2387 O O . PHE A 1 293 ? 1.911 -15.247 -8.674 1 98.04 293 PHE A O 1
ATOM 2394 N N . THR A 1 294 ? -0.01 -14.633 -9.564 1 97.5 294 THR A N 1
ATOM 2395 C CA . THR A 1 294 ? -0.594 -14.38 -8.251 1 97.5 294 THR A CA 1
ATOM 2396 C C . THR A 1 294 ? -0.745 -15.68 -7.467 1 97.5 294 THR A C 1
ATOM 2398 O O . THR A 1 294 ? -0.391 -15.744 -6.287 1 97.5 294 THR A O 1
ATOM 2401 N N . ALA A 1 295 ? -1.281 -16.655 -8.123 1 97.87 295 ALA A N 1
ATOM 2402 C CA . ALA A 1 295 ? -1.427 -17.964 -7.49 1 97.87 295 ALA A CA 1
ATOM 2403 C C . ALA A 1 295 ? -0.065 -18.557 -7.139 1 97.87 295 ALA A C 1
ATOM 2405 O O . ALA A 1 295 ? 0.094 -19.181 -6.087 1 97.87 295 ALA A O 1
ATOM 2406 N N . PHE A 1 296 ? 0.879 -18.365 -8.099 1 97.97 296 PHE A N 1
ATOM 2407 C CA . PHE A 1 296 ? 2.256 -18.782 -7.862 1 97.97 296 PHE A CA 1
ATOM 2408 C C . PHE A 1 296 ? 2.808 -18.134 -6.598 1 97.97 296 PHE A C 1
ATOM 2410 O O . PHE A 1 296 ? 3.355 -18.818 -5.731 1 97.97 296 PHE A O 1
ATOM 2417 N N . ALA A 1 297 ? 2.663 -16.869 -6.484 1 97.11 297 ALA A N 1
ATOM 2418 C CA . ALA A 1 297 ? 3.126 -16.114 -5.322 1 97.11 297 ALA A CA 1
ATOM 2419 C C . ALA A 1 297 ? 2.443 -16.598 -4.046 1 97.11 297 ALA A C 1
ATOM 2421 O O . ALA A 1 297 ? 3.088 -16.742 -3.005 1 97.11 297 ALA A O 1
ATOM 2422 N N . PHE A 1 298 ? 1.227 -16.844 -4.119 1 97.08 298 PHE A N 1
ATOM 2423 C CA . PHE A 1 298 ? 0.499 -17.309 -2.944 1 97.08 298 PHE A CA 1
ATOM 2424 C C . PHE A 1 298 ? 1.041 -18.651 -2.468 1 97.08 298 PHE A C 1
ATOM 2426 O O . PHE A 1 298 ? 1.204 -18.87 -1.266 1 97.08 298 PHE A O 1
ATOM 2433 N N . ASP A 1 299 ? 1.174 -19.525 -3.367 1 97.29 299 ASP A N 1
ATOM 2434 C CA . ASP A 1 299 ? 1.658 -20.848 -2.987 1 97.29 299 ASP A CA 1
ATOM 2435 C C . ASP A 1 299 ? 3.031 -20.762 -2.325 1 97.29 299 ASP A C 1
ATOM 2437 O O . ASP A 1 299 ? 3.32 -21.502 -1.382 1 97.29 299 ASP A O 1
ATOM 2441 N N . LEU A 1 300 ? 3.897 -19.869 -2.827 1 96.46 300 LEU A N 1
ATOM 2442 C CA . LEU A 1 300 ? 5.181 -19.658 -2.167 1 96.46 300 LEU A CA 1
ATOM 2443 C C . LEU A 1 300 ? 4.986 -19.076 -0.771 1 96.46 300 LEU A C 1
ATOM 2445 O O . LEU A 1 300 ? 5.68 -19.465 0.171 1 96.46 300 LEU A O 1
ATOM 2449 N N . TYR A 1 301 ? 4.093 -18.14 -0.695 1 94.62 301 TYR A N 1
ATOM 2450 C CA . TYR A 1 301 ? 3.743 -17.547 0.591 1 94.62 301 TYR A CA 1
ATOM 2451 C C . TYR A 1 301 ? 3.287 -18.614 1.578 1 94.62 301 TYR A C 1
ATOM 2453 O O . TYR A 1 301 ? 3.734 -18.638 2.728 1 94.62 301 TYR A O 1
ATOM 2461 N N . GLN A 1 302 ? 2.442 -19.446 1.122 1 94.47 302 GLN A N 1
ATOM 2462 C CA . GLN A 1 302 ? 1.904 -20.52 1.95 1 94.47 302 GLN A CA 1
ATOM 2463 C C . GLN A 1 302 ? 2.977 -21.555 2.275 1 94.47 302 GLN A C 1
ATOM 2465 O O . GLN A 1 302 ? 3 -22.108 3.376 1 94.47 302 GLN A O 1
ATOM 2470 N N . LEU A 1 303 ? 3.839 -21.844 1.353 1 94.16 303 LEU A N 1
ATOM 2471 C CA . LEU A 1 303 ? 4.94 -22.771 1.59 1 94.16 303 LEU A CA 1
ATOM 2472 C C . LEU A 1 303 ? 5.833 -22.276 2.724 1 94.16 303 LEU A C 1
ATOM 2474 O O . LEU A 1 303 ? 6.346 -23.076 3.51 1 94.16 303 LEU A O 1
ATOM 2478 N N . CYS A 1 304 ? 6.035 -20.976 2.771 1 91.44 304 CYS A N 1
ATOM 2479 C CA . CYS A 1 304 ? 6.806 -20.389 3.862 1 91.44 304 CYS A CA 1
ATOM 2480 C C . CYS A 1 304 ? 6.15 -20.674 5.208 1 91.44 304 CYS A C 1
ATOM 2482 O O . CYS A 1 304 ? 6.833 -21.005 6.178 1 91.44 304 CYS A O 1
ATOM 2484 N N . THR A 1 305 ? 4.885 -20.58 5.233 1 87.81 305 THR A N 1
ATOM 2485 C CA . THR A 1 305 ? 4.134 -20.845 6.455 1 87.81 305 THR A CA 1
ATOM 2486 C C . THR A 1 305 ? 4.247 -22.315 6.851 1 87.81 305 THR A C 1
ATOM 2488 O O . THR A 1 305 ? 4.425 -22.634 8.028 1 87.81 305 THR A O 1
ATOM 2491 N N . LEU A 1 306 ? 4.129 -23.143 5.895 1 90.41 306 LEU A N 1
ATOM 2492 C CA . LEU A 1 306 ? 4.207 -24.579 6.14 1 90.41 306 LEU A CA 1
ATOM 2493 C C . LEU A 1 306 ? 5.602 -24.974 6.614 1 90.41 306 LEU A C 1
ATOM 2495 O O . LEU A 1 306 ? 5.746 -25.858 7.463 1 90.41 306 LEU A O 1
ATOM 2499 N N . LYS A 1 307 ? 6.608 -24.362 6.059 1 87.11 307 LYS A N 1
ATOM 2500 C CA . LYS A 1 307 ? 7.981 -24.617 6.483 1 87.11 307 LYS A CA 1
ATOM 2501 C C . LYS A 1 307 ? 8.201 -24.177 7.927 1 87.11 307 LYS A C 1
ATOM 2503 O O . LYS A 1 307 ? 8.833 -24.89 8.71 1 87.11 307 LYS A O 1
ATOM 2508 N N . ASN A 1 308 ? 7.673 -23.058 8.242 1 80.14 308 ASN A N 1
ATOM 2509 C CA . ASN A 1 308 ? 7.789 -22.555 9.607 1 80.14 308 ASN A CA 1
ATOM 2510 C C . ASN A 1 308 ? 7.07 -23.462 10.602 1 80.14 308 ASN A C 1
ATOM 2512 O O . ASN A 1 308 ? 7.508 -23.607 11.744 1 80.14 308 ASN A O 1
ATOM 2516 N N . ALA A 1 309 ? 5.979 -24.061 10.126 1 80.69 309 ALA A N 1
ATOM 2517 C CA . ALA A 1 309 ? 5.212 -24.98 10.963 1 80.69 309 ALA A CA 1
ATOM 2518 C C . ALA A 1 309 ? 5.824 -26.379 10.945 1 80.69 309 ALA A C 1
ATOM 2520 O O . ALA A 1 309 ? 5.286 -27.306 11.554 1 80.69 309 ALA A O 1
ATOM 2521 N N . GLU A 1 310 ? 6.933 -26.539 10.212 1 76.21 310 GLU A N 1
ATOM 2522 C CA . GLU A 1 310 ? 7.69 -27.784 10.12 1 76.21 310 GLU A CA 1
ATOM 2523 C C . GLU A 1 310 ? 6.86 -28.888 9.471 1 76.21 310 GLU A C 1
ATOM 2525 O O . GLU A 1 310 ? 6.953 -30.053 9.861 1 76.21 310 GLU A O 1
ATOM 2530 N N . ILE A 1 311 ? 5.937 -28.511 8.74 1 74.15 311 ILE A N 1
ATOM 2531 C CA . ILE A 1 311 ? 5.161 -29.485 7.98 1 74.15 311 ILE A CA 1
ATOM 2532 C C . ILE A 1 311 ? 5.95 -29.925 6.749 1 74.15 311 ILE A C 1
ATOM 2534 O O . ILE A 1 311 ? 5.889 -31.09 6.348 1 74.15 311 ILE A O 1
ATOM 2538 N N . VAL A 1 312 ? 6.635 -29.02 6.16 1 69.67 312 VAL A N 1
ATOM 2539 C CA . VAL A 1 312 ? 7.457 -29.311 4.99 1 69.67 312 VAL A CA 1
ATOM 2540 C C . VAL A 1 312 ? 8.935 -29.252 5.368 1 69.67 312 VAL A C 1
ATOM 2542 O O . VAL A 1 312 ? 9.359 -28.355 6.1 1 69.67 312 VAL A O 1
ATOM 2545 N N . SER A 1 313 ? 9.57 -30.503 5.268 1 55.99 313 SER A N 1
ATOM 2546 C CA . SER A 1 313 ? 10.998 -30.561 5.564 1 55.99 313 SER A CA 1
ATOM 2547 C C . SER A 1 313 ? 11.787 -29.614 4.666 1 55.99 313 SER A C 1
ATOM 2549 O O . SER A 1 313 ? 11.325 -29.245 3.584 1 55.99 313 SER A O 1
ATOM 2551 N N . LYS A 1 314 ? 13.133 -29.246 5.06 1 48.46 314 LYS A N 1
ATOM 2552 C CA . LYS A 1 314 ? 14.112 -28.476 4.298 1 48.46 314 LYS A CA 1
ATOM 2553 C C . LYS A 1 314 ? 14.297 -29.054 2.898 1 48.46 314 LYS A C 1
ATOM 2555 O O . LYS A 1 314 ? 14.308 -30.274 2.721 1 48.46 314 LYS A O 1
ATOM 2560 N N . MET B 1 1 ? 28.264 3.047 7.75 1 66.59 1 MET B N 1
ATOM 2561 C CA . MET B 1 1 ? 28.462 2.315 6.502 1 66.59 1 MET B CA 1
ATOM 2562 C C . MET B 1 1 ? 29.863 2.553 5.947 1 66.59 1 MET B C 1
ATOM 2564 O O . MET B 1 1 ? 30.393 3.661 6.044 1 66.59 1 MET B O 1
ATOM 2568 N N . SER B 1 2 ? 30.506 1.427 5.572 1 70.49 2 SER B N 1
ATOM 2569 C CA . SER B 1 2 ? 31.855 1.561 5.031 1 70.49 2 SER B CA 1
ATOM 2570 C C . SER B 1 2 ? 31.866 2.433 3.78 1 70.49 2 SER B C 1
ATOM 2572 O O . SER B 1 2 ? 30.842 2.576 3.108 1 70.49 2 SER B O 1
ATOM 2574 N N . SER B 1 3 ? 32.924 3.11 3.595 1 75.06 3 SER B N 1
ATOM 2575 C CA . SER B 1 3 ? 33.11 4.005 2.457 1 75.06 3 SER B CA 1
ATOM 2576 C C . SER B 1 3 ? 32.811 3.295 1.141 1 75.06 3 SER B C 1
ATOM 2578 O O . SER B 1 3 ? 32.188 3.871 0.246 1 75.06 3 SER B O 1
ATOM 2580 N N . PHE B 1 4 ? 33.217 2.066 1.118 1 75.35 4 PHE B N 1
ATOM 2581 C CA . PHE B 1 4 ? 33.017 1.315 -0.116 1 75.35 4 PHE B CA 1
ATOM 2582 C C . PHE B 1 4 ? 31.543 0.986 -0.317 1 75.35 4 PHE B C 1
ATOM 2584 O O . PHE B 1 4 ? 31.041 1.024 -1.442 1 75.35 4 PHE B O 1
ATOM 2591 N N . THR B 1 5 ? 30.916 0.709 0.76 1 80.87 5 THR B N 1
ATOM 2592 C CA . THR B 1 5 ? 29.487 0.425 0.695 1 80.87 5 THR B CA 1
ATOM 2593 C C . THR B 1 5 ? 28.712 1.655 0.229 1 80.87 5 THR B C 1
ATOM 2595 O O . THR B 1 5 ? 27.863 1.56 -0.66 1 80.87 5 THR B O 1
ATOM 2598 N N . ALA B 1 6 ? 29.135 2.685 0.725 1 81.73 6 ALA B N 1
ATOM 2599 C CA . ALA B 1 6 ? 28.478 3.938 0.365 1 81.73 6 ALA B CA 1
ATOM 2600 C C . ALA B 1 6 ? 28.696 4.268 -1.109 1 81.73 6 ALA B C 1
ATOM 2602 O O . ALA B 1 6 ? 27.789 4.764 -1.782 1 81.73 6 ALA B O 1
ATOM 2603 N N . TRP B 1 7 ? 29.893 4.008 -1.531 1 83.11 7 TRP B N 1
ATOM 2604 C CA . TRP B 1 7 ? 30.195 4.248 -2.938 1 83.11 7 TRP B CA 1
ATOM 2605 C C . TRP B 1 7 ? 29.313 3.388 -3.838 1 83.11 7 TRP B C 1
ATOM 2607 O O . TRP B 1 7 ? 28.759 3.877 -4.825 1 83.11 7 TRP B O 1
ATOM 2617 N N . GLY B 1 8 ? 29.253 2.153 -3.5 1 83.94 8 GLY B N 1
ATOM 2618 C CA . GLY B 1 8 ? 28.4 1.261 -4.269 1 83.94 8 GLY B CA 1
ATOM 2619 C C . GLY B 1 8 ? 26.949 1.702 -4.299 1 83.94 8 GLY B C 1
ATOM 2620 O O . GLY B 1 8 ? 26.294 1.63 -5.341 1 83.94 8 GLY B O 1
ATOM 2621 N N . LEU B 1 9 ? 26.515 2.174 -3.242 1 87.48 9 LEU B N 1
ATOM 2622 C CA . LEU B 1 9 ? 25.135 2.633 -3.125 1 87.48 9 LEU B CA 1
ATOM 2623 C C . LEU B 1 9 ? 24.916 3.908 -3.933 1 87.48 9 LEU B C 1
ATOM 2625 O O . LEU B 1 9 ? 23.87 4.076 -4.565 1 87.48 9 LEU B O 1
ATOM 2629 N N . ARG B 1 10 ? 25.879 4.761 -3.928 1 87.42 10 ARG B N 1
ATOM 2630 C CA . ARG B 1 10 ? 25.791 5.995 -4.703 1 87.42 10 ARG B CA 1
ATOM 2631 C C . ARG B 1 10 ? 25.73 5.699 -6.198 1 87.42 10 ARG B C 1
ATOM 2633 O O . ARG B 1 10 ? 25.002 6.364 -6.938 1 87.42 10 ARG B O 1
ATOM 2640 N N . GLU B 1 11 ? 26.525 4.727 -6.537 1 87.22 11 GLU B N 1
ATOM 2641 C CA . GLU B 1 11 ? 26.503 4.324 -7.94 1 87.22 11 GLU B CA 1
ATOM 2642 C C . GLU B 1 11 ? 25.147 3.738 -8.324 1 87.22 11 GLU B C 1
ATOM 2644 O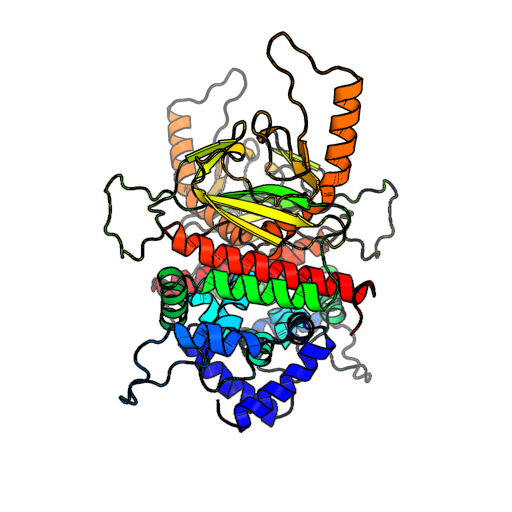 O . GLU B 1 11 ? 24.623 4.026 -9.402 1 87.22 11 GLU B O 1
ATOM 2649 N N . ALA B 1 12 ? 24.675 2.967 -7.477 1 86.78 12 ALA B N 1
ATOM 2650 C CA . ALA B 1 12 ? 23.378 2.346 -7.734 1 86.78 12 ALA B CA 1
ATOM 2651 C C . ALA B 1 12 ? 22.268 3.392 -7.78 1 86.78 12 ALA B C 1
ATOM 2653 O O . ALA B 1 12 ? 21.302 3.249 -8.533 1 86.78 12 ALA B O 1
ATOM 2654 N N . TYR B 1 13 ? 22.405 4.445 -7.054 1 91.09 13 TYR B N 1
ATOM 2655 C CA . TYR B 1 13 ? 21.388 5.489 -6.974 1 91.09 13 TYR B CA 1
ATOM 2656 C C . TYR B 1 13 ? 21.243 6.211 -8.309 1 91.09 13 TYR B C 1
ATOM 2658 O O . TYR B 1 13 ? 20.177 6.75 -8.616 1 91.09 13 TYR B O 1
ATOM 2666 N N . LYS B 1 14 ? 22.236 6.241 -9.082 1 88.89 14 LYS B N 1
ATOM 2667 C CA . LYS B 1 14 ? 22.158 6.898 -10.383 1 88.89 14 LYS B CA 1
ATOM 2668 C C . LYS B 1 14 ? 21.015 6.328 -11.219 1 88.89 14 LYS B C 1
ATOM 2670 O O . LYS B 1 14 ? 20.33 7.067 -11.929 1 88.89 14 LYS B O 1
ATOM 2675 N N . ASN B 1 15 ? 20.836 5.068 -11.121 1 87.25 15 ASN B N 1
ATOM 2676 C CA . ASN B 1 15 ? 19.737 4.443 -11.848 1 87.25 15 ASN B CA 1
ATOM 2677 C C . ASN B 1 15 ? 18.382 4.859 -11.283 1 87.25 15 ASN B C 1
ATOM 2679 O O . ASN B 1 15 ? 17.421 5.042 -12.032 1 87.25 15 ASN B O 1
ATOM 2683 N N . VAL B 1 16 ? 18.319 4.978 -9.985 1 90.29 16 VAL B N 1
ATOM 2684 C CA . VAL B 1 16 ? 17.094 5.397 -9.313 1 90.29 16 VAL B CA 1
ATOM 2685 C C . VAL B 1 16 ? 16.734 6.82 -9.734 1 90.29 16 VAL B C 1
ATOM 2687 O O . VAL B 1 16 ? 15.571 7.115 -10.018 1 90.29 16 VAL B O 1
ATOM 2690 N N . GLU B 1 17 ? 17.701 7.594 -9.793 1 89.81 17 GLU B N 1
ATOM 2691 C CA . GLU B 1 17 ? 17.517 8.997 -10.153 1 89.81 17 GLU B CA 1
ATOM 2692 C C . GLU B 1 17 ? 16.989 9.137 -11.578 1 89.81 17 GLU B C 1
ATOM 2694 O O . GLU B 1 17 ? 16.13 9.979 -11.848 1 89.81 17 GLU B O 1
ATOM 2699 N N . LYS B 1 18 ? 17.52 8.333 -12.449 1 89.1 18 LYS B N 1
ATOM 2700 C CA . LYS B 1 18 ? 17.105 8.366 -13.848 1 89.1 18 LYS B CA 1
ATOM 2701 C C . LYS B 1 18 ? 15.625 8.026 -13.991 1 89.1 18 LYS B C 1
ATOM 2703 O O . LYS B 1 18 ? 14.942 8.558 -14.869 1 89.1 18 LYS B O 1
ATOM 2708 N N . LEU B 1 19 ? 15.187 7.19 -13.149 1 89.42 19 LEU B N 1
ATOM 2709 C CA . LEU B 1 19 ? 13.8 6.747 -13.236 1 89.42 19 LEU B CA 1
ATOM 2710 C C . LEU B 1 19 ? 12.877 7.7 -12.484 1 89.42 19 LEU B C 1
ATOM 2712 O O . LEU B 1 19 ? 11.653 7.584 -12.572 1 89.42 19 LEU B O 1
ATOM 2716 N N . GLY B 1 20 ? 13.429 8.617 -11.799 1 84.32 20 GLY B N 1
ATOM 2717 C CA . GLY B 1 20 ? 12.643 9.598 -11.069 1 84.32 20 GLY B CA 1
ATOM 2718 C C . GLY B 1 20 ? 12.497 9.269 -9.595 1 84.32 20 GLY B C 1
ATOM 2719 O O . GLY B 1 20 ? 11.969 8.214 -9.239 1 84.32 20 GLY B O 1
ATOM 2720 N N . ASP B 1 21 ? 13.092 10.029 -8.749 1 85.52 21 ASP B N 1
ATOM 2721 C CA . ASP B 1 21 ? 13.013 9.902 -7.297 1 85.52 21 ASP B CA 1
ATOM 2722 C C . ASP B 1 21 ? 12.324 11.115 -6.677 1 85.52 21 ASP B C 1
ATOM 2724 O O . ASP B 1 21 ? 12.881 12.215 -6.667 1 85.52 21 ASP B O 1
ATOM 2728 N N . ARG B 1 22 ? 11.188 10.87 -6.141 1 82.65 22 ARG B N 1
ATOM 2729 C CA . ARG B 1 22 ? 10.416 11.959 -5.55 1 82.65 22 ARG B CA 1
ATOM 2730 C C . ARG B 1 22 ? 11.13 12.538 -4.332 1 82.65 22 ARG B C 1
ATOM 2732 O O . ARG B 1 22 ? 11.033 13.736 -4.061 1 82.65 22 ARG B O 1
ATOM 2739 N N . LEU B 1 23 ? 11.838 11.744 -3.626 1 91.1 23 LEU B N 1
ATOM 2740 C CA . LEU B 1 23 ? 12.523 12.186 -2.416 1 91.1 23 LEU B CA 1
ATOM 2741 C C . LEU B 1 23 ? 13.64 13.169 -2.752 1 91.1 23 LEU B C 1
ATOM 2743 O O . LEU B 1 23 ? 13.944 14.064 -1.96 1 91.1 23 LEU B O 1
ATOM 2747 N N . SER B 1 24 ? 14.237 12.996 -3.925 1 88.04 24 SER B N 1
ATOM 2748 C CA . SER B 1 24 ? 15.277 13.926 -4.353 1 88.04 24 SER B CA 1
ATOM 2749 C C . SER B 1 24 ? 14.705 15.315 -4.612 1 88.04 24 SER B C 1
ATOM 2751 O O . SER B 1 24 ? 15.371 16.323 -4.365 1 88.04 24 SER B O 1
ATOM 2753 N N . LYS B 1 25 ? 13.499 15.384 -5.024 1 86.25 25 LYS B N 1
ATOM 2754 C CA . LYS B 1 25 ? 12.841 16.658 -5.301 1 86.25 25 LYS B CA 1
ATOM 2755 C C . LYS B 1 25 ? 12.485 17.385 -4.007 1 86.25 25 LYS B C 1
ATOM 2757 O O . LYS B 1 25 ? 12.553 18.614 -3.941 1 86.25 25 LYS B O 1
ATOM 2762 N N . ILE B 1 26 ? 12.155 16.615 -3.026 1 89.34 26 ILE B N 1
ATOM 2763 C CA . ILE B 1 26 ? 11.66 17.258 -1.814 1 89.34 26 ILE B CA 1
ATOM 2764 C C . ILE B 1 26 ? 12.837 17.728 -0.962 1 89.34 26 ILE B C 1
ATOM 2766 O O . ILE B 1 26 ? 12.697 18.646 -0.151 1 89.34 26 ILE B O 1
ATOM 2770 N N . THR B 1 27 ? 14.011 17.159 -1.133 1 88.45 27 THR B N 1
ATOM 2771 C CA . THR B 1 27 ? 15.192 17.489 -0.344 1 88.45 27 THR B CA 1
ATOM 2772 C C . THR B 1 27 ? 15.569 18.957 -0.523 1 88.45 27 THR B C 1
ATOM 2774 O O . THR B 1 27 ? 16.033 19.604 0.419 1 88.45 27 THR B O 1
ATOM 2777 N N . ASN B 1 28 ? 15.254 19.46 -1.641 1 88.84 28 ASN B N 1
ATOM 2778 C CA . ASN B 1 28 ? 15.724 20.81 -1.932 1 88.84 28 ASN B CA 1
ATOM 2779 C C . ASN B 1 28 ? 14.592 21.829 -1.846 1 88.84 28 ASN B C 1
ATOM 2781 O O . ASN B 1 28 ? 14.779 23.001 -2.178 1 88.84 28 ASN B O 1
ATOM 2785 N N . LEU B 1 29 ? 13.527 21.446 -1.301 1 92.93 29 LEU B N 1
ATOM 2786 C CA . LEU B 1 29 ? 12.367 22.331 -1.277 1 92.93 29 LEU B CA 1
ATOM 2787 C C . LEU B 1 29 ? 12.399 23.236 -0.051 1 92.93 29 LEU B C 1
ATOM 2789 O O . LEU B 1 29 ? 11.806 24.317 -0.056 1 92.93 29 LEU B O 1
ATOM 2793 N N . ILE B 1 30 ? 13.055 22.757 1.002 1 95.32 30 ILE B N 1
ATOM 2794 C CA . ILE B 1 30 ? 13.138 23.547 2.226 1 95.32 30 ILE B CA 1
ATOM 2795 C C . ILE B 1 30 ? 14.549 23.458 2.802 1 95.32 30 ILE B C 1
ATOM 2797 O O . ILE B 1 30 ? 15.367 22.66 2.338 1 95.32 30 ILE B O 1
ATOM 2801 N N . GLU B 1 31 ? 14.824 24.366 3.743 1 96.75 31 GLU B N 1
ATOM 2802 C CA . GLU B 1 31 ? 16.076 24.307 4.492 1 96.75 31 GLU B CA 1
ATOM 2803 C C . GLU B 1 31 ? 15.937 23.43 5.733 1 96.75 31 GLU B C 1
ATOM 2805 O O . GLU B 1 31 ? 15.069 23.671 6.575 1 96.75 31 GLU B O 1
ATOM 2810 N N . TRP B 1 32 ? 16.795 22.5 5.904 1 97.23 32 TRP B N 1
ATOM 2811 C CA . TRP B 1 32 ? 16.665 21.514 6.973 1 97.23 32 TRP B CA 1
ATOM 2812 C C . TRP B 1 32 ? 17.404 21.97 8.227 1 97.23 32 TRP B C 1
ATOM 2814 O O . TRP B 1 32 ? 16.973 21.685 9.347 1 97.23 32 TRP B O 1
ATO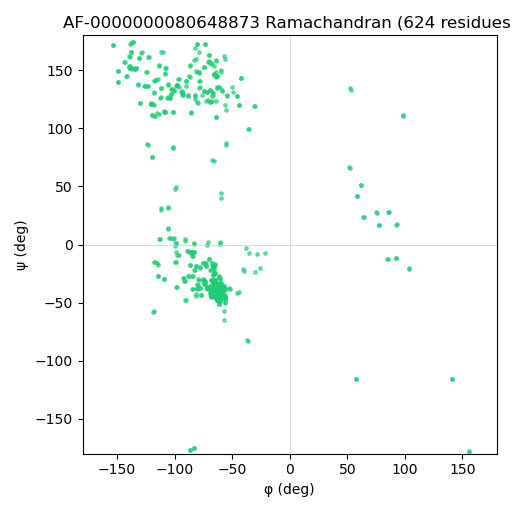M 2824 N N . GLU B 1 33 ? 18.412 22.722 8.109 1 96.77 33 GLU B N 1
ATOM 2825 C CA . GLU B 1 33 ? 19.319 23.039 9.208 1 96.77 33 GLU B CA 1
ATOM 2826 C C . GLU B 1 33 ? 18.633 23.91 10.257 1 96.77 33 GLU B C 1
ATOM 2828 O O . GLU B 1 33 ? 18.905 23.78 11.452 1 96.77 33 GLU B O 1
ATOM 2833 N N . PRO B 1 34 ? 17.711 24.719 9.874 1 97.64 34 PRO B N 1
ATOM 2834 C CA . PRO B 1 34 ? 17.03 25.548 10.872 1 97.64 34 PRO B CA 1
ATOM 2835 C C . PRO B 1 34 ? 16.227 24.724 11.875 1 97.64 34 PRO B C 1
ATOM 2837 O O . PRO B 1 34 ? 15.855 25.229 12.937 1 97.64 34 PRO B O 1
ATOM 2840 N N . PHE B 1 35 ? 15.936 23.512 11.605 1 97.94 35 PHE B N 1
ATOM 2841 C CA . PHE B 1 35 ? 15.202 22.657 12.531 1 97.94 35 PHE B CA 1
ATOM 2842 C C . PHE B 1 35 ? 16.12 22.14 13.633 1 97.94 35 PHE B C 1
ATOM 2844 O O . PHE B 1 35 ? 15.649 21.68 14.675 1 97.94 35 PHE B O 1
ATOM 2851 N N . ARG B 1 36 ? 17.422 22.153 13.441 1 96.68 36 ARG B N 1
ATOM 2852 C CA . ARG B 1 36 ? 18.394 21.523 14.329 1 96.68 36 ARG B CA 1
ATOM 2853 C C . ARG B 1 36 ? 18.333 22.13 15.726 1 96.68 36 ARG B C 1
ATOM 2855 O O . ARG B 1 36 ? 18.188 21.41 16.716 1 96.68 36 ARG B O 1
ATOM 2862 N N . PRO B 1 37 ? 18.402 23.476 15.847 1 95.89 37 PRO B N 1
ATOM 2863 C CA . PRO B 1 37 ? 18.351 24.04 17.198 1 95.89 37 PRO B CA 1
ATOM 2864 C C . PRO B 1 37 ? 17.06 23.691 17.935 1 95.89 37 PRO B C 1
ATOM 2866 O O . PRO B 1 37 ? 17.072 23.499 19.153 1 95.89 37 PRO B O 1
ATOM 2869 N N . ILE B 1 38 ? 15.977 23.588 17.261 1 96.11 38 ILE B N 1
ATOM 2870 C CA . ILE B 1 38 ? 14.681 23.258 17.845 1 96.11 38 ILE B CA 1
ATOM 2871 C C . ILE B 1 38 ? 14.719 21.843 18.418 1 96.11 38 ILE B C 1
ATOM 2873 O O . ILE B 1 38 ? 14.329 21.621 19.566 1 96.11 38 ILE B O 1
ATOM 2877 N N . LEU B 1 39 ? 15.29 20.971 17.681 1 95.37 39 LEU B N 1
ATOM 2878 C CA . LEU B 1 39 ? 15.259 19.553 18.022 1 95.37 39 LEU B CA 1
ATOM 2879 C C . LEU B 1 39 ? 16.309 19.225 19.078 1 95.37 39 LEU B C 1
ATOM 2881 O O . LEU B 1 39 ? 16.1 18.345 19.916 1 95.37 39 LEU B O 1
ATOM 2885 N N . GLU B 1 40 ? 17.408 19.875 19.039 1 92.72 40 GLU B N 1
ATOM 2886 C CA . GLU B 1 40 ? 18.474 19.622 20.004 1 92.72 40 GLU B CA 1
ATOM 2887 C C . GLU B 1 40 ? 18.042 20.008 21.416 1 92.72 40 GLU B C 1
ATOM 2889 O O . GLU B 1 40 ? 18.556 19.467 22.397 1 92.72 40 GLU B O 1
ATOM 2894 N N . GLU B 1 41 ? 17.096 20.905 21.507 1 91.27 41 GLU B N 1
ATOM 2895 C CA . GLU B 1 41 ? 16.586 21.343 22.803 1 91.27 41 GLU B CA 1
ATOM 2896 C C . GLU B 1 41 ? 15.857 20.21 23.521 1 91.27 41 GLU B C 1
ATOM 2898 O O . GLU B 1 41 ? 15.635 20.276 24.731 1 91.27 41 GLU B O 1
ATOM 2903 N N . MET B 1 42 ? 15.474 19.209 22.8 1 88.59 42 MET B N 1
ATOM 2904 C CA . MET B 1 42 ? 14.765 18.075 23.386 1 88.59 42 MET B CA 1
ATOM 2905 C C . MET B 1 42 ? 15.688 17.263 24.288 1 88.59 42 MET B C 1
ATOM 2907 O O . MET B 1 42 ? 15.221 16.486 25.123 1 88.59 42 MET B O 1
ATOM 2911 N N . TYR B 1 43 ? 16.931 17.442 24.009 1 83.63 43 TYR B N 1
ATOM 2912 C CA . TYR B 1 43 ? 17.892 16.637 24.755 1 83.63 43 TYR B CA 1
ATOM 2913 C C . TYR B 1 43 ? 18.532 17.45 25.874 1 83.63 43 TYR B C 1
ATOM 2915 O O . TYR B 1 43 ? 18.893 18.612 25.677 1 83.63 43 TYR B O 1
ATOM 2923 N N . HIS B 1 44 ? 17.834 17.586 27.142 1 63.56 44 HIS B N 1
ATOM 2924 C CA . HIS B 1 44 ? 18.367 18.336 28.274 1 63.56 44 HIS B CA 1
ATOM 2925 C C . HIS B 1 44 ? 19.88 18.176 28.379 1 63.56 44 HIS B C 1
ATOM 2927 O O . HIS B 1 44 ? 20.597 19.153 28.602 1 63.56 44 HIS B O 1
ATOM 2933 N N . ASN B 1 45 ? 20.359 17.052 29.007 1 52.62 45 ASN B N 1
ATOM 2934 C CA . ASN B 1 45 ? 21.673 16.899 29.622 1 52.62 45 ASN B CA 1
ATOM 2935 C C . ASN B 1 45 ? 22.788 16.956 28.583 1 52.62 45 ASN B C 1
ATOM 2937 O O . ASN B 1 45 ? 23.003 15.994 27.843 1 52.62 45 ASN B O 1
ATOM 2941 N N . LYS B 1 46 ? 23.038 18.19 28.029 1 46.91 46 LYS B N 1
ATOM 2942 C CA . LYS B 1 46 ? 24.319 18.22 27.329 1 46.91 46 LYS B CA 1
ATOM 2943 C C . LYS B 1 46 ? 25.356 17.359 28.045 1 46.91 46 LYS B C 1
ATOM 2945 O O . LYS B 1 46 ? 26.561 17.57 27.888 1 46.91 46 LYS B O 1
ATOM 2950 N N . THR B 1 47 ? 25.085 16.859 29.165 1 40.26 47 THR B N 1
ATOM 2951 C CA . THR B 1 47 ? 26.252 16.229 29.773 1 40.26 47 THR B CA 1
ATOM 2952 C C . THR B 1 47 ? 26.853 15.186 28.835 1 40.26 47 THR B C 1
ATOM 2954 O O . THR B 1 47 ? 26.125 14.481 28.133 1 40.26 47 THR B O 1
ATOM 2957 N N . GLU B 1 48 ? 28.157 15.483 28.388 1 37.28 48 GLU B N 1
ATOM 2958 C CA . GLU B 1 48 ? 29.134 14.622 27.728 1 37.28 48 GLU B CA 1
ATOM 2959 C C . GLU B 1 48 ? 28.908 13.155 28.085 1 37.28 48 GLU B C 1
ATOM 2961 O O . GLU B 1 48 ? 29.761 12.307 27.817 1 37.28 48 GLU B O 1
ATOM 2966 N N . ARG B 1 49 ? 28.198 12.819 29.186 1 36.42 49 ARG B N 1
ATOM 2967 C CA . ARG B 1 49 ? 28.4 11.406 29.492 1 36.42 49 ARG B CA 1
ATOM 2968 C C . ARG B 1 49 ? 28.182 10.542 28.254 1 36.42 49 ARG B C 1
ATOM 2970 O O . ARG B 1 49 ? 27.427 10.917 27.354 1 36.42 49 ARG B O 1
ATOM 2977 N N . GLY B 1 50 ? 28.962 9.584 27.922 1 38.57 50 GLY B N 1
ATOM 2978 C CA . GLY B 1 50 ? 29.364 8.481 27.064 1 38.57 50 GLY B CA 1
ATOM 2979 C C . GLY B 1 50 ? 28.195 7.805 26.372 1 38.57 50 GLY B C 1
ATOM 2980 O O . GLY B 1 50 ? 28.312 6.667 25.914 1 38.57 50 GLY B O 1
ATOM 2981 N N . GLY B 1 51 ? 26.968 8.144 26.729 1 42.99 51 GLY B N 1
ATOM 2982 C CA . GLY B 1 51 ? 26.026 7.208 26.137 1 42.99 51 GLY B CA 1
ATOM 2983 C C . GLY B 1 51 ? 25.973 7.291 24.623 1 42.99 51 GLY B C 1
ATOM 2984 O O . GLY B 1 51 ? 26.595 8.17 24.023 1 42.99 51 GLY B O 1
ATOM 2985 N N . ARG B 1 52 ? 25.606 6.218 23.946 1 48.76 52 ARG B N 1
ATOM 2986 C CA . ARG B 1 52 ? 25.512 6.052 22.5 1 48.76 52 ARG B CA 1
ATOM 2987 C C . ARG B 1 52 ? 25.053 7.342 21.829 1 48.76 52 ARG B C 1
ATOM 2989 O O . ARG B 1 52 ? 24.045 7.93 22.227 1 48.76 52 ARG B O 1
ATOM 2996 N N . PRO B 1 53 ? 26.088 8.035 21.308 1 54.93 53 PRO B N 1
ATOM 2997 C CA . PRO B 1 53 ? 25.776 9.261 20.57 1 54.93 53 PRO B CA 1
ATOM 2998 C C . PRO B 1 53 ? 24.416 9.203 19.878 1 54.93 53 PRO B C 1
ATOM 3000 O O . PRO B 1 53 ? 24.057 8.175 19.297 1 54.93 53 PRO B O 1
ATOM 3003 N N . ASN B 1 54 ? 23.503 10.155 20.269 1 71.29 54 ASN B N 1
ATOM 3004 C CA . ASN B 1 54 ? 22.191 10.323 19.654 1 71.29 54 ASN B CA 1
ATOM 3005 C C . ASN B 1 54 ? 22.299 10.512 18.144 1 71.29 54 ASN B C 1
ATOM 3007 O O . ASN B 1 54 ? 23.309 11.016 17.648 1 71.29 54 ASN B O 1
ATOM 3011 N N . PHE B 1 55 ? 21.556 9.724 17.364 1 87.48 55 PHE B N 1
ATOM 3012 C CA . PHE B 1 55 ? 21.458 9.984 15.933 1 87.48 55 PHE B CA 1
ATOM 3013 C C . PHE B 1 55 ? 21.295 11.475 15.663 1 87.48 55 PHE B C 1
ATOM 3015 O O . PHE B 1 55 ? 20.817 12.218 16.522 1 87.48 55 PHE B O 1
ATOM 3022 N N . ASP B 1 56 ? 21.911 11.896 14.587 1 93.52 56 ASP B N 1
ATOM 3023 C CA . ASP B 1 56 ? 21.698 13.261 14.115 1 93.52 56 ASP B CA 1
ATOM 3024 C C . ASP B 1 56 ? 20.213 13.617 14.117 1 93.52 56 ASP B C 1
ATOM 3026 O O . ASP B 1 56 ? 19.388 12.866 13.593 1 93.52 56 ASP B O 1
ATOM 3030 N N . VAL B 1 57 ? 19.875 14.723 14.734 1 95.34 57 VAL B N 1
ATOM 3031 C CA . VAL B 1 57 ? 18.476 15.084 14.94 1 95.34 57 VAL B CA 1
ATOM 3032 C C . VAL B 1 57 ? 17.812 15.372 13.596 1 95.34 57 VAL B C 1
ATOM 3034 O O . VAL B 1 57 ? 16.613 15.14 13.426 1 95.34 57 VAL B O 1
ATOM 3037 N N . ILE B 1 58 ? 18.548 15.903 12.65 1 96.48 58 ILE B N 1
ATOM 3038 C CA . ILE B 1 58 ? 17.986 16.153 11.327 1 96.48 58 ILE B CA 1
ATOM 3039 C C . ILE B 1 58 ? 17.671 14.825 10.641 1 96.48 58 ILE B C 1
ATOM 3041 O O . ILE B 1 58 ? 16.64 14.692 9.977 1 96.48 58 ILE B O 1
ATOM 3045 N N . LEU B 1 59 ? 18.58 13.912 10.828 1 96.73 59 LEU B N 1
ATOM 3046 C CA . LEU B 1 59 ? 18.331 12.568 10.32 1 96.73 59 LEU B CA 1
ATOM 3047 C C . LEU B 1 59 ? 17.037 12 10.893 1 96.73 59 LEU B C 1
ATOM 3049 O O . LEU B 1 59 ? 16.217 11.445 10.158 1 96.73 59 LEU B O 1
ATOM 3053 N N . MET B 1 60 ? 16.862 12.199 12.158 1 97.29 60 MET B N 1
ATOM 3054 C CA . MET B 1 60 ? 15.686 11.649 12.826 1 97.29 60 MET B CA 1
ATOM 3055 C C . MET B 1 60 ? 14.415 12.348 12.355 1 97.29 60 MET B C 1
ATOM 3057 O O . MET B 1 60 ? 13.364 11.717 12.23 1 97.29 60 MET B O 1
ATOM 3061 N N . LEU B 1 61 ? 14.507 13.617 12.113 1 97.52 61 LEU B N 1
ATOM 3062 C CA . LEU B 1 61 ? 13.387 14.365 11.553 1 97.52 61 LEU B CA 1
ATOM 3063 C C . LEU B 1 61 ? 12.969 13.791 10.204 1 97.52 61 LEU B C 1
ATOM 3065 O O . LEU B 1 61 ? 11.779 13.59 9.951 1 97.52 61 LEU B O 1
ATOM 3069 N N . LYS B 1 62 ? 13.957 13.554 9.42 1 97.68 62 LYS B N 1
ATOM 3070 C CA . LYS B 1 62 ? 13.712 13.012 8.086 1 97.68 62 LYS B CA 1
ATOM 3071 C C . LYS B 1 62 ? 13.128 11.604 8.164 1 97.68 62 LYS B C 1
ATOM 3073 O O . LYS B 1 62 ? 12.317 11.216 7.321 1 97.68 62 LYS B O 1
ATOM 3078 N N . VAL B 1 63 ? 13.517 10.858 9.114 1 97.97 63 VAL B N 1
ATOM 3079 C CA . VAL B 1 63 ? 12.996 9.511 9.318 1 97.97 63 VAL B CA 1
ATOM 3080 C C . VAL B 1 63 ? 11.499 9.574 9.614 1 97.97 63 VAL B C 1
ATOM 3082 O O . VAL B 1 63 ? 10.716 8.805 9.053 1 97.97 63 VAL B O 1
ATOM 3085 N N . LEU B 1 64 ? 11.099 10.482 10.469 1 97.5 64 LEU B N 1
ATOM 3086 C CA . LEU B 1 64 ? 9.683 10.62 10.791 1 97.5 64 LEU B CA 1
ATOM 3087 C C . LEU B 1 64 ? 8.886 11.051 9.564 1 97.5 64 LEU B C 1
ATOM 3089 O O . LEU B 1 64 ? 7.739 10.634 9.386 1 97.5 64 LEU B O 1
ATOM 3093 N N . LEU B 1 65 ? 9.494 11.867 8.789 1 97.26 65 LEU B N 1
ATOM 3094 C CA . LEU B 1 65 ? 8.843 12.292 7.555 1 97.26 65 LEU B CA 1
ATOM 3095 C C . LEU B 1 65 ? 8.633 11.109 6.616 1 97.26 65 LEU B C 1
ATOM 3097 O O . LEU B 1 65 ? 7.55 10.945 6.05 1 97.26 65 LEU B O 1
ATOM 3101 N N . LEU B 1 66 ? 9.69 10.276 6.457 1 97.06 66 LEU B N 1
ATOM 3102 C CA . LEU B 1 66 ? 9.575 9.079 5.632 1 97.06 66 LEU B CA 1
ATOM 3103 C C . LEU B 1 66 ? 8.456 8.175 6.139 1 97.06 66 LEU B C 1
ATOM 3105 O O . LEU B 1 66 ? 7.707 7.603 5.344 1 97.06 66 LEU B O 1
ATOM 3109 N N . GLN B 1 67 ? 8.418 8.043 7.37 1 96.55 67 GLN B N 1
ATOM 3110 C CA . GLN B 1 67 ? 7.42 7.187 8.001 1 96.55 67 GLN B CA 1
ATOM 3111 C C . GLN B 1 67 ? 6.006 7.605 7.606 1 96.55 67 GLN B C 1
ATOM 3113 O O . GLN B 1 67 ? 5.188 6.765 7.226 1 96.55 67 GLN B O 1
ATOM 3118 N N . GLN B 1 68 ? 5.722 8.856 7.606 1 95.59 68 GLN B N 1
ATOM 3119 C CA . GLN B 1 68 ? 4.385 9.348 7.289 1 95.59 68 GLN B CA 1
ATOM 3120 C C . GLN B 1 68 ? 4.158 9.39 5.781 1 95.59 68 GLN B C 1
ATOM 3122 O O . GLN B 1 68 ? 3.055 9.11 5.306 1 95.59 68 GLN B O 1
ATOM 3127 N N . TRP B 1 69 ? 5.178 9.75 5.083 1 95.37 69 TRP B N 1
ATOM 3128 C CA . TRP B 1 69 ? 5.093 9.845 3.63 1 95.37 69 TRP B CA 1
ATOM 3129 C C . TRP B 1 69 ? 4.697 8.505 3.019 1 95.37 69 TRP B C 1
ATOM 3131 O O . TRP B 1 69 ? 3.964 8.459 2.028 1 95.37 69 TRP B O 1
ATOM 3141 N N . TYR B 1 70 ? 5.173 7.448 3.625 1 94.22 70 TYR B N 1
ATOM 3142 C CA . TYR B 1 70 ? 4.956 6.128 3.043 1 94.22 70 TYR B CA 1
ATOM 3143 C C . TYR B 1 70 ? 4.044 5.286 3.927 1 94.22 70 TYR B C 1
ATOM 3145 O O . TYR B 1 70 ? 3.848 4.096 3.672 1 94.22 70 TYR B O 1
ATOM 3153 N N . GLY B 1 71 ? 3.53 5.892 4.999 1 93.09 71 GLY B N 1
ATOM 3154 C CA . GLY B 1 71 ? 2.604 5.184 5.867 1 93.09 71 GLY B CA 1
ATOM 3155 C C . GLY B 1 71 ? 3.218 3.964 6.528 1 93.09 71 GLY B C 1
ATOM 3156 O O . GLY B 1 71 ? 2.636 2.878 6.501 1 93.09 71 GLY B O 1
ATOM 3157 N N . LEU B 1 72 ? 4.355 4.103 7.162 1 94.24 72 LEU B N 1
ATOM 3158 C CA . LEU B 1 72 ? 5.112 2.97 7.683 1 94.24 72 LEU B CA 1
ATOM 3159 C C . LEU B 1 72 ? 5.035 2.919 9.205 1 94.24 72 LEU B C 1
ATOM 3161 O O . LEU B 1 72 ? 4.956 3.96 9.862 1 94.24 72 LEU B O 1
ATOM 3165 N N . SER B 1 73 ? 5.055 1.687 9.763 1 92.39 73 SER B N 1
ATOM 3166 C CA . SER B 1 73 ? 5.292 1.501 11.191 1 92.39 73 SER B CA 1
ATOM 3167 C C . SER B 1 73 ? 6.757 1.738 11.543 1 92.39 73 SER B C 1
ATOM 3169 O O . SER B 1 73 ? 7.596 1.899 10.654 1 92.39 73 SER B O 1
ATOM 3171 N N . ASP B 1 74 ? 7.043 1.746 12.841 1 93.91 74 ASP B N 1
ATOM 3172 C CA . ASP B 1 74 ? 8.428 1.922 13.27 1 93.91 74 ASP B CA 1
ATOM 3173 C C . ASP B 1 74 ? 9.314 0.797 12.74 1 93.91 74 ASP B C 1
ATOM 3175 O O . ASP B 1 74 ? 10.402 1.05 12.219 1 93.91 74 ASP B O 1
ATOM 3179 N N . LEU B 1 75 ? 8.781 -0.391 12.868 1 93.29 75 LEU B N 1
ATOM 3180 C CA . LEU B 1 75 ? 9.54 -1.548 12.405 1 93.29 75 LEU B CA 1
ATOM 3181 C C . LEU B 1 75 ? 9.719 -1.51 10.891 1 93.29 75 LEU B C 1
ATOM 3183 O O . LEU B 1 75 ? 10.814 -1.766 10.384 1 93.29 75 LEU B O 1
ATOM 3187 N N . GLU B 1 76 ? 8.683 -1.205 10.176 1 92.88 76 GLU B N 1
ATOM 3188 C CA . GLU B 1 76 ? 8.757 -1.144 8.719 1 92.88 76 GLU B CA 1
ATOM 3189 C C . GLU B 1 76 ? 9.677 -0.017 8.26 1 92.88 76 GLU B C 1
ATOM 3191 O O . GLU B 1 76 ? 10.345 -0.134 7.23 1 92.88 76 GLU B O 1
ATOM 3196 N N . THR B 1 77 ? 9.663 1.038 8.994 1 96.09 77 THR B N 1
ATOM 3197 C CA . THR B 1 77 ? 10.556 2.143 8.665 1 96.09 77 THR B CA 1
ATOM 3198 C C . THR B 1 77 ? 12.014 1.697 8.725 1 96.09 77 THR B C 1
ATOM 3200 O O . THR B 1 77 ? 12.784 1.947 7.795 1 96.09 77 THR B O 1
ATOM 3203 N N . GLU B 1 78 ? 12.351 1.036 9.8 1 95.72 78 GLU B N 1
ATOM 3204 C CA . GLU B 1 78 ? 13.695 0.487 9.948 1 95.72 78 GLU B CA 1
ATOM 3205 C C . GLU B 1 78 ? 14.044 -0.439 8.786 1 95.72 78 GLU B C 1
ATOM 3207 O O . GLU B 1 78 ? 15.109 -0.309 8.18 1 95.72 78 GLU B O 1
ATOM 3212 N N . LYS B 1 79 ? 13.152 -1.278 8.438 1 94.75 79 LYS B N 1
ATOM 3213 C CA . LYS B 1 79 ? 13.37 -2.247 7.367 1 94.75 79 LYS B CA 1
ATOM 3214 C C . LYS B 1 79 ? 13.545 -1.549 6.022 1 94.75 79 LYS B C 1
ATOM 3216 O O . LYS B 1 79 ? 14.457 -1.878 5.26 1 94.75 79 LYS B O 1
ATOM 3221 N N . GLN B 1 80 ? 12.727 -0.62 5.763 1 95.45 80 GLN B N 1
ATOM 3222 C CA . GLN B 1 80 ? 12.73 0.016 4.449 1 95.45 80 GLN B CA 1
ATOM 3223 C C . GLN B 1 80 ? 13.931 0.944 4.291 1 95.45 80 GLN B C 1
ATOM 3225 O O . GLN B 1 80 ? 14.472 1.085 3.192 1 95.45 80 GLN B O 1
ATOM 3230 N N . ILE B 1 81 ? 14.325 1.573 5.363 1 96.11 81 ILE B N 1
ATOM 3231 C CA . ILE B 1 81 ? 15.531 2.391 5.289 1 96.11 81 ILE B CA 1
ATOM 3232 C C . ILE B 1 81 ? 16.729 1.512 4.936 1 96.11 81 ILE B C 1
ATOM 3234 O O . ILE B 1 81 ? 17.61 1.928 4.18 1 96.11 81 ILE B O 1
ATOM 3238 N N . SER B 1 82 ? 16.786 0.38 5.439 1 94.08 82 SER B N 1
ATOM 3239 C CA . SER B 1 82 ? 17.887 -0.544 5.185 1 94.08 82 SER B CA 1
ATOM 3240 C C . SER B 1 82 ? 17.809 -1.121 3.775 1 94.08 82 SER B C 1
ATOM 3242 O O . SER B 1 82 ? 18.818 -1.565 3.224 1 94.08 82 SER B O 1
ATOM 3244 N N . ASP B 1 83 ? 16.712 -1.04 3.193 1 94.96 83 ASP B N 1
ATOM 3245 C CA . ASP B 1 83 ? 16.477 -1.797 1.968 1 94.96 83 ASP B CA 1
ATOM 3246 C C . ASP B 1 83 ? 16.424 -0.873 0.753 1 94.96 83 ASP B C 1
ATOM 3248 O O . ASP B 1 83 ? 16.735 -1.291 -0.364 1 94.96 83 ASP B O 1
ATOM 3252 N N . ARG B 1 84 ? 16.017 0.324 0.908 1 95.15 84 ARG B N 1
ATOM 3253 C CA . ARG B 1 84 ? 15.782 1.221 -0.219 1 95.15 84 ARG B CA 1
ATOM 3254 C C . ARG B 1 84 ? 16.913 2.234 -0.357 1 95.15 84 ARG B C 1
ATOM 3256 O O . ARG B 1 84 ? 17.188 2.996 0.572 1 95.15 84 ARG B O 1
ATOM 3263 N N . ILE B 1 85 ? 17.405 2.328 -1.491 1 94.49 85 ILE B N 1
ATOM 3264 C CA . ILE B 1 85 ? 18.523 3.221 -1.775 1 94.49 85 ILE B CA 1
ATOM 3265 C C . ILE B 1 85 ? 18.048 4.671 -1.74 1 94.49 85 ILE B C 1
ATOM 3267 O O . ILE B 1 85 ? 18.754 5.55 -1.24 1 94.49 85 ILE B O 1
ATOM 3271 N N . SER B 1 86 ? 16.881 4.903 -2.223 1 95.47 86 SER B N 1
ATOM 3272 C CA . SER B 1 86 ? 16.331 6.255 -2.22 1 95.47 86 SER B CA 1
ATOM 3273 C C . SER B 1 86 ? 16.176 6.786 -0.799 1 95.47 86 SER B C 1
ATOM 3275 O O . SER B 1 86 ? 16.414 7.968 -0.543 1 95.47 86 SER B O 1
ATOM 3277 N N . PHE B 1 87 ? 15.731 5.914 0.123 1 96.24 87 PHE B N 1
ATOM 3278 C CA . PHE B 1 87 ? 15.617 6.306 1.523 1 96.24 87 PHE B CA 1
ATOM 3279 C C . PHE B 1 87 ? 16.981 6.673 2.095 1 96.24 87 PHE B C 1
ATOM 3281 O O . PHE B 1 87 ? 17.124 7.699 2.762 1 96.24 87 PHE B O 1
ATOM 3288 N N . MET B 1 88 ? 17.956 5.844 1.777 1 93.87 88 MET B N 1
ATOM 3289 C CA . MET B 1 88 ? 19.306 6.075 2.283 1 93.87 88 MET B CA 1
ATOM 3290 C C . MET B 1 88 ? 19.879 7.376 1.73 1 93.87 88 MET B C 1
ATOM 3292 O O . MET B 1 88 ? 20.526 8.132 2.457 1 93.87 88 MET B O 1
ATOM 3296 N N . LYS B 1 89 ? 19.631 7.557 0.494 1 94.09 89 LYS B N 1
ATOM 3297 C CA . LYS B 1 89 ? 20.094 8.8 -0.116 1 94.09 89 LYS B CA 1
ATOM 3298 C C . LYS B 1 89 ? 19.442 10.013 0.542 1 94.09 89 LYS B C 1
ATOM 3300 O O . LYS B 1 89 ? 20.112 11.008 0.823 1 94.09 89 LYS B O 1
ATOM 3305 N N . PHE B 1 90 ? 18.185 9.935 0.783 1 95.69 90 PHE B N 1
ATOM 3306 C CA . PHE B 1 90 ? 17.442 11.015 1.42 1 95.69 90 PHE B CA 1
ATOM 3307 C C . PHE B 1 90 ? 17.999 11.31 2.808 1 95.69 90 PHE B C 1
ATOM 3309 O O . PHE B 1 90 ? 18.024 12.464 3.24 1 95.69 90 PHE B O 1
ATOM 3316 N N . LEU B 1 91 ? 18.449 10.28 3.446 1 95.23 91 LEU B N 1
ATOM 3317 C CA . LEU B 1 91 ? 18.984 10.419 4.796 1 95.23 91 LEU B CA 1
ATOM 3318 C C . LEU B 1 91 ? 20.475 10.74 4.759 1 95.23 91 LEU B C 1
ATOM 3320 O O . LEU B 1 91 ? 21.105 10.902 5.807 1 95.23 91 LEU B O 1
ATOM 3324 N N . GLY B 1 92 ? 21.129 10.742 3.588 1 90.99 92 GLY B N 1
ATOM 3325 C CA . GLY B 1 92 ? 22.529 11.1 3.426 1 90.99 92 GLY B CA 1
ATOM 3326 C C . GLY B 1 92 ? 23.473 9.934 3.655 1 90.99 92 GLY B C 1
ATOM 3327 O O . GLY B 1 92 ? 24.572 10.113 4.184 1 90.99 92 GLY B O 1
ATOM 3328 N N . PHE B 1 93 ? 22.991 8.725 3.405 1 89.57 93 PHE B N 1
ATOM 3329 C CA . PHE B 1 93 ? 23.752 7.491 3.557 1 89.57 93 PHE B CA 1
ATOM 3330 C C . PHE B 1 93 ? 24.388 7.413 4.939 1 89.57 93 PHE B C 1
ATOM 3332 O O . PHE B 1 93 ? 25.613 7.35 5.062 1 89.57 93 PHE B O 1
ATOM 3339 N N . PRO B 1 94 ? 23.599 7.318 5.872 1 87.86 94 PRO B N 1
ATOM 3340 C CA . PRO B 1 94 ? 24.119 7.309 7.241 1 87.86 94 PRO B CA 1
ATOM 3341 C C . PRO B 1 94 ? 24.906 6.042 7.565 1 87.86 94 PRO B C 1
ATOM 3343 O O . PRO B 1 94 ? 24.652 4.986 6.98 1 87.86 94 PRO B O 1
ATOM 3346 N N . ASP B 1 95 ? 25.773 6.173 8.547 1 83.37 95 ASP B N 1
ATOM 3347 C CA . ASP B 1 95 ? 26.604 5.05 8.966 1 83.37 95 ASP B CA 1
ATOM 3348 C C . ASP B 1 95 ? 25.765 3.969 9.644 1 83.37 95 ASP B C 1
ATOM 3350 O O . ASP B 1 95 ? 26.09 2.782 9.564 1 83.37 95 ASP B O 1
ATOM 3354 N N . SER B 1 96 ? 24.788 4.461 10.352 1 87.94 96 SER B N 1
ATOM 3355 C CA . SER B 1 96 ? 23.901 3.532 11.044 1 87.94 96 SER B CA 1
ATOM 3356 C C . SER B 1 96 ? 22.438 3.91 10.842 1 87.94 96 SER B C 1
ATOM 3358 O O . SER B 1 96 ? 22.116 5.084 10.644 1 87.94 96 SER B O 1
ATOM 3360 N N . ILE B 1 97 ? 21.666 2.901 10.903 1 90.76 97 ILE B N 1
ATOM 3361 C CA . ILE B 1 97 ? 20.229 3.087 10.734 1 90.76 97 ILE B CA 1
ATOM 3362 C C . ILE B 1 97 ? 19.533 2.991 12.09 1 90.76 97 ILE B C 1
ATOM 3364 O O . ILE B 1 97 ? 19.784 2.06 12.859 1 90.76 97 ILE B O 1
ATOM 3368 N N . PRO B 1 98 ? 18.78 4.005 12.374 1 94.39 98 PRO B N 1
ATOM 3369 C CA . PRO B 1 98 ? 18.056 3.922 13.644 1 94.39 98 PRO B CA 1
ATOM 3370 C C . PRO B 1 98 ? 17.095 2.736 13.7 1 94.39 98 PRO B C 1
ATOM 3372 O O . PRO B 1 98 ? 16.394 2.459 12.723 1 94.39 98 PRO B O 1
ATOM 3375 N N . ASP B 1 99 ? 17.085 2.048 14.772 1 94.34 99 ASP B N 1
ATOM 3376 C CA . ASP B 1 99 ? 16.152 0.936 14.932 1 94.34 99 ASP B CA 1
ATOM 3377 C C . ASP B 1 99 ? 14.769 1.435 15.342 1 94.34 99 ASP B C 1
ATOM 3379 O O . ASP B 1 99 ? 14.581 2.629 15.586 1 94.34 99 ASP B O 1
ATOM 3383 N N . SER B 1 100 ? 13.851 0.522 15.36 1 94.59 100 SER B N 1
ATOM 3384 C CA . SER B 1 100 ? 12.454 0.862 15.61 1 94.59 100 SER B CA 1
ATOM 3385 C C . SER B 1 100 ? 12.278 1.512 16.978 1 94.59 100 SER B C 1
ATOM 3387 O O . SER B 1 100 ? 11.472 2.431 17.136 1 94.59 100 SER B O 1
ATOM 3389 N N . ARG B 1 101 ? 13.016 1.113 17.952 1 94.01 101 ARG B N 1
ATOM 3390 C CA . ARG B 1 101 ? 12.921 1.683 19.292 1 94.01 101 ARG B CA 1
ATOM 3391 C C . ARG B 1 101 ? 13.422 3.123 19.311 1 94.01 101 ARG B C 1
ATOM 3393 O O . ARG B 1 101 ? 12.821 3.986 19.954 1 94.01 101 ARG B O 1
ATOM 3400 N N . THR B 1 102 ? 14.548 3.364 18.657 1 95.11 102 THR B N 1
ATOM 3401 C CA . THR B 1 102 ? 15.1 4.711 18.566 1 95.11 102 THR B CA 1
ATOM 3402 C C . THR B 1 102 ? 14.101 5.662 17.912 1 95.11 102 THR B C 1
ATOM 3404 O O . THR B 1 102 ? 13.934 6.798 18.358 1 95.11 102 THR B O 1
ATOM 3407 N N . ILE B 1 103 ? 13.45 5.175 16.875 1 95.87 103 ILE B N 1
ATOM 3408 C CA . ILE B 1 103 ? 12.446 5.971 16.177 1 95.87 103 ILE B CA 1
ATOM 3409 C C . ILE B 1 103 ? 11.291 6.289 17.123 1 95.87 103 ILE B C 1
ATOM 3411 O O . ILE B 1 103 ? 10.86 7.44 17.222 1 95.87 103 ILE B O 1
ATOM 3415 N N . TRP B 1 104 ? 10.92 5.339 17.828 1 94.03 104 TRP B N 1
ATOM 3416 C CA . TRP B 1 104 ? 9.833 5.499 18.788 1 94.03 104 TRP B CA 1
ATOM 3417 C C . TRP B 1 104 ? 10.208 6.502 19.873 1 94.03 104 TRP B C 1
ATOM 3419 O O . TRP B 1 104 ? 9.425 7.4 20.195 1 94.03 104 TRP B O 1
ATOM 3429 N N . LEU B 1 105 ? 11.358 6.361 20.417 1 93.82 105 LEU B N 1
ATOM 3430 C CA . LEU B 1 105 ? 11.805 7.222 21.507 1 93.82 105 LEU B CA 1
ATOM 3431 C C . LEU B 1 105 ? 11.896 8.674 21.051 1 93.82 105 LEU B C 1
ATOM 3433 O O . LEU B 1 105 ? 11.565 9.589 21.808 1 93.82 105 LEU B O 1
ATOM 3437 N N . PHE B 1 106 ? 12.37 8.853 19.916 1 95.1 106 PHE B N 1
ATOM 3438 C CA . PHE B 1 106 ? 12.461 10.203 19.374 1 95.1 106 PHE B CA 1
ATOM 3439 C C . PHE B 1 106 ? 11.079 10.836 19.261 1 95.1 106 PHE B C 1
ATOM 3441 O O . PHE B 1 106 ? 10.888 11.993 19.641 1 95.1 106 PHE B O 1
ATOM 3448 N N . ARG B 1 107 ? 10.174 10.077 18.755 1 94.73 107 ARG B N 1
ATOM 3449 C CA . ARG B 1 107 ? 8.803 10.558 18.624 1 94.73 107 ARG B CA 1
ATOM 3450 C C . ARG B 1 107 ? 8.184 10.829 19.991 1 94.73 107 ARG B C 1
ATOM 3452 O O . ARG B 1 107 ? 7.426 11.787 20.156 1 94.73 107 ARG B O 1
ATOM 3459 N N . GLU B 1 108 ? 8.468 9.984 20.885 1 93.61 108 GLU B N 1
ATOM 3460 C CA . GLU B 1 108 ? 7.967 10.143 22.247 1 93.61 108 GLU B CA 1
ATOM 3461 C C . GLU B 1 108 ? 8.507 11.418 22.888 1 93.61 108 GLU B C 1
ATOM 3463 O O . GLU B 1 108 ? 7.77 12.141 23.562 1 93.61 108 GLU B O 1
ATOM 3468 N N . ARG B 1 109 ? 9.721 11.638 22.671 1 93.68 109 ARG B N 1
ATOM 3469 C CA . ARG B 1 109 ? 10.342 12.847 23.205 1 93.68 109 ARG B CA 1
ATOM 3470 C C . ARG B 1 109 ? 9.714 14.098 22.599 1 93.68 109 ARG B C 1
ATOM 3472 O O . ARG B 1 109 ? 9.505 15.093 23.295 1 93.68 109 ARG B O 1
ATOM 3479 N N . MET B 1 110 ? 9.462 14.02 21.381 1 94.72 110 MET B N 1
ATOM 3480 C CA . MET B 1 110 ? 8.818 15.149 20.716 1 94.72 110 MET B CA 1
ATOM 3481 C C . MET B 1 110 ? 7.435 15.41 21.303 1 94.72 110 MET B C 1
ATOM 3483 O O . MET B 1 110 ? 7.063 16.561 21.537 1 94.72 110 MET B O 1
ATOM 3487 N N . ALA B 1 111 ? 6.724 14.368 21.506 1 93.42 111 ALA B N 1
ATOM 3488 C CA . ALA B 1 111 ? 5.383 14.486 22.073 1 93.42 111 ALA B CA 1
ATOM 3489 C C . ALA B 1 111 ? 5.432 15.068 23.483 1 93.42 111 ALA B C 1
ATOM 3491 O O . ALA B 1 111 ? 4.606 15.91 23.842 1 93.42 111 ALA B O 1
ATOM 3492 N N . GLN B 1 112 ? 6.409 14.695 24.251 1 93.23 112 GLN B N 1
ATOM 3493 C CA . GLN B 1 112 ? 6.523 15.11 25.645 1 93.23 112 GLN B CA 1
ATOM 3494 C C . GLN B 1 112 ? 6.99 16.559 25.752 1 93.23 112 GLN B C 1
ATOM 3496 O O . GLN B 1 112 ? 6.607 17.274 26.681 1 93.23 112 GLN B O 1
ATOM 3501 N N . THR B 1 113 ? 7.759 16.985 24.793 1 94.01 113 THR B N 1
ATOM 3502 C CA . THR B 1 113 ? 8.362 18.31 24.882 1 94.01 113 THR B CA 1
ATOM 3503 C C . THR B 1 113 ? 7.574 19.321 24.054 1 94.01 113 THR B C 1
ATOM 3505 O O . THR B 1 113 ? 7.797 20.528 24.161 1 94.01 113 THR B O 1
ATOM 3508 N N . GLY B 1 114 ? 6.715 18.851 23.172 1 93.43 114 GLY B N 1
ATOM 3509 C CA . GLY B 1 114 ? 5.926 19.734 22.327 1 93.43 114 GLY B CA 1
ATOM 3510 C C . GLY B 1 114 ? 6.713 20.308 21.165 1 93.43 114 GLY B C 1
ATOM 3511 O O . GLY B 1 114 ? 6.316 21.315 20.576 1 93.43 114 GLY B O 1
ATOM 3512 N N . LYS B 1 115 ? 7.822 19.708 20.887 1 95.42 115 LYS B N 1
ATOM 3513 C CA . LYS B 1 115 ? 8.69 20.248 19.844 1 95.42 115 LYS B CA 1
ATOM 3514 C C . LYS B 1 115 ? 8.102 20.001 18.458 1 95.42 115 LYS B C 1
ATOM 3516 O O . LYS B 1 115 ? 8.534 20.611 17.477 1 95.42 115 LYS B O 1
ATOM 3521 N N . ASP B 1 116 ? 7.13 19.085 18.386 1 96.05 116 ASP B N 1
ATOM 3522 C CA . ASP B 1 116 ? 6.413 18.919 17.126 1 96.05 116 ASP B CA 1
ATOM 3523 C C . ASP B 1 116 ? 5.785 20.236 16.673 1 96.05 116 ASP B C 1
ATOM 3525 O O . ASP B 1 116 ? 5.806 20.564 15.485 1 96.05 116 ASP B O 1
ATOM 3529 N N . GLU B 1 117 ? 5.323 21.031 17.582 1 96.41 117 GLU B N 1
ATOM 3530 C CA . GLU B 1 117 ? 4.723 22.324 17.266 1 96.41 117 GLU B CA 1
ATOM 3531 C C . GLU B 1 117 ? 5.772 23.31 16.759 1 96.41 117 GLU B C 1
ATOM 3533 O O . GLU B 1 117 ? 5.513 24.078 15.831 1 96.41 117 GLU B O 1
ATOM 3538 N N . SER B 1 118 ? 6.907 23.27 17.418 1 97.19 118 SER B N 1
ATOM 3539 C CA . SER B 1 118 ? 7.989 24.161 17.01 1 97.19 118 SER B CA 1
ATOM 3540 C C . SER B 1 118 ? 8.476 23.831 15.603 1 97.19 118 SER B C 1
ATOM 3542 O O . SER B 1 118 ? 8.821 24.73 14.833 1 97.19 118 SER B O 1
ATOM 3544 N N . VAL B 1 119 ? 8.509 22.575 15.323 1 97.87 119 VAL B N 1
ATOM 3545 C CA . VAL B 1 119 ? 8.903 22.135 13.989 1 97.87 119 VAL B CA 1
ATOM 3546 C C . VAL B 1 119 ? 7.884 22.624 12.962 1 97.87 119 VAL B C 1
ATOM 3548 O O . VAL B 1 119 ? 8.257 23.125 11.898 1 97.87 119 VAL B O 1
ATOM 3551 N N . TRP B 1 120 ? 6.655 22.493 13.299 1 98.26 120 TRP B N 1
ATOM 3552 C CA . TRP B 1 120 ? 5.585 22.964 12.427 1 98.26 120 TRP B CA 1
ATOM 3553 C C . TRP B 1 120 ? 5.712 24.462 12.169 1 98.26 120 TRP B C 1
ATOM 3555 O O . TRP B 1 120 ? 5.614 24.912 11.025 1 98.26 120 TRP B O 1
ATOM 3565 N N . GLU B 1 121 ? 5.97 25.193 13.18 1 97.71 121 GLU B N 1
ATOM 3566 C CA . GLU B 1 121 ? 6.103 26.644 13.08 1 97.71 121 GLU B CA 1
ATOM 3567 C C . GLU B 1 121 ? 7.273 27.03 12.18 1 97.71 121 GLU B C 1
ATOM 3569 O O . GLU B 1 121 ? 7.184 27.992 11.414 1 97.71 121 GLU B O 1
ATOM 3574 N N . GLU B 1 122 ? 8.336 26.31 12.377 1 98.15 122 GLU B N 1
ATOM 3575 C CA . GLU B 1 122 ? 9.495 26.588 11.535 1 98.15 122 GLU B CA 1
ATOM 3576 C C . GLU B 1 122 ? 9.177 26.351 10.061 1 98.15 122 GLU B C 1
ATOM 3578 O O . GLU B 1 122 ? 9.594 27.126 9.199 1 98.15 122 GLU B O 1
ATOM 3583 N N . LEU B 1 123 ? 8.449 25.296 9.733 1 98.14 123 LEU B N 1
ATOM 3584 C CA . LEU B 1 123 ? 8.04 25.054 8.354 1 98.14 123 LEU B CA 1
ATOM 3585 C C . LEU B 1 123 ? 7.18 26.2 7.833 1 98.14 123 LEU B C 1
ATOM 3587 O O . LEU B 1 123 ? 7.39 26.682 6.717 1 98.14 123 LEU B O 1
ATOM 3591 N N . GLN B 1 124 ? 6.213 26.634 8.639 1 97.65 124 GLN B N 1
ATOM 3592 C CA . GLN B 1 124 ? 5.354 27.746 8.244 1 97.65 124 GLN B CA 1
ATOM 3593 C C . GLN B 1 124 ? 6.175 28.999 7.953 1 97.65 124 GLN B C 1
ATOM 3595 O O . GLN B 1 124 ? 5.896 29.72 6.993 1 97.65 124 GLN B O 1
ATOM 3600 N N . ARG B 1 125 ? 7.145 29.221 8.781 1 97.53 125 ARG B N 1
ATOM 3601 C CA . ARG B 1 125 ? 8.019 30.374 8.59 1 97.53 125 ARG B CA 1
ATOM 3602 C C . ARG B 1 125 ? 8.724 30.309 7.24 1 97.53 125 ARG B C 1
ATOM 3604 O O . ARG B 1 125 ? 8.801 31.31 6.525 1 97.53 125 ARG B O 1
ATOM 3611 N N . GLN B 1 126 ? 9.236 29.16 6.891 1 97.05 126 GLN B N 1
ATOM 3612 C CA . GLN B 1 126 ? 9.93 28.994 5.618 1 97.05 126 GLN B CA 1
ATOM 3613 C C . GLN B 1 126 ? 8.983 29.209 4.442 1 97.05 126 GLN B C 1
ATOM 3615 O O . GLN B 1 126 ? 9.367 29.794 3.427 1 97.05 126 GLN B O 1
ATOM 3620 N N . LEU B 1 127 ? 7.756 28.732 4.542 1 96.39 127 LEU B N 1
ATOM 3621 C CA . LEU B 1 127 ? 6.77 28.911 3.481 1 96.39 127 LEU B CA 1
ATOM 3622 C C . LEU B 1 127 ? 6.448 30.388 3.282 1 96.39 127 LEU B C 1
ATOM 3624 O O . LEU B 1 127 ? 6.348 30.858 2.147 1 96.39 127 LEU B O 1
ATOM 3628 N N . ASP B 1 128 ? 6.323 31.089 4.377 1 95.44 128 ASP B N 1
ATOM 3629 C CA . ASP B 1 128 ? 6.07 32.525 4.308 1 95.44 128 ASP B CA 1
ATOM 3630 C C . ASP B 1 128 ? 7.232 33.256 3.64 1 95.44 128 ASP B C 1
ATOM 3632 O O . ASP B 1 128 ? 7.02 34.173 2.843 1 95.44 128 ASP B O 1
ATOM 3636 N N . PHE B 1 129 ? 8.409 32.855 4.019 1 94.81 129 PHE B N 1
ATOM 3637 C CA . PHE B 1 129 ? 9.607 33.475 3.467 1 94.81 129 PHE B CA 1
ATOM 3638 C C . PHE B 1 129 ? 9.68 33.265 1.959 1 94.81 129 PHE B C 1
ATOM 3640 O O . PHE B 1 129 ? 10.197 34.117 1.233 1 94.81 129 PHE B O 1
ATOM 3647 N N . LYS B 1 130 ? 9.081 32.185 1.465 1 93.36 130 LYS B N 1
ATOM 3648 C CA . LYS B 1 130 ? 9.058 31.88 0.037 1 93.36 130 LYS B CA 1
ATOM 3649 C C . LYS B 1 130 ? 7.929 32.627 -0.667 1 93.36 130 LYS B C 1
ATOM 3651 O O . LYS B 1 130 ? 7.727 32.464 -1.872 1 93.36 130 LYS B O 1
ATOM 3656 N N . GLY B 1 131 ? 7.068 33.323 0.094 1 92.09 131 GLY B N 1
ATOM 3657 C CA . GLY B 1 131 ? 6.002 34.128 -0.481 1 92.09 131 GLY B CA 1
ATOM 3658 C C . GLY B 1 131 ? 4.692 33.375 -0.617 1 92.09 131 GLY B C 1
ATOM 3659 O O . GLY B 1 131 ? 3.807 33.787 -1.37 1 92.09 131 GLY B O 1
ATOM 3660 N N . LEU B 1 132 ? 4.585 32.297 0.079 1 94.82 132 LEU B N 1
ATOM 3661 C CA . LEU B 1 132 ? 3.389 31.47 -0.03 1 94.82 132 LEU B CA 1
ATOM 3662 C C . LEU B 1 132 ? 2.423 31.756 1.114 1 94.82 132 LEU B C 1
ATOM 3664 O O . LEU B 1 132 ? 1.928 30.83 1.761 1 94.82 132 LEU B O 1
ATOM 3668 N N . GLN B 1 133 ? 2.188 32.977 1.294 1 92.06 133 GLN B N 1
ATOM 3669 C CA . GLN B 1 133 ? 1.288 33.407 2.359 1 92.06 133 GLN B CA 1
ATOM 3670 C C . GLN B 1 133 ? -0.169 33.331 1.912 1 92.06 133 GLN B C 1
ATOM 3672 O O . GLN B 1 133 ? -0.46 33.373 0.715 1 92.06 133 GLN B O 1
ATOM 3677 N N . VAL B 1 134 ? -0.991 33.281 2.884 1 89.54 134 VAL B N 1
ATOM 3678 C CA . VAL B 1 134 ? -2.426 33.261 2.625 1 89.54 134 VAL B CA 1
ATOM 3679 C C . VAL B 1 134 ? -2.863 34.595 2.024 1 89.54 134 VAL B C 1
ATOM 3681 O O . VAL B 1 134 ? -2.56 35.658 2.572 1 89.54 134 VAL B O 1
ATOM 3684 N N . LYS B 1 135 ? -3.596 34.533 0.946 1 86.4 135 LYS B N 1
ATOM 3685 C CA . LYS B 1 135 ? -4.03 35.763 0.289 1 86.4 135 LYS B CA 1
ATOM 3686 C C . LYS B 1 135 ? -5.552 35.875 0.282 1 86.4 135 LYS B C 1
ATOM 3688 O O . LYS B 1 135 ? -6.114 36.795 0.88 1 86.4 135 LYS B O 1
ATOM 3693 N N . ARG B 1 136 ? -6.267 34.916 -0.273 1 86.37 136 ARG B N 1
ATOM 3694 C CA . ARG B 1 136 ? -7.704 35.019 -0.506 1 86.37 136 ARG B CA 1
ATOM 3695 C C . ARG B 1 136 ? -8.49 34.461 0.676 1 86.37 136 ARG B C 1
ATOM 3697 O O . ARG B 1 136 ? -9.597 34.922 0.964 1 86.37 136 ARG B O 1
ATOM 3704 N N . GLY B 1 137 ? -7.886 33.498 1.277 1 92.34 137 GLY B N 1
ATOM 3705 C CA . GLY B 1 137 ? -8.613 32.886 2.378 1 92.34 137 GLY B CA 1
ATOM 3706 C C . GLY B 1 137 ? -8.184 31.458 2.656 1 92.34 137 GLY B C 1
ATOM 3707 O O . GLY B 1 137 ? -7.195 30.981 2.096 1 92.34 137 GLY B O 1
ATOM 3708 N N . THR B 1 138 ? -8.924 30.903 3.679 1 95.69 138 THR B N 1
ATOM 3709 C CA . THR B 1 138 ? -8.581 29.557 4.124 1 95.69 138 THR B CA 1
ATOM 3710 C C . THR B 1 138 ? -9.826 28.679 4.201 1 95.69 138 THR B C 1
ATOM 3712 O O . THR B 1 138 ? -10.951 29.181 4.145 1 95.69 138 THR B O 1
ATOM 3715 N N . ILE B 1 139 ? -9.615 27.424 4.193 1 96.68 139 ILE B N 1
ATOM 3716 C CA . ILE B 1 139 ? -10.657 26.413 4.335 1 96.68 139 ILE B CA 1
ATOM 3717 C C . ILE B 1 139 ? -10.371 25.547 5.56 1 96.68 139 ILE B C 1
ATOM 3719 O O . ILE B 1 139 ? -9.282 24.982 5.688 1 96.68 139 ILE B O 1
ATOM 3723 N N . GLN B 1 140 ? -11.26 25.51 6.476 1 95.95 140 GLN B N 1
ATOM 3724 C CA . GLN B 1 140 ? -11.122 24.615 7.62 1 95.95 140 GLN B CA 1
ATOM 3725 C C . GLN B 1 140 ? -12.024 23.392 7.474 1 95.95 140 GLN B C 1
ATOM 3727 O O . GLN B 1 140 ? -13.188 23.516 7.088 1 95.95 140 GLN B O 1
ATOM 3732 N N . ASP B 1 141 ? -11.502 22.284 7.721 1 95.48 141 ASP B N 1
ATOM 3733 C CA . ASP B 1 141 ? -12.216 21.012 7.657 1 95.48 141 ASP B CA 1
ATOM 3734 C C . ASP B 1 141 ? -11.584 19.981 8.59 1 95.48 141 ASP B C 1
ATOM 3736 O O . ASP B 1 141 ? -10.597 20.272 9.269 1 95.48 141 ASP B O 1
ATOM 3740 N N . ALA B 1 142 ? -12.295 18.847 8.703 1 95.49 142 ALA B N 1
ATOM 3741 C CA . ALA B 1 142 ? -11.792 17.793 9.581 1 95.49 142 ALA B CA 1
ATOM 3742 C C . ALA B 1 142 ? -11.983 16.417 8.951 1 95.49 142 ALA B C 1
ATOM 3744 O O . ALA B 1 142 ? -12.832 16.241 8.074 1 95.49 142 ALA B O 1
ATOM 3745 N N . THR B 1 143 ? -11.142 15.509 9.303 1 95.11 143 THR B N 1
ATOM 3746 C CA . THR B 1 143 ? -11.266 14.126 8.856 1 95.11 143 THR B CA 1
ATOM 3747 C C . THR B 1 143 ? -11.008 13.16 10.008 1 95.11 143 THR B C 1
ATOM 3749 O O . THR B 1 143 ? -10.292 13.492 10.955 1 95.11 143 THR B O 1
ATOM 3752 N N . PHE B 1 144 ? -11.622 11.985 9.95 1 94.73 144 PHE B N 1
ATOM 3753 C CA . PHE B 1 144 ? -11.411 10.953 10.957 1 94.73 144 PHE B CA 1
ATOM 3754 C C . PHE B 1 144 ? -10.086 10.235 10.728 1 94.73 144 PHE B C 1
ATOM 3756 O O . PHE B 1 144 ? -9.721 9.945 9.587 1 94.73 144 PHE B O 1
ATOM 3763 N N . ILE B 1 145 ? -9.384 10.041 11.731 1 94.8 145 ILE B N 1
ATOM 3764 C CA . ILE B 1 145 ? -8.229 9.153 11.782 1 94.8 145 ILE B CA 1
ATOM 3765 C C . ILE B 1 145 ? -8.562 7.92 12.619 1 94.8 145 ILE B C 1
ATOM 3767 O O . ILE B 1 145 ? -8.697 8.01 13.842 1 94.8 145 ILE B O 1
ATOM 3771 N N . GLU B 1 146 ? -8.586 6.805 12.015 1 93.16 146 GLU B N 1
ATOM 3772 C CA . GLU B 1 146 ? -9.075 5.591 12.662 1 93.16 146 GLU B CA 1
ATOM 3773 C C . GLU B 1 146 ? -8.001 4.969 13.551 1 93.16 146 GLU B C 1
ATOM 3775 O O . GLU B 1 146 ? -6.807 5.107 13.28 1 93.16 146 GLU B O 1
ATOM 3780 N N . ALA B 1 147 ? -8.465 4.309 14.626 1 90.3 147 ALA B N 1
ATOM 3781 C CA . ALA B 1 147 ? -7.619 3.535 15.531 1 90.3 147 ALA B CA 1
ATOM 3782 C C . ALA B 1 147 ? -8.301 2.233 15.941 1 90.3 147 ALA B C 1
ATOM 3784 O O . ALA B 1 147 ? -9.493 2.043 15.687 1 90.3 147 ALA B O 1
ATOM 3785 N N . ASP B 1 148 ? -7.569 1.279 16.442 1 82.6 148 ASP B N 1
ATOM 3786 C CA . ASP B 1 148 ? -8.131 0.003 16.871 1 82.6 148 ASP B CA 1
ATOM 3787 C C . ASP B 1 148 ? -8.752 0.116 18.262 1 82.6 148 ASP B C 1
ATOM 3789 O O . ASP B 1 148 ? -8.082 0.518 19.216 1 82.6 148 ASP B O 1
ATOM 3793 N N . PRO B 1 149 ? -10.071 -0.218 18.36 1 76.48 149 PRO B N 1
ATOM 3794 C CA . PRO B 1 149 ? -10.73 -0.11 19.663 1 76.48 149 PRO B CA 1
ATOM 3795 C C . PRO B 1 149 ? -10.274 -1.185 20.647 1 76.48 149 PRO B C 1
ATOM 3797 O O . PRO B 1 149 ? -10.407 -1.013 21.861 1 76.48 149 PRO B O 1
ATOM 3800 N N . GLY B 1 150 ? -9.421 -2.135 20.47 1 60.8 150 GLY B N 1
ATOM 3801 C CA . GLY B 1 150 ? -9.025 -3.258 21.305 1 60.8 150 GLY B CA 1
ATOM 3802 C C . GLY B 1 150 ? -10.199 -4.1 21.769 1 60.8 150 GLY B C 1
ATOM 3803 O O . GLY B 1 150 ? -11.345 -3.646 21.739 1 60.8 150 GLY B O 1
ATOM 3804 N N . GLY B 1 151 ? -10.216 -5.363 21.7 1 52.72 151 GLY B N 1
ATOM 3805 C CA . GLY B 1 151 ? -11.274 -6.226 22.201 1 52.72 151 GLY B CA 1
ATOM 3806 C C . GLY B 1 151 ? -11.55 -6.036 23.68 1 52.72 151 GLY B C 1
ATOM 3807 O O . GLY B 1 151 ? -12.655 -6.311 24.152 1 52.72 151 GLY B O 1
ATOM 3808 N N . SER B 1 152 ? -10.506 -6.208 24.639 1 48.85 152 SER B N 1
ATOM 3809 C CA . SER B 1 152 ? -10.768 -6.449 26.054 1 48.85 152 SER B CA 1
ATOM 3810 C C . SER B 1 152 ? -11.051 -5.145 26.794 1 48.85 152 SER B C 1
ATOM 3812 O O . SER B 1 152 ? -10.451 -4.112 26.492 1 48.85 152 SER B O 1
ATOM 3814 N N . LYS B 1 153 ? -12.235 -5.028 27.521 1 46.01 153 LYS B N 1
ATOM 3815 C CA . LYS B 1 153 ? -12.752 -4.042 28.465 1 46.01 153 LYS B CA 1
ATOM 3816 C C . LYS B 1 153 ? -11.658 -3.566 29.416 1 46.01 153 LYS B C 1
ATOM 3818 O O . LYS B 1 153 ? -11.897 -2.702 30.263 1 46.01 153 LYS B O 1
ATOM 3823 N N . LYS B 1 154 ? -10.544 -4.273 29.651 1 45.17 154 LYS B N 1
ATOM 3824 C CA . LYS B 1 154 ? -9.772 -3.869 30.823 1 45.17 154 LYS B CA 1
ATOM 3825 C C . LYS B 1 154 ? -8.867 -2.683 30.503 1 45.17 154 LYS B C 1
ATOM 3827 O O . LYS B 1 154 ? -8.2 -2.666 29.467 1 45.17 154 LYS B O 1
ATOM 3832 N N . PRO B 1 155 ? -9.052 -1.686 31.444 1 42.06 155 PRO B N 1
ATOM 3833 C CA . PRO B 1 155 ? -8.293 -0.436 31.367 1 42.06 155 PRO B CA 1
ATOM 3834 C C . PRO B 1 155 ? -6.783 -0.664 31.338 1 42.06 155 PRO B C 1
ATOM 3836 O O . PRO B 1 155 ? -6.239 -1.333 32.219 1 42.06 155 PRO B O 1
ATOM 3839 N N . ARG B 1 156 ? -6.081 -0.905 30.307 1 44.12 156 ARG B N 1
ATOM 3840 C CA . ARG B 1 156 ? -4.675 -1.257 30.475 1 44.12 156 ARG B CA 1
ATOM 3841 C C . ARG B 1 156 ? -3.828 -0.018 30.742 1 44.12 156 ARG B C 1
ATOM 3843 O O . ARG B 1 156 ? -4.226 1.098 30.398 1 44.12 156 ARG B O 1
ATOM 3850 N N . ARG B 1 157 ? -2.463 -0.279 31.241 1 43.5 157 ARG B N 1
ATOM 3851 C CA . ARG B 1 157 ? -1.511 0.668 31.812 1 43.5 157 ARG B CA 1
ATOM 3852 C C . ARG B 1 157 ? -1.1 1.717 30.785 1 43.5 157 ARG B C 1
ATOM 3854 O O . ARG B 1 157 ? -1.235 1.5 29.58 1 43.5 157 ARG B O 1
ATOM 3861 N N . GLU B 1 158 ? -0.778 2.921 31.042 1 43.91 158 GLU B N 1
ATOM 3862 C CA . GLU B 1 158 ? -0.35 4.145 30.371 1 43.91 158 GLU B CA 1
ATOM 3863 C C . GLU B 1 158 ? 0.718 3.854 29.321 1 43.91 158 GLU B C 1
ATOM 3865 O O . GLU B 1 158 ? 0.8 4.543 28.302 1 43.91 158 GLU B O 1
ATOM 3870 N N . THR B 1 159 ? 1.723 2.922 29.621 1 39.21 159 THR B N 1
ATOM 3871 C CA . THR B 1 159 ? 2.917 2.747 28.803 1 39.21 159 THR B CA 1
ATOM 3872 C C . THR B 1 159 ? 2.76 1.554 27.864 1 39.21 159 THR B C 1
ATOM 3874 O O . THR B 1 159 ? 3.722 1.137 27.215 1 39.21 159 THR B O 1
ATOM 3877 N N . ALA B 1 160 ? 1.764 0.8 27.955 1 44.99 160 ALA B N 1
ATOM 3878 C CA . ALA B 1 160 ? 1.718 -0.489 27.269 1 44.99 160 ALA B CA 1
ATOM 3879 C C . ALA B 1 160 ? 1.748 -0.305 25.754 1 44.99 160 ALA B C 1
ATOM 3881 O O . ALA B 1 160 ? 1.071 0.574 25.216 1 44.99 160 ALA B O 1
ATOM 3882 N N . ARG B 1 161 ? 2.647 -0.874 25.097 1 44.36 161 ARG B N 1
ATOM 3883 C CA . ARG B 1 161 ? 2.807 -0.971 23.65 1 44.36 161 ARG B CA 1
ATOM 3884 C C . ARG B 1 161 ? 1.609 -1.666 23.012 1 44.36 161 ARG B C 1
ATOM 3886 O O . ARG B 1 161 ? 1.606 -2.889 22.853 1 44.36 161 ARG B O 1
ATOM 3893 N N . THR B 1 162 ? 0.422 -1.328 23.519 1 51.54 162 THR B N 1
ATOM 3894 C CA . THR B 1 162 ? -0.714 -2.01 22.908 1 51.54 162 THR B CA 1
ATOM 3895 C C . THR B 1 162 ? -1.253 -1.21 21.725 1 51.54 162 THR B C 1
ATOM 3897 O O . THR B 1 162 ? -1.128 0.015 21.69 1 51.54 162 THR B O 1
ATOM 3900 N N . ARG B 1 163 ? -1.529 -1.833 20.746 1 57 163 ARG B N 1
ATOM 3901 C CA . ARG B 1 163 ? -2.155 -1.311 19.535 1 57 163 ARG B CA 1
ATOM 3902 C C . ARG B 1 163 ? -3.53 -0.725 19.838 1 57 163 ARG B C 1
ATOM 3904 O O . ARG B 1 163 ? -4.123 -0.052 18.993 1 57 163 ARG B O 1
ATOM 3911 N N . ARG B 1 164 ? -3.893 -0.796 21.127 1 63.27 164 ARG B N 1
ATOM 3912 C CA . ARG B 1 164 ? -5.243 -0.347 21.452 1 63.27 164 ARG B CA 1
ATOM 3913 C C . ARG B 1 164 ? -5.249 1.126 21.848 1 63.27 164 ARG B C 1
ATOM 3915 O O . ARG B 1 164 ? -4.473 1.546 22.709 1 63.27 164 ARG B O 1
ATOM 3922 N N . SER B 1 165 ? -6.101 1.866 21.282 1 72.57 165 SER B N 1
ATOM 3923 C CA . SER B 1 165 ? -6.183 3.303 21.525 1 72.57 165 SER B CA 1
ATOM 3924 C C . SER B 1 165 ? -6.724 3.597 22.92 1 72.57 165 SER B C 1
ATOM 3926 O O . SER B 1 165 ? -7.763 3.063 23.314 1 72.57 165 SER B O 1
ATOM 3928 N N . ARG B 1 166 ? -6.052 4.314 23.701 1 76.82 166 ARG B N 1
ATOM 3929 C CA . ARG B 1 166 ? -6.458 4.709 25.046 1 76.82 166 ARG B CA 1
ATOM 3930 C C . ARG B 1 166 ? -7.411 5.899 25.002 1 76.82 166 ARG B C 1
ATOM 3932 O O . ARG B 1 166 ? -8.439 5.902 25.682 1 76.82 166 ARG B O 1
ATOM 3939 N N . ASP B 1 167 ? -7.121 6.863 24.214 1 87.42 167 ASP B N 1
ATOM 3940 C CA . ASP B 1 167 ? -7.871 8.115 24.217 1 87.42 167 ASP B CA 1
ATOM 3941 C C . ASP B 1 167 ? -8.942 8.115 23.128 1 87.42 167 ASP B C 1
ATOM 3943 O O . ASP B 1 167 ? -9.79 9.009 23.084 1 87.42 167 ASP B O 1
ATOM 3947 N N . GLY B 1 168 ? -8.857 7.066 22.265 1 89.09 168 GLY B N 1
ATOM 3948 C CA . GLY B 1 168 ? -9.782 7.055 21.143 1 89.09 168 GLY B CA 1
ATOM 3949 C C . GLY B 1 168 ? -11.235 6.955 21.569 1 89.09 168 GLY B C 1
ATOM 3950 O O . GLY B 1 168 ? -11.544 6.357 22.602 1 89.09 168 GLY B O 1
ATOM 3951 N N . THR B 1 169 ? -12.1 7.618 20.828 1 91.09 169 THR B N 1
ATOM 3952 C CA . THR B 1 169 ? -13.528 7.564 21.121 1 91.09 169 THR B CA 1
ATOM 3953 C C . THR B 1 169 ? -14.322 7.198 19.87 1 91.09 169 THR B C 1
ATOM 3955 O O . THR B 1 169 ? -13.783 7.205 18.762 1 91.09 169 THR B O 1
ATOM 3958 N N . TRP B 1 170 ? -15.49 6.861 20.086 1 91.59 170 TRP B N 1
ATOM 3959 C CA . TRP B 1 170 ? -16.405 6.522 19.001 1 91.59 170 TRP B CA 1
ATOM 3960 C C . TRP B 1 170 ? -17.162 7.757 18.522 1 91.59 170 TRP B C 1
ATOM 3962 O O . TRP B 1 170 ? -17.529 8.617 19.325 1 91.59 170 TRP B O 1
ATOM 3972 N N . ALA B 1 171 ? -17.361 7.863 17.251 1 91.63 171 ALA B N 1
ATOM 3973 C CA . ALA B 1 171 ? -18.174 8.912 16.642 1 91.63 171 ALA B CA 1
ATOM 3974 C C . ALA B 1 171 ? -18.982 8.368 15.467 1 91.63 171 ALA B C 1
ATOM 3976 O O . ALA B 1 171 ? -18.511 7.496 14.732 1 91.63 171 ALA B O 1
ATOM 3977 N N . LYS B 1 172 ? -20.143 8.847 15.262 1 89.14 172 LYS B N 1
ATOM 3978 C CA . LYS B 1 172 ? -21.019 8.42 14.175 1 89.14 172 LYS B CA 1
ATOM 3979 C C . LYS B 1 172 ? -21.092 9.478 13.079 1 89.14 172 LYS B C 1
ATOM 3981 O O . LYS B 1 172 ? -21.275 10.663 13.364 1 89.14 172 LYS B O 1
ATOM 3986 N N . LYS B 1 173 ? -20.837 9.121 11.911 1 85.02 173 LYS B N 1
ATOM 3987 C CA . LYS B 1 173 ? -21.034 9.958 10.73 1 85.02 173 LYS B CA 1
ATOM 3988 C C . LYS B 1 173 ? -22.06 9.34 9.784 1 85.02 173 LYS B C 1
ATOM 3990 O O . LYS B 1 173 ? -21.754 8.385 9.067 1 85.02 173 LYS B O 1
ATOM 3995 N N . GLY B 1 174 ? -23.107 10.019 9.76 1 79.49 174 GLY B N 1
ATOM 3996 C CA . GLY B 1 174 ? -24.188 9.346 9.058 1 79.49 174 GLY B CA 1
ATOM 3997 C C . GLY B 1 174 ? -24.525 7.987 9.643 1 79.49 174 GLY B C 1
ATOM 3998 O O . GLY B 1 174 ? -24.846 7.878 10.828 1 79.49 174 GLY B O 1
ATOM 3999 N N . GLU B 1 175 ? -24.287 6.961 8.791 1 79.13 175 GLU B N 1
ATOM 4000 C CA . GLU B 1 175 ? -24.558 5.599 9.241 1 79.13 175 GLU B CA 1
ATOM 4001 C C . GLU B 1 175 ? -23.265 4.859 9.574 1 79.13 175 GLU B C 1
ATOM 4003 O O . GLU B 1 175 ? -23.298 3.703 10.001 1 79.13 175 GLU B O 1
ATOM 4008 N N . GLU B 1 176 ? -22.256 5.519 9.521 1 85.28 176 GLU B N 1
ATOM 4009 C CA . GLU B 1 176 ? -20.964 4.875 9.737 1 85.28 176 GLU B CA 1
ATOM 4010 C C . GLU B 1 176 ? -20.397 5.22 11.111 1 85.28 176 GLU B C 1
ATOM 4012 O O . GLU B 1 176 ? -20.538 6.351 11.58 1 85.28 176 GLU B O 1
ATOM 4017 N N . LEU B 1 177 ? -19.862 4.208 11.726 1 88.44 177 LEU B N 1
ATOM 4018 C CA . LEU B 1 177 ? -19.2 4.381 13.015 1 88.44 177 LEU B CA 1
ATOM 4019 C C . LEU B 1 177 ? -17.685 4.429 12.845 1 88.44 177 LEU B C 1
ATOM 4021 O O . LEU B 1 177 ? -17.11 3.61 12.125 1 88.44 177 LEU B O 1
ATOM 4025 N N . HIS B 1 178 ? -17.178 5.438 13.515 1 90.57 178 HIS B N 1
ATOM 4026 C CA . HIS B 1 178 ? -15.731 5.612 13.468 1 90.57 178 HIS B CA 1
ATOM 4027 C C . HIS B 1 178 ? -15.131 5.622 14.87 1 90.57 178 HIS B C 1
ATOM 4029 O O . HIS B 1 178 ? -15.712 6.196 15.794 1 90.57 178 HIS B O 1
ATOM 4035 N N . PHE B 1 179 ? -14.031 4.926 15.031 1 91.99 179 PHE B N 1
ATOM 4036 C CA . PHE B 1 179 ? -13.32 4.949 16.304 1 91.99 179 PHE B CA 1
ATOM 4037 C C . PHE B 1 179 ? -11.917 5.516 16.131 1 91.99 179 PHE B C 1
ATOM 4039 O O . PHE B 1 179 ? -11.175 5.089 15.243 1 91.99 179 PHE B O 1
ATOM 4046 N N . GLY B 1 180 ? -11.59 6.463 17.006 1 94.57 180 GLY B N 1
ATOM 4047 C CA . GLY B 1 180 ? -10.226 6.967 16.993 1 94.57 180 GLY B CA 1
ATOM 4048 C C . GLY B 1 180 ? -10.141 8.465 17.219 1 94.57 180 GLY B C 1
ATOM 4049 O O . GLY B 1 180 ? -10.547 8.963 18.271 1 94.57 180 GLY B O 1
ATOM 4050 N N . TYR B 1 181 ? -9.672 9.15 16.239 1 96.19 181 TYR B N 1
ATOM 4051 C CA . TYR B 1 181 ? -9.327 10.557 16.411 1 96.19 181 TYR B CA 1
ATOM 4052 C C . TYR B 1 181 ? -9.781 11.38 15.211 1 96.19 181 TYR B C 1
ATOM 4054 O O . TYR B 1 181 ? -10.321 10.835 14.245 1 96.19 181 TYR B O 1
ATOM 4062 N N . LYS B 1 182 ? -9.633 12.742 15.32 1 96.22 182 LYS B N 1
ATOM 4063 C CA . LYS B 1 182 ? -9.906 13.665 14.222 1 96.22 182 LYS B CA 1
ATOM 4064 C C . LYS B 1 182 ? -8.712 14.58 13.963 1 96.22 182 LYS B C 1
ATOM 4066 O O . LYS B 1 182 ? -8.055 15.033 14.902 1 96.22 182 LYS B O 1
ATOM 4071 N N . LEU B 1 183 ? -8.441 14.737 12.754 1 97.12 183 LEU B N 1
ATOM 4072 C CA . LEU B 1 183 ? -7.492 15.752 12.31 1 97.12 183 LEU B CA 1
ATOM 4073 C C . LEU B 1 183 ? -8.222 16.975 11.764 1 97.12 183 LEU B C 1
ATOM 4075 O O . LEU B 1 183 ? -8.922 16.885 10.753 1 97.12 183 LEU B O 1
ATOM 4079 N N . HIS B 1 184 ? -8.096 18.093 12.443 1 97.5 184 HIS B N 1
ATOM 4080 C CA . HIS B 1 184 ? -8.587 19.378 11.958 1 97.5 184 HIS B CA 1
ATOM 4081 C C . HIS B 1 184 ? -7.496 20.139 11.213 1 97.5 184 HIS B C 1
ATOM 4083 O O . HIS B 1 184 ? -6.373 20.266 11.708 1 97.5 184 HIS B O 1
ATOM 4089 N N . SER B 1 185 ? -7.832 20.553 10.068 1 97.33 185 SER B N 1
ATOM 4090 C CA . SER B 1 185 ? -6.821 21.252 9.281 1 97.33 185 SER B CA 1
ATOM 4091 C C . SER B 1 185 ? -7.388 22.523 8.657 1 97.33 185 SER B C 1
ATOM 4093 O O . SER B 1 185 ? -8.602 22.648 8.483 1 97.33 185 SER B O 1
ATOM 4095 N N . LYS B 1 186 ? -6.597 23.448 8.457 1 96.98 186 LYS B N 1
ATOM 4096 C CA . LYS B 1 186 ? -6.866 24.686 7.731 1 96.98 186 LYS B CA 1
ATOM 4097 C C . LYS B 1 186 ? -5.922 24.842 6.543 1 96.98 186 LYS B C 1
ATOM 4099 O O . LYS B 1 186 ? -4.701 24.855 6.711 1 96.98 186 LYS B O 1
ATOM 4104 N N . VAL B 1 187 ? -6.457 24.94 5.392 1 96.85 187 VAL B N 1
ATOM 4105 C CA . VAL B 1 187 ? -5.678 24.992 4.159 1 96.85 187 VAL B CA 1
ATOM 4106 C C . VAL B 1 187 ? -5.903 26.332 3.462 1 96.85 187 VAL B C 1
ATOM 4108 O O . VAL B 1 187 ? -7.019 26.857 3.457 1 96.85 187 VAL B O 1
ATOM 4111 N N . ASP B 1 188 ? -4.866 26.85 2.905 1 94.82 188 ASP B N 1
ATOM 4112 C CA . ASP B 1 188 ? -5.026 28.097 2.162 1 94.82 188 ASP B CA 1
ATOM 4113 C C . ASP B 1 188 ? -5.609 27.839 0.775 1 94.82 188 ASP B C 1
ATOM 4115 O O . ASP B 1 188 ? -5.287 26.834 0.137 1 94.82 188 ASP B O 1
ATOM 4119 N N . ILE B 1 189 ? -6.364 28.75 0.262 1 91.33 189 ILE B N 1
ATOM 4120 C CA . ILE B 1 189 ? -7.087 28.573 -0.993 1 91.33 189 ILE B CA 1
ATOM 4121 C C . ILE B 1 189 ? -6.138 28.782 -2.17 1 91.33 189 ILE B C 1
ATOM 4123 O O . ILE B 1 189 ? -6.291 28.151 -3.219 1 91.33 189 ILE B O 1
ATOM 4127 N N . ASP B 1 190 ? -5.17 29.567 -2.042 1 90.03 190 ASP B N 1
ATOM 4128 C CA . ASP B 1 190 ? -4.326 30.012 -3.146 1 90.03 190 ASP B CA 1
ATOM 4129 C C . ASP B 1 190 ? -3.329 28.927 -3.547 1 90.03 190 ASP B C 1
ATOM 4131 O O . ASP B 1 190 ? -3.153 28.646 -4.734 1 9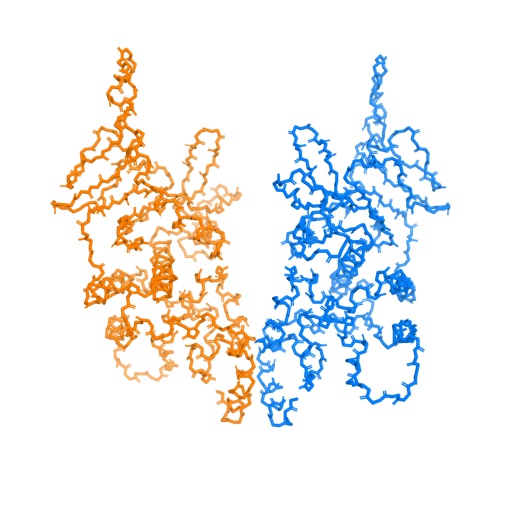0.03 190 ASP B O 1
ATOM 4135 N N . TYR B 1 191 ? -2.753 28.316 -2.518 1 93.33 191 TYR B N 1
ATOM 4136 C CA . TYR B 1 191 ? -1.656 27.404 -2.821 1 93.33 191 TYR B CA 1
ATOM 4137 C C . TYR B 1 191 ? -1.998 25.98 -2.399 1 93.33 191 TYR B C 1
ATOM 4139 O O . TYR B 1 191 ? -1.291 25.034 -2.753 1 93.33 191 TYR B O 1
ATOM 4147 N N . GLY B 1 192 ? -3.03 25.851 -1.59 1 94.33 192 GLY B N 1
ATOM 4148 C CA . GLY B 1 192 ? -3.439 24.527 -1.149 1 94.33 192 GLY B CA 1
ATOM 4149 C C . GLY B 1 192 ? -2.522 23.939 -0.093 1 94.33 192 GLY B C 1
ATOM 4150 O O . GLY B 1 192 ? -2.35 22.72 -0.022 1 94.33 192 GLY B O 1
ATOM 4151 N N . LEU B 1 193 ? -1.911 24.84 0.652 1 96.57 193 LEU B N 1
ATOM 4152 C CA . LEU B 1 193 ? -0.999 24.405 1.704 1 96.57 193 LEU B CA 1
ATOM 4153 C C . LEU B 1 193 ? -1.704 24.372 3.056 1 96.57 193 LEU B C 1
ATOM 4155 O O . LEU B 1 193 ? -2.514 25.251 3.359 1 96.57 193 LEU B O 1
ATOM 4159 N N . ILE B 1 194 ? -1.367 23.381 3.846 1 97.79 194 ILE B N 1
ATOM 4160 C CA . ILE B 1 194 ? -1.895 23.323 5.204 1 97.79 194 ILE B CA 1
ATOM 4161 C C . ILE B 1 194 ? -1.187 24.356 6.078 1 97.79 194 ILE B C 1
ATOM 4163 O O . ILE B 1 194 ? 0.045 24.396 6.129 1 97.79 194 ILE B O 1
ATOM 4167 N N . ARG B 1 195 ? -1.958 25.091 6.788 1 97.44 195 ARG B N 1
ATOM 4168 C CA . ARG B 1 195 ? -1.373 26.186 7.555 1 97.44 195 ARG B CA 1
ATOM 4169 C C . ARG B 1 195 ? -1.518 25.944 9.053 1 97.44 195 ARG B C 1
ATOM 4171 O O . ARG B 1 195 ? -0.744 26.477 9.851 1 97.44 195 ARG B O 1
ATOM 4178 N N . SER B 1 196 ? -2.536 25.21 9.377 1 97.23 196 SER B N 1
ATOM 4179 C CA . SER B 1 196 ? -2.773 24.894 10.781 1 97.23 196 SER B CA 1
ATOM 4180 C C . SER B 1 196 ? -3.449 23.536 10.936 1 97.23 196 SER B C 1
ATOM 4182 O O . SER B 1 196 ? -4.185 23.098 10.049 1 97.23 196 SER B O 1
ATOM 4184 N N . ILE B 1 197 ? -3.14 22.902 12.07 1 97.91 197 ILE B N 1
ATOM 4185 C CA . ILE B 1 197 ? -3.775 21.616 12.337 1 97.91 197 ILE B CA 1
ATOM 4186 C C . ILE B 1 197 ? -4.062 21.482 13.831 1 97.91 197 ILE B C 1
ATOM 4188 O O . ILE B 1 197 ? -3.439 22.159 14.652 1 97.91 197 ILE B O 1
ATOM 4192 N N . GLU B 1 198 ? -4.978 20.669 14.17 1 97.64 198 GLU B N 1
ATOM 4193 C CA . GLU B 1 198 ? -5.31 20.253 15.53 1 97.64 198 GLU B CA 1
ATOM 4194 C C . GLU B 1 198 ? -5.847 18.825 15.554 1 97.64 198 GLU B C 1
ATOM 4196 O O . GLU B 1 198 ? -6.542 18.402 14.628 1 97.64 198 GLU B O 1
ATOM 4201 N N . SER B 1 199 ? -5.42 18.104 16.57 1 96.92 199 SER B N 1
ATOM 4202 C CA . SER B 1 199 ? -5.894 16.731 16.717 1 96.92 199 SER B CA 1
ATOM 4203 C C . SER B 1 199 ? -6.792 16.585 17.941 1 96.92 199 SER B C 1
ATOM 4205 O O . SER B 1 199 ? -6.486 17.116 19.01 1 96.92 199 SER B O 1
ATOM 4207 N N . THR B 1 200 ? -7.88 15.923 17.792 1 97.05 200 THR B N 1
ATOM 4208 C CA . THR B 1 200 ? -8.805 15.642 18.884 1 97.05 200 THR B CA 1
ATOM 4209 C C . THR B 1 200 ? -9.279 14.193 18.832 1 97.05 200 THR B C 1
ATOM 4211 O O . THR B 1 200 ? -8.93 13.453 17.91 1 97.05 200 THR B O 1
ATOM 4214 N N . THR B 1 201 ? -10.022 13.808 19.852 1 95.44 201 THR B N 1
ATOM 4215 C CA . THR B 1 201 ? -10.696 12.517 19.774 1 95.44 201 THR B CA 1
ATOM 4216 C C . THR B 1 201 ? -11.828 12.558 18.751 1 95.44 201 THR B C 1
ATOM 4218 O O . THR B 1 201 ? -12.282 13.637 18.363 1 95.44 201 THR B O 1
ATOM 4221 N N . ALA B 1 202 ? -12.25 11.424 18.372 1 94.42 202 ALA B N 1
ATOM 4222 C CA . ALA B 1 202 ? -13.26 11.33 17.321 1 94.42 202 ALA B CA 1
ATOM 4223 C C . ALA B 1 202 ? -14.585 11.934 17.779 1 94.42 202 ALA B C 1
ATOM 4225 O O . ALA B 1 202 ? -15.369 12.42 16.96 1 94.42 202 ALA B O 1
ATOM 4226 N N . SER B 1 203 ? -14.867 12.003 19.02 1 93.66 203 SER B N 1
ATOM 4227 C CA . SER B 1 203 ? -16.166 12.418 19.542 1 93.66 203 SER B CA 1
ATOM 4228 C C . SER B 1 203 ? -16.289 13.938 19.572 1 93.66 203 SER B C 1
ATOM 4230 O O . SER B 1 203 ? -17.391 14.473 19.709 1 93.66 203 SER B O 1
ATOM 4232 N N . VAL B 1 204 ? -15.199 14.652 19.512 1 94.21 204 VAL B N 1
ATOM 4233 C CA . VAL B 1 204 ? -15.24 16.11 19.546 1 94.21 204 VAL B CA 1
ATOM 4234 C C . VAL B 1 204 ? -15.86 16.641 18.256 1 94.21 204 VAL B C 1
ATOM 4236 O O . VAL B 1 204 ? -15.392 16.326 17.159 1 94.21 204 VAL B O 1
ATOM 4239 N N . HIS B 1 205 ? -16.869 17.358 18.409 1 93.5 205 HIS B N 1
ATOM 4240 C CA . HIS B 1 205 ? -17.553 17.931 17.255 1 93.5 205 HIS B CA 1
ATOM 4241 C C . HIS B 1 205 ? -16.668 18.946 16.539 1 93.5 205 HIS B C 1
ATOM 4243 O O . HIS B 1 205 ? -15.964 19.727 17.183 1 93.5 205 HIS B O 1
ATOM 4249 N N . ASP B 1 206 ? -16.748 19.066 15.296 1 92.23 206 ASP B N 1
ATOM 4250 C CA . ASP B 1 206 ? -15.898 19.916 14.468 1 92.23 206 ASP B CA 1
ATOM 4251 C C . ASP B 1 206 ? -16.027 21.383 14.872 1 92.23 206 ASP B C 1
ATOM 4253 O O . ASP B 1 206 ? -15.048 22.131 14.834 1 92.23 206 ASP B O 1
ATOM 4257 N N . SER B 1 207 ? -17.187 21.773 15.301 1 91.96 207 SER B N 1
ATOM 4258 C CA . SER B 1 207 ? -17.455 23.171 15.622 1 91.96 207 SER B CA 1
ATOM 4259 C C . SER B 1 207 ? -16.706 23.603 16.879 1 91.96 207 SER B C 1
ATOM 4261 O O . SER B 1 207 ? -16.587 24.798 17.157 1 91.96 207 SER B O 1
ATOM 4263 N N . ARG B 1 208 ? -16.182 22.668 17.602 1 93.13 208 ARG B N 1
ATOM 4264 C CA . ARG B 1 208 ? -15.502 22.985 18.854 1 93.13 208 ARG B CA 1
ATOM 4265 C C . ARG B 1 208 ? -14.049 23.374 18.605 1 93.13 208 ARG B C 1
ATOM 4267 O O . ARG B 1 208 ? -13.344 23.788 19.528 1 93.13 208 ARG B O 1
ATOM 4274 N N . VAL B 1 209 ? -13.636 23.232 17.411 1 95.36 209 VAL B N 1
ATOM 4275 C CA . VAL B 1 209 ? -12.257 23.562 17.066 1 95.36 209 VAL B CA 1
ATOM 4276 C C . VAL B 1 209 ? -12.237 24.689 16.037 1 95.36 209 VAL B C 1
ATOM 4278 O O . VAL B 1 209 ? -12.825 24.565 14.96 1 95.36 209 VAL B O 1
ATOM 4281 N N . ASP B 1 210 ? -11.65 25.773 16.319 1 95.1 210 ASP B N 1
ATOM 4282 C CA . ASP B 1 210 ? -11.516 26.914 15.418 1 95.1 210 ASP B CA 1
ATOM 4283 C C . ASP B 1 210 ? -10.047 27.227 15.142 1 95.1 210 ASP B C 1
ATOM 4285 O O . ASP B 1 210 ? -9.336 27.719 16.021 1 95.1 210 ASP B O 1
ATOM 4289 N N . LEU B 1 211 ? -9.605 27.012 13.951 1 95.8 211 LEU B N 1
ATOM 4290 C CA . LEU B 1 211 ? -8.217 27.233 13.561 1 95.8 211 LEU B CA 1
ATOM 4291 C C . LEU B 1 211 ? -8.059 28.573 12.851 1 95.8 211 LEU B C 1
ATOM 4293 O O . LEU B 1 211 ? -6.969 28.905 12.379 1 95.8 211 LEU B O 1
ATOM 4297 N N . SER B 1 212 ? -9.094 29.335 12.705 1 93.2 212 SER B N 1
ATOM 4298 C CA . SER B 1 212 ? -9.044 30.594 11.969 1 93.2 212 SER B CA 1
ATOM 4299 C C . SER B 1 212 ? -8.337 31.678 12.776 1 93.2 212 SER B C 1
ATOM 4301 O O . SER B 1 212 ? -8.227 31.577 13.999 1 93.2 212 SER B O 1
ATOM 4303 N N . VAL B 1 213 ? -7.771 32.578 12.055 1 92.03 213 VAL B N 1
ATOM 4304 C CA . VAL B 1 213 ? -7.096 33.718 12.667 1 92.03 213 VAL B CA 1
ATOM 4305 C C . VAL B 1 213 ? -7.848 35.005 12.333 1 92.03 213 VAL B C 1
ATOM 4307 O O . VAL B 1 213 ? -8.536 35.081 11.312 1 92.03 213 VAL B O 1
ATOM 4310 N N . GLU B 1 214 ? -7.719 35.965 13.154 1 91.35 214 GLU B N 1
ATOM 4311 C CA . GLU B 1 214 ? -8.404 37.238 12.953 1 91.35 214 GLU B CA 1
ATOM 4312 C C . GLU B 1 214 ? -8.005 37.875 11.624 1 91.35 214 GLU B C 1
ATOM 4314 O O . GLU B 1 214 ? -6.824 37.901 11.272 1 91.35 214 GLU B O 1
ATOM 4319 N N . GLY B 1 215 ? -9.028 38.292 10.929 1 89.06 215 GLY B N 1
ATOM 4320 C CA . GLY B 1 215 ? -8.762 39.015 9.695 1 89.06 215 GLY B CA 1
ATOM 4321 C C . GLY B 1 215 ? -8.726 38.117 8.473 1 89.06 215 GLY B C 1
ATOM 4322 O O . GLY B 1 215 ? -8.762 38.601 7.34 1 89.06 215 GLY B O 1
ATOM 4323 N N . GLU B 1 216 ? -8.697 36.864 8.701 1 91.95 216 GLU B N 1
ATOM 4324 C CA . GLU B 1 216 ? -8.624 35.923 7.587 1 91.95 216 GLU B CA 1
ATOM 4325 C C . GLU B 1 216 ? -10.003 35.369 7.241 1 91.95 216 GLU B C 1
ATOM 4327 O O . GLU B 1 216 ? -10.81 35.097 8.132 1 91.95 216 GLU B O 1
ATOM 4332 N N . VAL B 1 217 ? -10.255 35.301 5.975 1 93.96 217 VAL B N 1
ATOM 4333 C CA . VAL B 1 217 ? -11.485 34.666 5.514 1 93.96 217 VAL B CA 1
ATOM 4334 C C . VAL B 1 217 ? -11.389 33.154 5.706 1 93.96 217 VAL B C 1
ATOM 4336 O O . VAL B 1 217 ? -10.385 32.538 5.341 1 93.96 217 VAL B O 1
ATOM 4339 N N . VAL B 1 218 ? -12.396 32.581 6.295 1 95.05 218 VAL B N 1
ATOM 4340 C CA . VAL B 1 218 ? -12.374 31.14 6.524 1 95.05 218 VAL B CA 1
ATOM 4341 C C . VAL B 1 218 ? -13.677 30.518 6.026 1 95.05 218 VAL B C 1
ATOM 4343 O O . VAL B 1 218 ? -14.766 30.943 6.421 1 95.05 218 VAL B O 1
ATOM 4346 N N . LEU B 1 219 ? -13.546 29.603 5.124 1 95.44 219 LEU B N 1
ATOM 4347 C CA . LEU B 1 219 ? -14.68 28.843 4.61 1 95.44 219 LEU B CA 1
ATOM 4348 C C . LEU B 1 219 ? -14.856 27.54 5.382 1 95.44 219 LEU B C 1
ATOM 4350 O O . LEU B 1 219 ? -13.894 26.793 5.576 1 95.44 219 LEU B O 1
ATOM 4354 N N . ARG B 1 220 ? -16.061 27.242 5.821 1 94.61 220 ARG B N 1
ATOM 4355 C CA . ARG B 1 220 ? -16.359 26.051 6.609 1 94.61 220 ARG B CA 1
ATOM 4356 C C . ARG B 1 220 ? -17.668 25.411 6.16 1 94.61 220 ARG B C 1
ATOM 4358 O O . ARG B 1 220 ? -18.537 26.086 5.604 1 94.61 220 ARG B O 1
ATOM 4365 N N . ASP B 1 221 ? -17.759 24.152 6.385 1 92.59 221 ASP B N 1
ATOM 4366 C CA . ASP B 1 221 ? -18.963 23.449 5.955 1 92.59 221 ASP B CA 1
ATOM 4367 C C . ASP B 1 221 ? -20.084 23.602 6.981 1 92.59 221 ASP B C 1
ATOM 4369 O O . ASP B 1 221 ? -19.964 24.383 7.928 1 92.59 221 ASP B O 1
ATOM 4373 N N . LYS B 1 222 ? -21.161 22.949 6.754 1 90.29 222 LYS B N 1
ATOM 4374 C CA . LYS B 1 222 ? -22.366 23.078 7.568 1 90.29 222 LYS B CA 1
ATOM 4375 C C . LYS B 1 222 ? -22.138 22.539 8.978 1 90.29 222 LYS B C 1
ATOM 4377 O O . LYS B 1 222 ? -22.872 22.883 9.906 1 90.29 222 LYS B O 1
ATOM 4382 N N . GLY B 1 223 ? -21.133 21.747 9.118 1 87.39 223 GLY B N 1
ATOM 4383 C CA . GLY B 1 223 ? -20.838 21.183 10.426 1 87.39 223 GLY B CA 1
ATOM 4384 C C . GLY B 1 223 ? -20.382 22.221 11.434 1 87.39 223 GLY B C 1
ATOM 4385 O O . GLY B 1 223 ? -20.448 21.99 12.643 1 87.39 223 GLY B O 1
ATOM 4386 N N . TYR B 1 224 ? -20.033 23.295 10.954 1 92.17 224 TYR B N 1
ATOM 4387 C CA . TYR B 1 224 ? -19.528 24.359 11.815 1 92.17 224 TYR B CA 1
ATOM 4388 C C . TYR B 1 224 ? -20.604 25.406 12.077 1 92.17 224 TYR B C 1
ATOM 4390 O O . TYR B 1 224 ? -20.34 26.434 12.705 1 92.17 224 TYR B O 1
ATOM 4398 N N . PHE B 1 225 ? -21.76 25.132 11.608 1 88.18 225 PHE B N 1
ATOM 4399 C CA . PHE B 1 225 ? -22.851 26.093 11.72 1 88.18 225 PHE B CA 1
ATOM 4400 C C . PHE B 1 225 ? -23.204 26.344 13.181 1 88.18 225 PHE B C 1
ATOM 4402 O O . PHE B 1 225 ? -23.249 25.409 13.983 1 88.18 225 PHE B O 1
ATOM 4409 N N . GLY B 1 226 ? -23.375 27.653 13.494 1 84.36 226 GLY B N 1
ATOM 4410 C CA . GLY B 1 226 ? -23.784 27.998 14.846 1 84.36 226 GLY B CA 1
ATOM 4411 C C . GLY B 1 226 ? -22.649 28.54 15.693 1 84.36 226 GLY B C 1
ATOM 4412 O O . GLY B 1 226 ? -22.882 29.122 16.754 1 84.36 226 GLY B O 1
ATOM 4413 N N . VAL B 1 227 ? -21.442 28.264 15.289 1 87.89 227 VAL B N 1
ATOM 4414 C CA . VAL B 1 227 ? -20.282 28.773 16.014 1 87.89 227 VAL B CA 1
ATOM 4415 C C . VAL B 1 227 ? -19.538 29.789 15.15 1 87.89 227 VAL B C 1
ATOM 4417 O O . VAL B 1 227 ? -19.181 29.497 14.006 1 87.89 227 VAL B O 1
ATOM 4420 N N . LYS B 1 228 ? -19.328 30.93 15.663 1 87.68 228 LYS B N 1
ATOM 4421 C CA . LYS B 1 228 ? -18.636 31.976 14.916 1 87.68 228 LYS B CA 1
ATOM 4422 C C . LYS B 1 228 ? -17.129 31.734 14.9 1 87.68 228 LYS B C 1
ATOM 4424 O O . LYS B 1 228 ? -16.541 31.377 15.924 1 87.68 228 LYS B O 1
ATOM 4429 N N . ALA B 1 229 ? -16.582 31.997 13.819 1 88.69 229 ALA B N 1
ATOM 4430 C CA . ALA B 1 229 ? -15.136 31.852 13.672 1 88.69 229 ALA B CA 1
ATOM 4431 C C . ALA B 1 229 ? -14.41 33.122 14.108 1 88.69 229 ALA B C 1
ATOM 4433 O O . ALA B 1 229 ? -14.99 34.21 14.098 1 88.69 229 ALA B O 1
ATOM 4434 N N . LYS B 1 230 ? -13.174 32.991 14.512 1 87.98 230 LYS B N 1
ATOM 4435 C CA . LYS B 1 230 ? -12.329 34.136 14.84 1 87.98 230 LYS B CA 1
ATOM 4436 C C . LYS B 1 230 ? -12.07 34.999 13.608 1 87.98 230 LYS B C 1
ATOM 4438 O O . LYS B 1 230 ? -12.005 36.226 13.706 1 87.98 230 LYS B O 1
ATOM 4443 N N . GLY B 1 231 ? -11.985 34.326 12.419 1 87.29 231 GLY B N 1
ATOM 4444 C CA . GLY B 1 231 ? -11.809 35.046 11.168 1 87.29 231 GLY B CA 1
ATOM 4445 C C . GLY B 1 231 ? -13.118 35.501 10.552 1 87.29 231 GLY B C 1
ATOM 4446 O O . GLY B 1 231 ? -14.159 35.49 11.213 1 87.29 231 GLY B O 1
ATOM 4447 N N . ASN B 1 232 ? -12.973 36.115 9.328 1 88.86 232 ASN B N 1
ATOM 4448 C CA . ASN B 1 232 ? -14.179 36.419 8.566 1 88.86 232 ASN B CA 1
ATOM 4449 C C . ASN B 1 232 ? -14.919 35.149 8.157 1 88.86 232 ASN B C 1
ATOM 4451 O O . ASN B 1 232 ? -14.495 34.446 7.238 1 88.86 232 ASN B O 1
ATOM 4455 N N . ASP B 1 233 ? -15.973 34.969 8.728 1 90.13 233 ASP B N 1
ATOM 4456 C CA . ASP B 1 233 ? -16.653 33.679 8.787 1 90.13 233 ASP B CA 1
ATOM 4457 C C . ASP B 1 233 ? -17.535 33.466 7.559 1 90.13 233 ASP B C 1
ATOM 4459 O O . ASP B 1 233 ? -18.544 34.154 7.386 1 90.13 233 ASP B O 1
ATOM 4463 N N . PHE B 1 234 ? -17.173 32.569 6.82 1 91.28 234 PHE B N 1
ATOM 4464 C CA . PHE B 1 234 ? -17.995 32.099 5.711 1 91.28 234 PHE B CA 1
ATOM 4465 C C . PHE B 1 234 ? -18.339 30.624 5.88 1 91.28 234 PHE B C 1
ATOM 4467 O O . PHE B 1 234 ? -17.77 29.766 5.2 1 91.28 234 PHE B O 1
ATOM 4474 N N . THR B 1 235 ? -19.236 30.346 6.752 1 92.14 235 THR B N 1
ATOM 4475 C CA . THR B 1 235 ? -19.745 29.007 7.027 1 92.14 235 THR B CA 1
ATOM 4476 C C . THR B 1 235 ? -21.056 28.765 6.284 1 92.14 235 THR B C 1
ATOM 4478 O O . THR B 1 235 ? -21.916 29.647 6.228 1 92.14 235 THR B O 1
ATOM 4481 N N . MET B 1 236 ? -21.142 27.647 5.748 1 92.48 236 MET B N 1
ATOM 4482 C CA . MET B 1 236 ? -22.386 27.297 5.067 1 92.48 236 MET B CA 1
ATOM 4483 C C . MET B 1 236 ? -23.549 27.245 6.052 1 92.48 236 MET B C 1
ATOM 4485 O O . MET B 1 236 ? -23.393 26.774 7.18 1 92.48 236 MET B O 1
ATOM 4489 N N . LYS B 1 237 ? -24.688 27.675 5.521 1 90.46 237 LYS B N 1
ATOM 4490 C CA . LYS B 1 237 ? -25.889 27.696 6.351 1 90.46 237 LYS B CA 1
ATOM 4491 C C . LYS B 1 237 ? -26.611 26.352 6.308 1 90.46 237 LYS B C 1
ATOM 4493 O O . LYS B 1 237 ? -26.545 25.638 5.305 1 90.46 237 LYS B O 1
ATOM 4498 N N . ARG B 1 238 ? -27.134 26.033 7.389 1 88.97 238 ARG B N 1
ATOM 4499 C CA . ARG B 1 238 ? -27.892 24.791 7.501 1 88.97 238 ARG B CA 1
ATOM 4500 C C . ARG B 1 238 ? -29.365 25.072 7.78 1 88.97 238 ARG B C 1
ATOM 4502 O O . ARG B 1 238 ? -29.698 26.033 8.476 1 88.97 238 ARG B O 1
ATOM 4509 N N . ALA B 1 239 ? -30.19 24.189 7.119 1 85.25 239 ALA B N 1
ATOM 4510 C CA . ALA B 1 239 ? -31.625 24.323 7.357 1 85.25 239 ALA B CA 1
ATOM 4511 C C . ALA B 1 239 ? -31.987 23.902 8.779 1 85.25 239 ALA B C 1
ATOM 4513 O O . ALA B 1 239 ? -31.339 23.026 9.357 1 85.25 239 ALA B O 1
ATOM 4514 N N . ALA B 1 240 ? -32.777 24.71 9.476 1 79.68 240 ALA B N 1
ATOM 4515 C CA . ALA B 1 240 ? -33.288 24.36 10.798 1 79.68 240 ALA B CA 1
ATOM 4516 C C . ALA B 1 240 ? -34.778 24.038 10.743 1 79.68 240 ALA B C 1
ATOM 4518 O O . ALA B 1 240 ? -35.447 24.332 9.75 1 79.68 240 ALA B O 1
ATOM 4519 N N . ALA B 1 241 ? -35.117 23.206 11.685 1 78.92 241 ALA B N 1
ATOM 4520 C CA . ALA B 1 241 ? -36.539 22.878 11.748 1 78.92 241 ALA B CA 1
ATOM 4521 C C . ALA B 1 241 ? -37.398 24.13 11.595 1 78.92 241 ALA B C 1
ATOM 4523 O O . ALA B 1 241 ? -37.238 25.096 12.344 1 78.92 241 ALA B O 1
ATOM 4524 N N . GLY B 1 242 ? -38.275 24.224 10.579 1 79.23 242 GLY B N 1
ATOM 4525 C CA . GLY B 1 242 ? -39.184 25.337 10.357 1 79.23 242 GLY B CA 1
ATOM 4526 C C . GLY B 1 242 ? -38.551 26.481 9.589 1 79.23 242 GLY B C 1
ATOM 4527 O O . GLY B 1 242 ? -39.233 27.436 9.213 1 79.23 242 GLY B O 1
ATOM 4528 N N . HIS B 1 243 ? -37.242 26.389 9.483 1 85.69 243 HIS B N 1
ATOM 4529 C CA . HIS B 1 243 ? -36.533 27.449 8.775 1 85.69 243 HIS B CA 1
ATOM 4530 C C . HIS B 1 243 ? -35.707 26.887 7.623 1 85.69 243 HIS B C 1
ATOM 4532 O O . HIS B 1 243 ? -34.509 26.639 7.775 1 85.69 243 HIS B O 1
ATOM 4538 N N . PRO B 1 244 ? -36.468 26.752 6.453 1 86.34 244 PRO B N 1
ATOM 4539 C CA . PRO B 1 244 ? -35.742 26.23 5.293 1 86.34 244 PRO B CA 1
ATOM 4540 C C . PRO B 1 244 ? -34.734 27.23 4.73 1 86.34 244 PRO B C 1
ATOM 4542 O O . PRO B 1 244 ? -34.837 28.431 4.992 1 86.34 244 PRO B O 1
ATOM 4545 N N . LEU B 1 245 ? -33.799 26.818 4.059 1 87.2 245 LEU B N 1
ATOM 4546 C CA . LEU B 1 245 ? -32.788 27.667 3.437 1 87.2 245 LEU B CA 1
ATOM 4547 C C . LEU B 1 245 ? -33.397 28.509 2.321 1 87.2 245 LEU B C 1
ATOM 4549 O O . LEU B 1 245 ? -34.162 28 1.5 1 87.2 245 LEU B O 1
ATOM 4553 N N . SER B 1 246 ? -33.201 29.77 2.346 1 90.08 246 SER B N 1
ATOM 4554 C CA . SER B 1 246 ? -33.631 30.622 1.243 1 90.08 246 SER B CA 1
ATOM 4555 C C . SER B 1 246 ? -32.881 30.284 -0.041 1 90.08 246 SER B C 1
ATOM 4557 O O . SER B 1 246 ? -31.844 29.619 -0.004 1 90.08 246 SER B O 1
ATOM 4559 N N . ASP B 1 247 ? -33.423 30.61 -1.134 1 89.15 247 ASP B N 1
ATOM 4560 C CA . ASP B 1 247 ? -32.761 30.371 -2.413 1 89.15 247 ASP B CA 1
ATOM 4561 C C . ASP B 1 247 ? -31.401 31.062 -2.465 1 89.15 247 ASP B C 1
ATOM 4563 O O . ASP B 1 247 ? -30.453 30.534 -3.05 1 89.15 247 ASP B O 1
ATOM 4567 N N . LEU B 1 248 ? -31.432 32.22 -1.881 1 90.47 248 LEU B N 1
ATOM 4568 C CA . LEU B 1 248 ? -30.169 32.951 -1.837 1 90.47 248 LEU B CA 1
ATOM 4569 C C . LEU B 1 248 ? -29.139 32.205 -0.995 1 90.47 248 LEU B C 1
ATOM 4571 O O . LEU B 1 248 ? -27.958 32.164 -1.346 1 90.47 248 LEU B O 1
ATOM 4575 N N . ASP B 1 249 ? -29.598 31.622 0.071 1 90.89 249 ASP B N 1
ATOM 4576 C CA . ASP B 1 249 ? -28.707 30.869 0.949 1 90.89 249 ASP B CA 1
ATOM 4577 C C . ASP B 1 249 ? -28.208 29.598 0.266 1 90.89 249 ASP B C 1
ATOM 4579 O O . ASP B 1 249 ? -27.058 29.197 0.454 1 90.89 249 ASP B O 1
ATOM 4583 N N . LYS B 1 250 ? -29.023 29.017 -0.479 1 92.41 250 LYS B N 1
ATOM 4584 C CA . LYS B 1 250 ? -28.626 27.826 -1.225 1 92.41 250 LYS B CA 1
ATOM 4585 C C . LYS B 1 250 ? -27.543 28.155 -2.248 1 92.41 250 LYS B C 1
ATOM 4587 O O . LYS B 1 250 ? -26.591 27.391 -2.419 1 92.41 250 LYS B O 1
ATOM 4592 N N . LEU B 1 251 ? -27.777 29.252 -2.904 1 90.92 251 LEU B N 1
ATOM 4593 C CA . LEU B 1 251 ? -26.794 29.692 -3.888 1 90.92 251 LEU B CA 1
ATOM 4594 C C . LEU B 1 251 ? -25.458 29.999 -3.22 1 90.92 251 LEU B C 1
ATOM 4596 O O . LEU B 1 251 ? -24.401 29.63 -3.738 1 90.92 251 LEU B O 1
ATOM 4600 N N . ARG B 1 252 ? -25.594 30.656 -2.106 1 91.8 252 ARG B N 1
ATOM 4601 C CA . ARG B 1 252 ? -24.391 30.97 -1.341 1 91.8 252 ARG B CA 1
ATOM 4602 C C . ARG B 1 252 ? -23.66 29.699 -0.924 1 91.8 252 ARG B C 1
ATOM 4604 O O . ARG B 1 252 ? -22.444 29.592 -1.092 1 91.8 252 ARG B O 1
ATOM 4611 N N . ASN B 1 253 ? -24.407 28.756 -0.433 1 92.19 253 ASN B N 1
ATOM 4612 C CA . ASN B 1 253 ? -23.824 27.485 -0.018 1 92.19 253 ASN B CA 1
ATOM 4613 C C . ASN B 1 253 ? -23.165 26.761 -1.188 1 92.19 253 ASN B C 1
ATOM 4615 O O . ASN B 1 253 ? -22.112 26.141 -1.027 1 92.19 253 ASN B O 1
ATOM 4619 N N . ARG B 1 254 ? -23.704 26.841 -2.308 1 91.3 254 ARG B N 1
ATOM 4620 C CA . ARG B 1 254 ? -23.141 26.214 -3.5 1 91.3 254 ARG B CA 1
ATOM 4621 C C . ARG B 1 254 ? -21.813 26.859 -3.882 1 91.3 254 ARG B C 1
ATOM 4623 O O . ARG B 1 254 ? -20.875 26.169 -4.288 1 91.3 254 ARG B O 1
ATOM 4630 N N . LEU B 1 255 ? -21.805 28.121 -3.783 1 89.95 255 LEU B N 1
ATOM 4631 C CA . LEU B 1 255 ? -20.585 28.849 -4.113 1 89.95 255 LEU B CA 1
ATOM 4632 C C . LEU B 1 255 ? -19.463 28.502 -3.14 1 89.95 255 LEU B C 1
ATOM 4634 O O . LEU B 1 255 ? -18.323 28.281 -3.553 1 89.95 255 LEU B O 1
ATOM 4638 N N . ILE B 1 256 ? -19.83 28.464 -1.866 1 90.98 256 ILE B N 1
ATOM 4639 C CA . ILE B 1 256 ? -18.844 28.123 -0.846 1 90.98 256 ILE B CA 1
ATOM 4640 C C . ILE B 1 256 ? -18.322 26.708 -1.085 1 90.98 256 ILE B C 1
ATOM 4642 O O . ILE B 1 256 ? -17.121 26.454 -0.965 1 90.98 256 ILE B O 1
ATOM 4646 N N . SER B 1 257 ? -19.205 25.826 -1.416 1 89.96 257 SER B N 1
ATOM 4647 C CA . SER B 1 257 ? -18.833 24.44 -1.678 1 89.96 257 SER B CA 1
ATOM 4648 C C . SER B 1 257 ? -17.827 24.344 -2.82 1 89.96 257 SER B C 1
ATOM 4650 O O . SER B 1 257 ? -16.876 23.563 -2.753 1 89.96 257 SER B O 1
ATOM 4652 N N . LYS B 1 258 ? -18.006 25.11 -3.785 1 88.3 258 LYS B N 1
ATOM 4653 C CA . LYS B 1 258 ? -17.106 25.117 -4.935 1 88.3 258 LYS B CA 1
ATOM 4654 C C . LYS B 1 258 ? -15.725 25.638 -4.549 1 88.3 258 LYS B C 1
ATOM 4656 O O . LYS B 1 258 ? -14.709 25.148 -5.047 1 88.3 258 LYS B O 1
ATOM 4661 N N . LEU B 1 259 ? -15.791 26.573 -3.7 1 88.49 259 LEU B N 1
ATOM 4662 C CA . LEU B 1 259 ? -14.532 27.185 -3.291 1 88.49 259 LEU B CA 1
ATOM 4663 C C . LEU B 1 259 ? -13.77 26.274 -2.334 1 88.49 259 LEU B C 1
ATOM 4665 O O . LEU B 1 259 ? -12.562 26.432 -2.149 1 88.49 259 LEU B O 1
ATOM 4669 N N . ARG B 1 260 ? -14.451 25.291 -1.79 1 90.95 260 ARG B N 1
ATOM 4670 C CA . ARG B 1 260 ? -13.861 24.44 -0.762 1 90.95 260 ARG B CA 1
ATOM 4671 C C . ARG B 1 260 ? -13.183 23.222 -1.381 1 90.95 260 ARG B C 1
ATOM 4673 O O . ARG B 1 260 ? -12.531 22.445 -0.681 1 90.95 260 ARG B O 1
ATOM 4680 N N . PHE B 1 261 ? -13.137 23.101 -2.589 1 82.94 261 PHE B N 1
ATOM 4681 C CA . PHE B 1 261 ? -12.669 21.912 -3.292 1 82.94 261 PHE B CA 1
ATOM 4682 C C . PHE B 1 261 ? -11.213 21.619 -2.951 1 82.94 261 PHE B C 1
ATOM 4684 O O . PHE B 1 261 ? -10.851 20.472 -2.682 1 82.94 261 PHE B O 1
ATOM 4691 N N . PRO B 1 262 ? -10.34 22.569 -2.82 1 81.01 262 PRO B N 1
ATOM 4692 C CA . PRO B 1 262 ? -8.947 22.288 -2.466 1 81.01 262 PRO B CA 1
ATOM 4693 C C . PRO B 1 262 ? -8.811 21.608 -1.105 1 81.01 262 PRO B C 1
ATOM 4695 O O . PRO B 1 262 ? -7.856 20.86 -0.878 1 81.01 262 PRO B O 1
ATOM 4698 N N . GLY B 1 263 ? -9.779 21.895 -0.245 1 87.88 263 GLY B N 1
ATOM 4699 C CA . GLY B 1 263 ? -9.758 21.294 1.079 1 87.88 263 GLY B CA 1
ATOM 4700 C C . GLY B 1 263 ? -9.955 19.79 1.055 1 87.88 263 GLY B C 1
ATOM 4701 O O . GLY B 1 263 ? -9.575 19.094 1.998 1 87.88 263 GLY B O 1
ATOM 4702 N N . GLU B 1 264 ? -10.517 19.313 -0.04 1 87.28 264 GLU B N 1
ATOM 4703 C CA . GLU B 1 264 ? -10.768 17.881 -0.166 1 87.28 264 GLU B CA 1
ATOM 4704 C C . GLU B 1 264 ? -9.53 17.145 -0.671 1 87.28 264 GLU B C 1
ATOM 4706 O O . GLU B 1 264 ? -9.317 15.977 -0.338 1 87.28 264 GLU B O 1
ATOM 4711 N N . ARG B 1 265 ? -8.722 17.772 -1.364 1 90.92 265 ARG B N 1
ATOM 4712 C CA . ARG B 1 265 ? -7.533 17.173 -1.962 1 90.92 265 ARG B CA 1
ATOM 4713 C C . ARG B 1 265 ? -6.53 16.759 -0.891 1 90.92 265 ARG B C 1
ATOM 4715 O O . ARG B 1 265 ? -5.909 15.699 -0.99 1 90.92 265 ARG B O 1
ATOM 4722 N N . GLN B 1 266 ? -6.375 17.567 0.096 1 94.48 266 GLN B N 1
ATOM 4723 C CA . GLN B 1 266 ? -5.404 17.242 1.136 1 94.48 266 GLN B CA 1
ATOM 4724 C C . GLN B 1 266 ? -5.736 15.909 1.801 1 94.48 266 GLN B C 1
ATOM 4726 O O . GLN B 1 266 ? -4.846 15.092 2.045 1 94.48 266 GLN B O 1
ATOM 4731 N N . PHE B 1 267 ? -7.019 15.709 2.03 1 94.6 267 PHE B N 1
ATOM 4732 C CA . PHE B 1 267 ? -7.41 14.479 2.71 1 94.6 267 PHE B CA 1
ATOM 4733 C C . PHE B 1 267 ? -7.282 13.281 1.777 1 94.6 267 PHE B C 1
ATOM 4735 O O . PHE B 1 267 ? -6.963 12.175 2.218 1 94.6 267 PHE B O 1
ATOM 4742 N N . ALA B 1 268 ? -7.506 13.518 0.466 1 92.39 268 ALA B N 1
ATOM 4743 C CA . ALA B 1 268 ? -7.297 12.452 -0.511 1 92.39 268 ALA B CA 1
ATOM 4744 C C . ALA B 1 268 ? -5.84 11.997 -0.523 1 92.39 268 ALA B C 1
ATOM 4746 O O . ALA B 1 268 ? -5.558 10.797 -0.506 1 92.39 268 ALA B O 1
ATOM 4747 N N . VAL B 1 269 ? -4.958 12.899 -0.501 1 93.74 269 VAL B N 1
ATOM 4748 C CA . VAL B 1 269 ? -3.533 12.588 -0.536 1 93.74 269 VAL B CA 1
ATOM 4749 C C . VAL B 1 269 ? -3.122 11.899 0.763 1 93.74 269 VAL B C 1
ATOM 4751 O O . VAL B 1 269 ? -2.44 10.872 0.739 1 93.74 269 VAL B O 1
ATOM 4754 N N . ILE B 1 270 ? -3.595 12.432 1.838 1 94.18 270 ILE B N 1
ATOM 4755 C CA . ILE B 1 270 ? -3.235 11.905 3.15 1 94.18 270 ILE B CA 1
ATOM 4756 C C . ILE B 1 270 ? -3.725 10.465 3.279 1 94.18 270 ILE B C 1
ATOM 4758 O O . ILE B 1 270 ? -2.988 9.591 3.741 1 94.18 270 ILE B O 1
ATOM 4762 N N . LYS B 1 271 ? -4.913 10.202 2.84 1 91.09 271 LYS B N 1
ATOM 4763 C CA . LYS B 1 271 ? -5.513 8.887 3.041 1 91.09 271 LYS B CA 1
ATOM 4764 C C . LYS B 1 271 ? -5.071 7.909 1.956 1 91.09 271 LYS B C 1
ATOM 4766 O O . LYS B 1 271 ? -4.748 6.755 2.247 1 91.09 271 LYS B O 1
ATOM 4771 N N . ARG B 1 272 ? -4.939 8.33 0.734 1 86.14 272 ARG B N 1
ATOM 4772 C CA . ARG B 1 272 ? -4.752 7.407 -0.38 1 86.14 272 ARG B CA 1
ATOM 4773 C C . ARG B 1 272 ? -3.278 7.294 -0.756 1 86.14 272 ARG B C 1
ATOM 4775 O O . ARG B 1 272 ? -2.816 6.226 -1.163 1 86.14 272 ARG B O 1
ATOM 4782 N N . VAL B 1 273 ? -2.62 8.406 -0.648 1 88.36 273 VAL B N 1
ATOM 4783 C CA . VAL B 1 273 ? -1.226 8.405 -1.08 1 88.36 273 VAL B CA 1
ATOM 4784 C C . VAL B 1 273 ? -0.321 8.043 0.095 1 88.36 273 VAL B C 1
ATOM 4786 O O . VAL B 1 273 ? 0.498 7.126 -0.003 1 88.36 273 VAL B O 1
ATOM 4789 N N . PHE B 1 274 ? -0.562 8.698 1.239 1 92.92 274 PHE B N 1
ATOM 4790 C CA . PHE B 1 274 ? 0.287 8.467 2.401 1 92.92 274 PHE B CA 1
ATOM 4791 C C . PHE B 1 274 ? -0.214 7.278 3.211 1 92.92 274 PHE B C 1
ATOM 4793 O O . PHE B 1 274 ? 0.506 6.751 4.061 1 92.92 274 PHE B O 1
ATOM 4800 N N . ARG B 1 275 ? -1.402 6.885 3.025 1 87.21 275 ARG B N 1
ATOM 4801 C CA . ARG B 1 275 ? -2.026 5.789 3.759 1 87.21 275 ARG B CA 1
ATOM 4802 C C . ARG B 1 275 ? -2.021 6.061 5.259 1 87.21 275 ARG B C 1
ATOM 4804 O O . ARG B 1 275 ? -1.676 5.184 6.054 1 87.21 275 ARG B O 1
ATOM 4811 N N . SER B 1 276 ? -2.314 7.274 5.582 1 88.88 276 SER B N 1
ATOM 4812 C CA . SER B 1 276 ? -2.24 7.713 6.971 1 88.88 276 SER B CA 1
ATOM 4813 C C . SER B 1 276 ? -3.63 7.871 7.577 1 88.88 276 SER B C 1
ATOM 4815 O O . SER B 1 276 ? -3.857 8.761 8.4 1 88.88 276 SER B O 1
ATOM 4817 N N . ALA B 1 277 ? -4.566 7.072 7.138 1 88.86 277 ALA B N 1
ATOM 4818 C CA . ALA B 1 277 ? -5.929 7.159 7.656 1 88.86 277 ALA B CA 1
ATOM 4819 C C . ALA B 1 277 ? -6.076 6.365 8.95 1 88.86 277 ALA B C 1
ATOM 4821 O O . ALA B 1 277 ? -7.086 6.485 9.648 1 88.86 277 ALA B O 1
ATOM 4822 N N . HIS B 1 278 ? -5.07 5.596 9.289 1 89.41 278 HIS B N 1
ATOM 4823 C CA . HIS B 1 278 ? -5.099 4.742 10.47 1 89.41 278 HIS B CA 1
ATOM 4824 C C . HIS B 1 278 ? -3.832 4.908 11.302 1 89.41 278 HIS B C 1
ATOM 4826 O O . HIS B 1 278 ? -2.732 5.002 10.754 1 89.41 278 HIS B O 1
ATOM 4832 N N . VAL B 1 279 ? -4.049 4.962 12.616 1 88.21 279 VAL B N 1
ATOM 4833 C CA . VAL B 1 279 ? -2.89 5.114 13.49 1 88.21 279 VAL B CA 1
ATOM 4834 C C . VAL B 1 279 ? -2.864 3.982 14.514 1 88.21 279 VAL B C 1
ATOM 4836 O O . VAL B 1 279 ? -3.914 3.489 14.932 1 88.21 279 VAL B O 1
ATOM 4839 N N . MET B 1 280 ? -1.637 3.606 14.908 1 81.44 280 MET B N 1
ATOM 4840 C CA . MET B 1 280 ? -1.454 2.565 15.916 1 81.44 280 MET B CA 1
ATOM 4841 C C . MET B 1 280 ? -0.877 3.148 17.201 1 81.44 280 MET B C 1
ATOM 4843 O O . MET B 1 280 ? -0.013 2.537 17.832 1 81.44 280 MET B O 1
ATOM 4847 N N . VAL B 1 281 ? -1.192 4.345 17.484 1 84.12 281 VAL B N 1
ATOM 4848 C CA . VAL B 1 281 ? -0.766 4.961 18.736 1 84.12 281 VAL B CA 1
ATOM 4849 C C . VAL B 1 281 ? -1.98 5.201 19.632 1 84.12 281 VAL B C 1
ATOM 4851 O O . VAL B 1 281 ? -3.116 5.226 19.154 1 84.12 281 VAL B O 1
ATOM 4854 N N . THR B 1 282 ? -1.714 5.489 20.913 1 83.21 282 THR B N 1
ATOM 4855 C CA . THR B 1 282 ? -2.809 5.296 21.856 1 83.21 282 THR B CA 1
ATOM 4856 C C . THR B 1 282 ? -3.248 6.628 22.456 1 83.21 282 THR B C 1
ATOM 4858 O O . THR B 1 282 ? -4.326 6.724 23.047 1 83.21 282 THR B O 1
ATOM 4861 N N . THR B 1 283 ? -2.455 7.707 22.383 1 89.95 283 THR B N 1
ATOM 4862 C CA . THR B 1 283 ? -2.795 8.954 23.059 1 89.95 283 THR B CA 1
ATOM 4863 C C . THR B 1 283 ? -2.874 10.106 22.061 1 89.95 283 THR B C 1
ATOM 4865 O O . THR B 1 283 ? -2.264 10.051 20.991 1 89.95 283 THR B O 1
ATOM 4868 N N . ILE B 1 284 ? -3.525 11.18 22.461 1 92.54 284 ILE B N 1
ATOM 4869 C CA . ILE B 1 284 ? -3.739 12.341 21.604 1 92.54 284 ILE B CA 1
ATOM 4870 C C . ILE B 1 284 ? -2.399 12.998 21.282 1 92.54 284 ILE B C 1
ATOM 4872 O O . ILE B 1 284 ? -2.123 13.325 20.125 1 92.54 284 ILE B O 1
ATOM 4876 N N . PRO B 1 285 ? -1.508 13.183 22.342 1 93.62 285 PRO B N 1
ATOM 4877 C CA . PRO B 1 285 ? -0.223 13.806 22.014 1 93.62 285 PRO B CA 1
ATOM 4878 C C . PRO B 1 285 ? 0.575 13.007 20.986 1 93.62 285 PRO B C 1
ATOM 4880 O O . PRO B 1 285 ? 1.196 13.59 20.093 1 93.62 285 PRO B O 1
A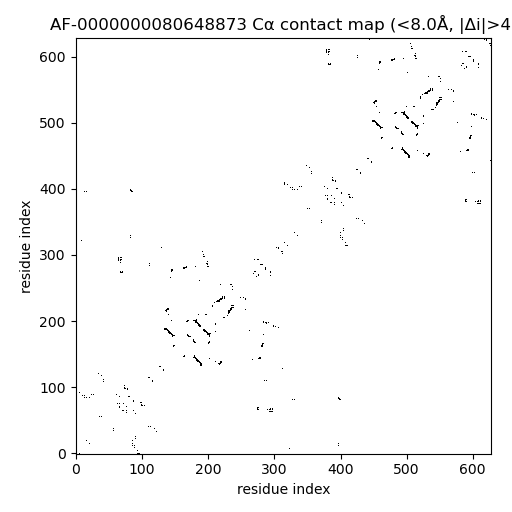TOM 4883 N N . ARG B 1 286 ? 0.512 11.71 21.101 1 93.6 286 ARG B N 1
ATOM 4884 C CA . ARG B 1 286 ? 1.226 10.857 20.157 1 93.6 286 ARG B CA 1
ATOM 4885 C C . ARG B 1 286 ? 0.61 10.946 18.765 1 93.6 286 ARG B C 1
ATOM 4887 O O . ARG B 1 286 ? 1.329 10.981 17.764 1 93.6 286 ARG B O 1
ATOM 4894 N N . VAL B 1 287 ? -0.676 10.989 18.732 1 94.72 287 VAL B N 1
ATOM 4895 C CA . VAL B 1 287 ? -1.378 11.116 17.46 1 94.72 287 VAL B CA 1
ATOM 4896 C C . VAL B 1 287 ? -1.063 12.47 16.829 1 94.72 287 VAL B C 1
ATOM 4898 O O . VAL B 1 287 ? -0.86 12.565 15.616 1 94.72 287 VAL B O 1
ATOM 4901 N N . HIS B 1 288 ? -1.009 13.442 17.649 1 96.62 288 HIS B N 1
ATOM 4902 C CA . HIS B 1 288 ? -0.763 14.786 17.14 1 96.62 288 HIS B CA 1
ATOM 4903 C C . HIS B 1 288 ? 0.607 14.882 16.478 1 96.62 288 HIS B C 1
ATOM 4905 O O . HIS B 1 288 ? 0.755 15.526 15.437 1 96.62 288 HIS B O 1
ATOM 4911 N N . VAL B 1 289 ? 1.61 14.3 17.079 1 97.16 289 VAL B N 1
ATOM 4912 C CA . VAL B 1 289 ? 2.936 14.306 16.471 1 97.16 289 VAL B CA 1
ATOM 4913 C C . VAL B 1 289 ? 2.868 13.686 15.077 1 97.16 289 VAL B C 1
ATOM 4915 O O . VAL B 1 289 ? 3.424 14.231 14.12 1 97.16 289 VAL B O 1
ATOM 4918 N N . LYS B 1 290 ? 2.212 12.589 14.92 1 96.55 290 LYS B N 1
ATOM 4919 C CA . LYS B 1 290 ? 2.09 11.922 13.627 1 96.55 290 LYS B CA 1
ATOM 4920 C C . LYS B 1 290 ? 1.356 12.803 12.621 1 96.55 290 LYS B C 1
ATOM 4922 O O . LYS B 1 290 ? 1.732 12.861 11.448 1 96.55 290 LYS B O 1
ATOM 4927 N N . MET B 1 291 ? 0.339 13.464 13.099 1 96.93 291 MET B N 1
ATOM 4928 C CA . MET B 1 291 ? -0.437 14.316 12.203 1 96.93 291 MET B CA 1
ATOM 4929 C C . MET B 1 291 ? 0.381 15.525 11.758 1 96.93 291 MET B C 1
ATOM 4931 O O . MET B 1 291 ? 0.234 15.998 10.63 1 96.93 291 MET B O 1
ATOM 4935 N N . VAL B 1 292 ? 1.179 16.072 12.661 1 98.05 292 VAL B N 1
ATOM 4936 C CA . VAL B 1 292 ? 2.066 17.172 12.299 1 98.05 292 VAL B CA 1
ATOM 4937 C C . VAL B 1 292 ? 2.966 16.749 11.139 1 98.05 292 VAL B C 1
ATOM 4939 O O . VAL B 1 292 ? 3.106 17.48 10.156 1 98.05 292 VAL B O 1
ATOM 4942 N N . PHE B 1 293 ? 3.49 15.593 11.209 1 98.07 293 PHE B N 1
ATOM 4943 C CA . PHE B 1 293 ? 4.396 15.132 10.164 1 98.07 293 PHE B CA 1
ATOM 4944 C C . PHE B 1 293 ? 3.623 14.753 8.906 1 98.07 293 PHE B C 1
ATOM 4946 O O . PHE B 1 293 ? 4.146 14.858 7.795 1 98.07 293 PHE B O 1
ATOM 4953 N N . THR B 1 294 ? 2.431 14.313 9.063 1 97.53 294 THR B N 1
ATOM 4954 C CA . THR B 1 294 ? 1.579 14.086 7.901 1 97.53 294 THR B CA 1
ATOM 4955 C C . THR B 1 294 ? 1.313 15.394 7.162 1 97.53 294 THR B C 1
ATOM 4957 O O . THR B 1 294 ? 1.416 15.452 5.935 1 97.53 294 THR B O 1
ATOM 4960 N N . ALA B 1 295 ? 0.954 16.387 7.907 1 97.9 295 ALA B N 1
ATOM 4961 C CA . ALA B 1 295 ? 0.725 17.703 7.317 1 97.9 295 ALA B CA 1
ATOM 4962 C C . ALA B 1 295 ? 2.004 18.253 6.691 1 97.9 295 ALA B C 1
ATOM 4964 O O . ALA B 1 295 ? 1.963 18.88 5.63 1 97.9 295 ALA B O 1
ATOM 4965 N N . PHE B 1 296 ? 3.118 18.024 7.438 1 98.03 296 PHE B N 1
ATOM 4966 C CA . PHE B 1 296 ? 4.43 18.396 6.922 1 98.03 296 PHE B CA 1
ATOM 4967 C C . PHE B 1 296 ? 4.687 17.739 5.571 1 98.03 296 PHE B C 1
ATOM 4969 O O . PHE B 1 296 ? 5.066 18.411 4.61 1 98.03 296 PHE B O 1
ATOM 4976 N N . ALA B 1 297 ? 4.476 16.48 5.493 1 97.19 297 ALA B N 1
ATOM 4977 C CA . ALA B 1 297 ? 4.664 15.718 4.261 1 97.19 297 ALA B CA 1
ATOM 4978 C C . ALA B 1 297 ? 3.748 16.23 3.154 1 97.19 297 ALA B C 1
ATOM 4980 O O . ALA B 1 297 ? 4.168 16.358 2.001 1 97.19 297 ALA B O 1
ATOM 4981 N N . PHE B 1 298 ? 2.581 16.513 3.468 1 97.1 298 PHE B N 1
ATOM 4982 C CA . PHE B 1 298 ? 1.641 17.01 2.47 1 97.1 298 PHE B CA 1
ATOM 4983 C C . PHE B 1 298 ? 2.118 18.336 1.89 1 97.1 298 PHE B C 1
ATOM 4985 O O . PHE B 1 298 ? 2.03 18.558 0.681 1 97.1 298 PHE B O 1
ATOM 4992 N N . ASP B 1 299 ? 2.468 19.209 2.74 1 97.32 299 ASP B N 1
ATOM 4993 C CA . ASP B 1 299 ? 2.908 20.517 2.266 1 97.32 299 ASP B CA 1
ATOM 4994 C C . ASP B 1 299 ? 4.112 20.388 1.335 1 97.32 299 ASP B C 1
ATOM 4996 O O . ASP B 1 299 ? 4.224 21.122 0.351 1 97.32 299 ASP B O 1
ATOM 5000 N N . LEU B 1 300 ? 5.034 19.455 1.648 1 96.55 300 LEU B N 1
ATOM 5001 C CA . LEU B 1 300 ? 6.146 19.203 0.738 1 96.55 300 LEU B CA 1
ATOM 5002 C C . LEU B 1 300 ? 5.645 18.636 -0.587 1 96.55 300 LEU B C 1
ATOM 5004 O O . LEU B 1 300 ? 6.145 19.004 -1.653 1 96.55 300 LEU B O 1
ATOM 5008 N N . TYR B 1 301 ? 4.728 17.735 -0.47 1 94.74 301 TYR B N 1
ATOM 5009 C CA . TYR B 1 301 ? 4.1 17.159 -1.654 1 94.74 301 TYR B CA 1
ATOM 5010 C C . TYR B 1 301 ? 3.484 18.246 -2.527 1 94.74 301 TYR B C 1
ATOM 5012 O O . TYR B 1 301 ? 3.684 18.26 -3.744 1 94.74 301 TYR B O 1
ATOM 5020 N N . GLN B 1 302 ? 2.781 19.102 -1.91 1 94.44 302 GLN B N 1
ATOM 5021 C CA . GLN B 1 302 ? 2.121 20.198 -2.611 1 94.44 302 GLN B CA 1
ATOM 5022 C C . GLN B 1 302 ? 3.14 21.197 -3.153 1 94.44 302 GLN B C 1
ATOM 5024 O O . GLN B 1 302 ? 2.951 21.76 -4.233 1 94.44 302 GLN B O 1
ATOM 5029 N N . LEU B 1 303 ? 4.181 21.452 -2.437 1 94.19 303 LEU B N 1
ATOM 5030 C CA . LEU B 1 303 ? 5.241 22.342 -2.899 1 94.19 303 LEU B CA 1
ATOM 5031 C C . LEU B 1 303 ? 5.862 21.822 -4.191 1 94.19 303 LEU B C 1
ATOM 5033 O O . LEU B 1 303 ? 6.234 22.607 -5.066 1 94.19 303 LEU B O 1
ATOM 5037 N N . CYS B 1 304 ? 6.005 20.517 -4.277 1 91.45 304 CYS B N 1
ATOM 5038 C CA . CYS B 1 304 ? 6.512 19.909 -5.502 1 91.45 304 CYS B CA 1
ATOM 5039 C C . CYS B 1 304 ? 5.602 20.222 -6.683 1 91.45 304 CYS B C 1
ATOM 5041 O O . CYS B 1 304 ? 6.08 20.531 -7.776 1 91.45 304 CYS B O 1
ATOM 5043 N N . THR B 1 305 ? 4.363 20.168 -6.439 1 87.76 305 THR B N 1
ATOM 5044 C CA . THR B 1 305 ? 3.384 20.466 -7.479 1 87.76 305 THR B CA 1
ATOM 5045 C C . THR B 1 305 ? 3.462 21.933 -7.891 1 87.76 305 THR B C 1
ATOM 5047 O O . THR B 1 305 ? 3.397 22.253 -9.08 1 87.76 305 THR B O 1
ATOM 5050 N N . LEU B 1 306 ? 3.567 22.757 -6.935 1 90.37 306 LEU B N 1
ATOM 5051 C CA . LEU B 1 306 ? 3.64 24.191 -7.194 1 90.37 306 LEU B CA 1
ATOM 5052 C C . LEU B 1 306 ? 4.918 24.543 -7.947 1 90.37 306 LEU B C 1
ATOM 5054 O O . LEU B 1 306 ? 4.914 25.428 -8.806 1 90.37 306 LEU B O 1
ATOM 5058 N N . LYS B 1 307 ? 5.992 23.892 -7.621 1 86.97 307 LYS B N 1
ATOM 5059 C CA . LYS B 1 307 ? 7.256 24.103 -8.321 1 86.97 307 LYS B CA 1
ATOM 5060 C C . LYS B 1 307 ? 7.158 23.662 -9.778 1 86.97 307 LYS B C 1
ATOM 5062 O O . LYS B 1 307 ? 7.636 24.357 -10.677 1 86.97 307 LYS B O 1
ATOM 5067 N N . ASN B 1 308 ? 6.542 22.559 -9.972 1 80.03 308 ASN B N 1
ATOM 5068 C CA . ASN B 1 308 ? 6.356 22.058 -11.33 1 80.03 308 ASN B CA 1
ATOM 5069 C C . ASN B 1 308 ? 5.477 22.992 -12.157 1 80.03 308 ASN B C 1
ATOM 5071 O O . ASN B 1 308 ? 5.675 23.129 -13.365 1 80.03 308 ASN B O 1
ATOM 5075 N N . ALA B 1 309 ? 4.531 23.621 -11.471 1 80.15 309 ALA B N 1
ATOM 5076 C CA . ALA B 1 309 ? 3.638 24.568 -12.133 1 80.15 309 ALA B CA 1
ATOM 5077 C C . ALA B 1 309 ? 4.284 25.946 -12.243 1 80.15 309 ALA B C 1
ATOM 5079 O O . ALA B 1 309 ? 3.661 26.893 -12.729 1 80.15 309 ALA B O 1
ATOM 5080 N N . GLU B 1 310 ? 5.526 26.073 -11.764 1 75.73 310 GLU B N 1
ATOM 5081 C CA . GLU B 1 310 ? 6.326 27.293 -11.829 1 75.73 310 GLU B CA 1
ATOM 5082 C C . GLU B 1 310 ? 5.684 28.418 -11.023 1 75.73 310 GLU B C 1
ATOM 5084 O O . GLU B 1 310 ? 5.732 29.582 -11.426 1 75.73 310 GLU B O 1
ATOM 5089 N N . ILE B 1 311 ? 4.914 28.073 -10.112 1 73.96 311 ILE B N 1
ATOM 5090 C CA . ILE B 1 311 ? 4.345 29.067 -9.209 1 73.96 311 ILE B CA 1
ATOM 5091 C C . ILE B 1 311 ? 5.385 29.474 -8.168 1 73.96 311 ILE B C 1
ATOM 5093 O O . ILE B 1 311 ? 5.452 30.639 -7.77 1 73.96 311 ILE B O 1
ATOM 5097 N N . VAL B 1 312 ? 6.149 28.554 -7.734 1 69.13 312 VAL B N 1
ATOM 5098 C CA . VAL B 1 312 ? 7.205 28.812 -6.76 1 69.13 312 VAL B CA 1
ATOM 5099 C C . VAL B 1 312 ? 8.569 28.719 -7.439 1 69.13 312 VAL B C 1
ATOM 5101 O O . VAL B 1 312 ? 8.806 27.82 -8.249 1 69.13 312 VAL B O 1
ATOM 5104 N N . SER B 1 313 ? 9.245 29.954 -7.47 1 55.22 313 SER B N 1
ATOM 5105 C CA . SER B 1 313 ? 10.576 29.986 -8.066 1 55.22 313 SER B CA 1
ATOM 5106 C C . SER B 1 313 ? 11.513 28.997 -7.381 1 55.22 313 SER B C 1
ATOM 5108 O O . SER B 1 313 ? 11.288 28.616 -6.23 1 55.22 313 SER B O 1
ATOM 5110 N N . LYS B 1 314 ? 12.702 28.561 -8.102 1 47.15 314 LYS B N 1
ATOM 5111 C CA . LYS B 1 314 ? 13.8 27.74 -7.599 1 47.15 314 LYS B CA 1
ATOM 5112 C C . LYS B 1 314 ? 14.349 28.3 -6.29 1 47.15 314 LYS B C 1
ATOM 5114 O O . LYS B 1 314 ? 14.484 29.515 -6.136 1 47.15 314 LYS B O 1
#

pLDDT: mean 87.63, std 13.62, range [36.42, 98.26]

Organism: Methanothrix harundinacea (strain 6Ac) (NCBI:txid1110509)

Secondary structure (DSSP, 8-state):
--HHHHHHHHHHHHHHHHH--HHHHHHTTS-SGGGHHHHHTT--------------HHHHHHHHHHHHHTT--HHHHHHHHHHBHHHHHHTT--SSPPPHHHHHHHHHHHHHHTHHHHHHHHHHHHHHHTT----S-EEEEEEEEE-B--S--S---TT---SB-SS-EEEEETTEEEEEEEEEEEEETTT--EEEEEEEETTS-GGG-----TT-EEEE-GGGTTS--SSEEEEPP--BTTBPPPHHHHHHHHHHHHHTHHHHHHHHIIIIIS--SB----SHHHHHHHHHHHHHHHHHHHHHHHHHTTSS--/--HHHHHHHHHHHHHHHHH--HHHHHHTTS-SGGGHHHHHTT--------S-----HHHHHHHHHHHHHTT--HHHHHHHHHHBHHHHHHTT--SS---HHHHHHHHHHHHHHTHHHHHHHHHHHHHHHTT----S-EEEEEEEEE-B--S--S---TT---SB-SS-EEEEETTEEEEEEEEEEEEETTT--EEEEEEEETTS-GGG-----TT-EEEE-GGGTTS--SSEEEEPP--BTTBPPPHHHHHHHHHHHHHTHHHHHHHHIIIIIS--SB----SHHHHHHHHHHHHHHHHHHHHHHHHHTT-S--